Protein AF-A0A660XMC7-F1 (afdb_monomer)

Secondary structure (DSSP, 8-state):
------------------HHHHHHHHHHHS-HHHHHHHHHHHHHH-TTEEE--TT----------------S----TTTTS---TT----------S------PPPPPPHHHHHHHHHTTS---HHHHHHHHHHHHTB-TTSBB-S-HHHHHHHTT--HHHHHHHHHHHTTSSSTTTTBSSHHHHHHHHHHTSSS-HHHHHHHHHHHHHHHTT-HHHHHHHH---HHHHHHHHHHHHTS-S-GGGGT------PPPPSEEEEEETTEEEEEE--TTSPPEEE-HHHHHHTSTT----HHHHHHHHHHHHHHHHHHHHHHHHHHHHHHHHHHHHHH-HHHHTT-TT----B-HHHHHHHHT--HHHHHHHHTT-EEEETTEEEEGGGG-B-EEE-TTS-EEEHHHHHHHHHHHH-

pLDDT: mean 75.39, std 16.99, range [26.8, 91.75]

Mean predicted aligned error: 16.5 Å

Structure (mmCIF, N/CA/C/O backbone):
data_AF-A0A660XMC7-F1
#
_entry.id   AF-A0A660XMC7-F1
#
loop_
_atom_site.group_PDB
_atom_site.id
_atom_site.type_symbol
_atom_site.label_atom_id
_atom_site.label_alt_id
_atom_site.label_comp_id
_atom_site.label_asym_id
_atom_site.label_entity_id
_atom_site.label_seq_id
_atom_site.pdbx_PDB_ins_code
_atom_site.Cartn_x
_atom_site.Cartn_y
_atom_site.Cartn_z
_atom_site.occupancy
_atom_site.B_iso_or_equiv
_atom_site.auth_seq_id
_atom_site.auth_comp_id
_atom_site.auth_asym_id
_atom_site.auth_atom_id
_atom_site.pdbx_PDB_model_num
ATOM 1 N N . MET A 1 1 ? 66.796 -29.464 2.149 1.00 42.22 1 MET A N 1
ATOM 2 C CA . MET A 1 1 ? 65.339 -29.487 1.900 1.00 42.22 1 MET A CA 1
ATOM 3 C C . MET A 1 1 ? 64.987 -28.264 1.067 1.00 42.22 1 MET A C 1
ATOM 5 O O . MET A 1 1 ? 65.011 -27.165 1.599 1.00 42.22 1 MET A O 1
ATOM 9 N N . GLN A 1 2 ? 64.777 -28.433 -0.240 1.00 43.41 2 GLN A N 1
ATOM 10 C CA . GLN A 1 2 ? 64.305 -27.361 -1.124 1.00 43.41 2 GLN A CA 1
ATOM 11 C C . GLN A 1 2 ? 62.780 -27.258 -1.000 1.00 43.41 2 GLN A C 1
ATOM 13 O O . GLN A 1 2 ? 62.080 -28.246 -1.213 1.00 43.41 2 GLN A O 1
ATOM 18 N N . LEU A 1 3 ? 62.278 -26.081 -0.618 1.00 45.38 3 LEU A N 1
ATOM 19 C CA . LEU A 1 3 ? 60.852 -25.764 -0.664 1.00 45.38 3 LEU A CA 1
ATOM 20 C C . LEU A 1 3 ? 60.445 -25.566 -2.129 1.00 45.38 3 LEU A C 1
ATOM 22 O O . LEU A 1 3 ? 60.815 -24.569 -2.744 1.00 45.38 3 LEU A O 1
ATOM 26 N N . ASN A 1 4 ? 59.667 -26.499 -2.673 1.00 49.72 4 ASN A N 1
ATOM 27 C CA . ASN A 1 4 ? 58.949 -26.291 -3.926 1.00 49.72 4 ASN A CA 1
ATOM 28 C C . ASN A 1 4 ? 57.682 -25.481 -3.639 1.00 49.72 4 ASN A C 1
ATOM 30 O O . ASN A 1 4 ? 56.714 -26.000 -3.085 1.00 49.72 4 ASN A O 1
ATOM 34 N N . GLN A 1 5 ? 57.692 -24.205 -4.015 1.00 53.16 5 GLN A N 1
ATOM 35 C CA . GLN A 1 5 ? 56.506 -23.356 -4.027 1.00 53.16 5 GLN A CA 1
ATOM 36 C C . GLN A 1 5 ? 55.864 -23.465 -5.417 1.00 53.16 5 GLN A C 1
ATOM 38 O O . GLN A 1 5 ? 56.321 -22.845 -6.373 1.00 53.16 5 GLN A O 1
ATOM 43 N N . SER A 1 6 ? 54.828 -24.295 -5.561 1.00 56.91 6 SER A N 1
ATOM 44 C CA . SER A 1 6 ? 54.042 -24.349 -6.797 1.00 56.91 6 SER A CA 1
ATOM 45 C C . SER A 1 6 ? 53.011 -23.221 -6.790 1.00 56.91 6 SER A C 1
ATOM 47 O O . SER A 1 6 ? 52.048 -23.252 -6.022 1.00 56.91 6 SER A O 1
ATOM 49 N N . GLN A 1 7 ? 53.213 -22.218 -7.638 1.00 53.94 7 GLN A N 1
ATOM 50 C CA . GLN A 1 7 ? 52.268 -21.124 -7.828 1.00 53.94 7 GLN A CA 1
ATOM 51 C C . GLN A 1 7 ? 51.134 -21.609 -8.746 1.00 53.94 7 GLN A C 1
ATOM 53 O O . GLN A 1 7 ? 51.339 -21.825 -9.937 1.00 53.94 7 GLN A O 1
ATOM 58 N N . VAL A 1 8 ? 49.940 -21.828 -8.193 1.00 59.12 8 VAL A N 1
ATOM 59 C CA . VAL A 1 8 ? 48.749 -22.191 -8.977 1.00 59.12 8 VAL A CA 1
ATOM 60 C C . VAL A 1 8 ? 48.037 -20.905 -9.389 1.00 59.12 8 V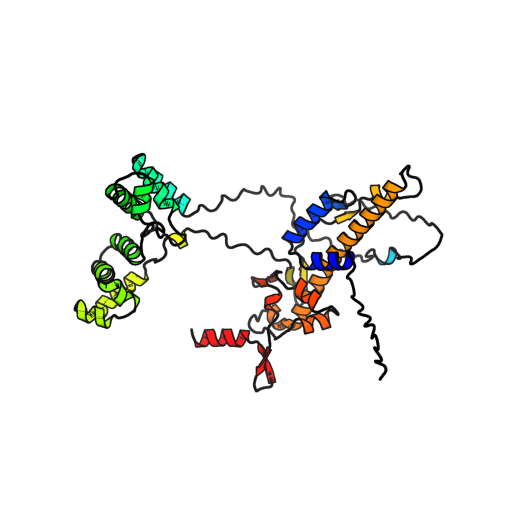AL A C 1
ATOM 62 O O . VAL A 1 8 ? 47.410 -20.246 -8.560 1.00 59.12 8 VAL A O 1
ATOM 65 N N . GLN A 1 9 ? 48.132 -20.534 -10.666 1.00 51.31 9 GLN A N 1
ATOM 66 C CA . GLN A 1 9 ? 47.308 -19.471 -11.241 1.00 51.31 9 GLN A CA 1
ATOM 67 C C . GLN A 1 9 ? 45.879 -19.997 -11.435 1.00 51.31 9 GLN A C 1
ATOM 69 O O . GLN A 1 9 ? 45.629 -20.855 -12.278 1.00 51.31 9 GLN A O 1
ATOM 74 N N . LYS A 1 10 ? 44.929 -19.494 -10.639 1.00 48.66 10 LYS A N 1
ATOM 75 C CA . LYS A 1 10 ? 43.495 -19.683 -10.890 1.00 48.66 10 LYS A CA 1
ATOM 76 C C . LYS A 1 10 ? 43.035 -18.633 -11.899 1.00 48.66 10 LYS A C 1
ATOM 78 O O . LYS A 1 10 ? 42.985 -17.451 -11.575 1.00 48.66 10 LYS A O 1
ATOM 83 N N . LEU A 1 11 ? 42.691 -19.076 -13.104 1.00 42.06 11 LEU A N 1
ATOM 84 C CA . LEU A 1 11 ? 42.009 -18.258 -14.101 1.00 42.06 11 LEU A CA 1
ATOM 85 C C . LEU A 1 11 ? 40.517 -18.199 -13.734 1.00 42.06 11 LEU A C 1
ATOM 87 O O . LEU A 1 11 ? 39.771 -19.137 -13.997 1.00 42.06 11 LEU A O 1
ATOM 91 N N . THR A 1 12 ? 40.078 -17.130 -13.076 1.00 48.53 12 THR A N 1
ATOM 92 C CA . THR A 1 12 ? 38.650 -16.843 -12.882 1.00 48.53 12 THR A CA 1
ATOM 93 C C . THR A 1 12 ? 38.165 -15.964 -14.030 1.00 48.53 12 THR A C 1
ATOM 95 O O . THR A 1 12 ? 38.493 -14.781 -14.085 1.00 48.53 12 THR A O 1
ATOM 98 N N . GLN A 1 13 ? 37.403 -16.540 -14.963 1.00 45.56 13 GLN A N 1
ATOM 99 C CA . GLN A 1 13 ? 36.627 -15.771 -15.939 1.00 45.56 13 GLN A CA 1
ATOM 100 C C . GLN A 1 13 ? 35.440 -15.126 -15.214 1.00 45.56 13 GLN A C 1
ATOM 102 O O . GLN A 1 13 ? 34.439 -15.782 -14.937 1.00 45.56 13 GLN A O 1
ATOM 107 N N . GLU A 1 14 ? 35.550 -13.843 -14.884 1.00 48.00 14 GLU A N 1
ATOM 108 C CA . GLU A 1 14 ? 34.385 -13.042 -14.512 1.00 48.00 14 GLU A CA 1
ATOM 109 C C . GLU A 1 14 ? 33.693 -12.575 -15.797 1.00 48.00 14 GLU A C 1
ATOM 111 O O . GLU A 1 14 ? 34.217 -11.731 -16.526 1.00 48.00 14 GLU A O 1
ATOM 116 N N . LEU A 1 15 ? 32.513 -13.127 -16.087 1.00 53.62 15 LEU A N 1
ATOM 117 C CA . LEU A 1 15 ? 31.631 -12.620 -17.137 1.00 53.62 15 LEU A CA 1
ATOM 118 C C . LEU A 1 15 ? 31.116 -11.240 -16.708 1.00 53.62 15 LEU A C 1
ATOM 120 O O . LEU A 1 15 ? 30.115 -11.120 -16.003 1.00 53.62 15 LEU A O 1
ATOM 124 N N . ARG A 1 16 ? 31.826 -10.177 -17.093 1.00 59.00 16 ARG A N 1
ATOM 125 C CA . ARG A 1 16 ? 31.319 -8.812 -16.939 1.00 59.00 16 ARG A CA 1
ATOM 126 C C . ARG A 1 16 ? 30.213 -8.597 -17.967 1.00 59.00 16 ARG A C 1
ATOM 128 O O . ARG A 1 16 ? 30.476 -8.637 -19.165 1.00 59.00 16 ARG A O 1
ATOM 135 N N . LEU A 1 17 ? 28.989 -8.384 -17.484 1.00 65.56 17 LEU A N 1
ATOM 136 C CA . LEU A 1 17 ? 27.844 -8.035 -18.325 1.00 65.56 17 LEU A CA 1
ATOM 137 C C . LEU A 1 17 ? 28.169 -6.788 -19.151 1.00 65.56 17 LEU A C 1
ATOM 139 O O . LEU A 1 17 ? 28.741 -5.823 -18.632 1.00 65.56 17 LEU A O 1
ATOM 143 N N . THR A 1 18 ? 27.791 -6.796 -20.428 1.00 79.94 18 THR A N 1
ATOM 144 C CA . THR A 1 18 ? 27.959 -5.607 -21.266 1.00 79.94 18 THR A CA 1
ATOM 145 C C . THR A 1 18 ? 27.012 -4.498 -20.789 1.00 79.94 18 THR A C 1
ATOM 147 O O . THR A 1 18 ? 25.939 -4.785 -20.247 1.00 79.94 18 THR A O 1
ATOM 150 N N . PRO A 1 19 ? 27.347 -3.212 -21.002 1.00 74.56 19 PRO A N 1
ATOM 151 C CA . PRO A 1 19 ? 26.449 -2.104 -20.669 1.00 74.56 19 PRO A CA 1
ATOM 152 C C . PRO A 1 19 ? 25.040 -2.253 -21.273 1.00 74.56 19 PRO A C 1
ATOM 154 O O . PRO A 1 19 ? 24.059 -1.869 -20.644 1.00 74.56 19 PRO A O 1
ATOM 157 N N . GLN A 1 20 ? 24.935 -2.874 -22.453 1.00 75.56 20 GLN A N 1
ATOM 158 C CA . GLN A 1 20 ? 23.667 -3.188 -23.121 1.00 75.56 20 GLN A CA 1
ATOM 159 C C . GLN A 1 20 ? 22.848 -4.239 -22.359 1.00 75.56 20 GLN A C 1
ATOM 161 O O . GLN A 1 20 ? 21.656 -4.048 -22.143 1.00 75.56 20 GLN A O 1
ATOM 166 N N . GLN A 1 21 ? 23.482 -5.315 -21.884 1.00 77.88 21 GLN A N 1
ATOM 167 C CA . GLN A 1 21 ? 22.807 -6.332 -21.068 1.00 77.88 21 GLN A CA 1
ATOM 168 C C . GLN A 1 21 ? 22.322 -5.757 -19.735 1.00 77.88 21 GLN A C 1
ATOM 170 O O . GLN A 1 21 ? 21.242 -6.107 -19.258 1.00 77.88 21 GLN A O 1
ATOM 175 N N . ILE A 1 22 ? 23.093 -4.841 -19.142 1.00 79.06 22 ILE A N 1
ATOM 176 C CA . ILE A 1 22 ? 22.681 -4.121 -17.932 1.00 79.06 22 ILE A CA 1
ATOM 177 C C . ILE A 1 22 ? 21.453 -3.259 -18.232 1.00 79.06 22 ILE A C 1
ATOM 179 O O . ILE A 1 22 ? 20.483 -3.339 -17.484 1.00 79.06 22 ILE A O 1
ATOM 183 N N . LEU A 1 23 ? 21.464 -2.494 -19.329 1.00 80.44 23 LEU A N 1
ATOM 184 C CA . LEU A 1 23 ? 20.340 -1.652 -19.749 1.00 80.44 23 LEU A CA 1
ATOM 185 C C . LEU A 1 23 ? 19.061 -2.470 -19.979 1.00 80.44 23 LEU A C 1
ATOM 187 O O . LEU A 1 23 ? 17.999 -2.115 -19.476 1.00 80.44 23 LEU A O 1
ATOM 191 N N . GLN A 1 24 ? 19.156 -3.594 -20.685 1.00 82.38 24 GLN A N 1
ATOM 192 C CA . GLN A 1 24 ? 18.010 -4.474 -20.905 1.00 82.38 24 GLN A CA 1
ATOM 193 C C . GLN A 1 24 ? 17.471 -5.024 -19.578 1.00 82.38 24 GLN A C 1
ATOM 195 O O . GLN A 1 24 ? 16.266 -5.029 -19.325 1.00 82.38 24 GLN A O 1
ATOM 200 N N . SER A 1 25 ? 18.373 -5.461 -18.698 1.00 82.38 25 SER A N 1
ATOM 201 C CA . SER A 1 25 ? 18.016 -6.026 -17.401 1.00 82.38 25 SER A CA 1
ATOM 202 C C . SER A 1 25 ? 17.383 -5.003 -16.454 1.00 82.38 25 SER A C 1
ATOM 204 O O . SER A 1 25 ? 16.469 -5.354 -15.704 1.00 82.38 25 SER A O 1
ATOM 206 N N . THR A 1 26 ? 17.841 -3.747 -16.480 1.00 84.56 26 THR A N 1
ATOM 207 C CA . THR A 1 26 ? 17.237 -2.661 -15.700 1.00 84.56 26 THR A CA 1
ATOM 208 C C . THR A 1 26 ? 15.878 -2.287 -16.266 1.00 84.56 26 THR A C 1
ATOM 210 O O . THR A 1 26 ? 14.917 -2.238 -15.502 1.00 84.56 26 THR A O 1
ATOM 213 N N . ILE A 1 27 ? 15.757 -2.128 -17.590 1.00 87.00 27 ILE A N 1
ATOM 214 C CA . ILE A 1 27 ? 14.485 -1.815 -18.251 1.00 87.00 27 ILE A CA 1
ATOM 215 C C . ILE A 1 27 ? 13.439 -2.881 -17.946 1.00 87.00 27 ILE A C 1
ATOM 217 O O . ILE A 1 27 ? 12.318 -2.511 -17.633 1.00 87.00 27 ILE A O 1
ATOM 221 N N . LEU A 1 28 ? 13.771 -4.177 -17.942 1.00 86.44 28 LEU A N 1
ATOM 222 C CA . LEU A 1 28 ? 12.834 -5.259 -17.586 1.00 86.44 28 LEU A CA 1
ATOM 223 C C . LEU A 1 28 ? 12.283 -5.155 -16.150 1.00 86.44 28 LEU A C 1
ATOM 225 O O . LEU A 1 28 ? 11.135 -5.528 -15.893 1.00 86.44 28 LEU A O 1
ATOM 229 N N . GLN A 1 29 ? 13.069 -4.635 -15.207 1.00 86.00 29 GLN A N 1
ATOM 230 C CA . GLN A 1 29 ? 12.666 -4.535 -13.800 1.00 86.00 29 GLN A CA 1
ATOM 231 C C . GLN A 1 29 ? 11.695 -3.387 -13.518 1.00 86.00 29 GLN A C 1
ATOM 233 O O . GLN A 1 29 ? 10.871 -3.520 -12.619 1.00 86.00 29 GLN A O 1
ATOM 238 N N . LEU A 1 30 ? 11.753 -2.289 -14.279 1.00 85.50 30 LEU A N 1
ATOM 239 C CA . LEU A 1 30 ? 10.965 -1.077 -14.003 1.00 85.50 30 LEU A CA 1
ATOM 240 C C . LEU A 1 30 ? 9.450 -1.357 -13.975 1.00 85.50 30 LEU A C 1
ATOM 242 O O . LEU A 1 30 ? 8.970 -2.241 -14.680 1.00 85.50 30 LEU A O 1
ATOM 246 N N . THR A 1 31 ? 8.668 -0.634 -13.183 1.00 85.31 31 THR A N 1
ATOM 247 C CA . THR A 1 31 ? 7.197 -0.605 -13.335 1.00 85.31 31 THR A CA 1
ATOM 248 C C . THR A 1 31 ? 6.817 0.289 -14.517 1.00 85.31 31 THR A C 1
ATOM 250 O O . THR A 1 31 ? 7.671 1.022 -15.012 1.00 85.31 31 THR A O 1
ATOM 253 N N . THR A 1 32 ? 5.570 0.251 -14.988 1.00 82.75 32 THR A N 1
ATOM 254 C CA . THR A 1 32 ? 5.078 1.164 -16.047 1.00 82.75 32 THR A CA 1
ATOM 255 C C . THR A 1 32 ? 5.388 2.637 -15.760 1.00 82.75 32 THR A C 1
ATOM 257 O O . THR A 1 32 ? 5.989 3.305 -16.594 1.00 82.75 32 THR A O 1
ATOM 260 N N . LEU A 1 33 ? 5.095 3.123 -14.549 1.00 83.62 33 LEU A N 1
ATOM 261 C CA . LEU A 1 33 ? 5.385 4.508 -14.145 1.00 83.62 33 LEU A CA 1
ATOM 262 C C . LEU A 1 33 ? 6.892 4.823 -14.135 1.00 83.62 33 LEU A C 1
ATOM 264 O O . LEU A 1 33 ? 7.322 5.906 -14.524 1.00 83.62 33 LEU A O 1
ATOM 268 N N . ALA A 1 34 ? 7.716 3.874 -13.684 1.00 85.88 34 ALA A N 1
ATOM 269 C CA . ALA A 1 34 ? 9.164 4.055 -13.677 1.00 85.88 34 ALA A CA 1
ATOM 270 C C . ALA A 1 34 ? 9.758 3.987 -15.095 1.00 85.88 34 ALA A C 1
ATOM 272 O O . ALA A 1 34 ? 10.772 4.628 -15.364 1.00 85.88 34 ALA A O 1
ATOM 273 N N . LEU A 1 35 ? 9.134 3.221 -15.996 1.00 87.88 35 LEU A N 1
ATOM 274 C CA . LEU A 1 35 ? 9.489 3.167 -17.409 1.00 87.88 35 LEU A CA 1
ATOM 275 C C . LEU A 1 35 ? 9.156 4.490 -18.103 1.00 87.88 35 LEU A C 1
ATOM 277 O O . LEU A 1 35 ? 10.029 5.020 -18.774 1.00 87.88 35 LEU A O 1
ATOM 281 N N . GLU A 1 36 ? 7.967 5.052 -17.876 1.00 86.81 36 GLU A N 1
ATOM 282 C CA . GLU A 1 36 ? 7.563 6.381 -18.368 1.00 86.81 36 GLU A CA 1
ATOM 283 C C . GLU A 1 36 ? 8.579 7.455 -17.952 1.00 86.81 36 GLU A C 1
ATOM 285 O O . GLU A 1 36 ? 9.159 8.132 -18.797 1.00 86.81 36 GLU A O 1
ATOM 290 N N . ALA A 1 37 ? 8.902 7.536 -16.656 1.00 87.38 37 ALA A N 1
ATOM 291 C CA . ALA A 1 37 ? 9.902 8.482 -16.162 1.00 87.38 37 ALA A CA 1
ATOM 292 C C . ALA A 1 37 ? 11.282 8.280 -16.814 1.00 87.38 37 ALA A C 1
ATOM 294 O O . ALA A 1 37 ? 11.996 9.245 -17.093 1.00 87.38 37 ALA A O 1
ATOM 295 N N . ARG A 1 38 ? 11.668 7.023 -17.069 1.00 87.94 38 ARG A N 1
ATOM 296 C CA . ARG A 1 38 ? 12.943 6.697 -17.714 1.00 87.94 38 ARG A CA 1
ATOM 297 C C . ARG A 1 38 ? 12.952 7.053 -19.199 1.00 87.94 38 ARG A C 1
ATOM 299 O O . ARG A 1 38 ? 13.983 7.508 -19.682 1.00 87.94 38 ARG A O 1
ATOM 306 N N . VAL A 1 39 ? 11.842 6.843 -19.900 1.00 87.81 39 VAL A N 1
ATOM 307 C CA . VAL A 1 39 ? 11.666 7.202 -21.313 1.00 87.81 39 VAL A CA 1
ATOM 308 C C . VAL A 1 39 ? 11.736 8.716 -21.480 1.00 87.81 39 VAL A C 1
ATOM 310 O O . VAL A 1 39 ? 12.546 9.185 -22.272 1.00 87.81 39 VAL A O 1
ATOM 313 N N . ASN A 1 40 ? 11.019 9.475 -20.647 1.00 87.12 40 ASN A N 1
ATOM 314 C CA . ASN A 1 40 ? 11.066 10.940 -20.660 1.00 87.12 40 ASN A CA 1
ATOM 315 C C . ASN A 1 40 ? 12.487 11.465 -20.406 1.00 87.12 40 ASN A C 1
ATOM 317 O O . ASN A 1 40 ? 12.966 12.354 -21.101 1.00 87.12 40 ASN A O 1
ATOM 321 N N . GLN A 1 41 ? 13.212 10.859 -19.461 1.00 88.25 41 GLN A N 1
ATOM 322 C CA . GLN A 1 41 ? 14.608 11.214 -19.213 1.00 88.25 41 GLN A CA 1
ATOM 323 C C . GLN A 1 41 ? 15.520 10.932 -20.422 1.00 88.25 41 GLN A C 1
ATOM 325 O O . GLN A 1 41 ? 16.457 11.688 -20.675 1.00 88.25 41 GLN A O 1
ATOM 330 N N . GLU A 1 42 ? 15.303 9.832 -21.148 1.00 86.38 42 GLU A N 1
ATOM 331 C CA . GLU A 1 42 ? 16.084 9.520 -22.352 1.00 86.38 42 GLU A CA 1
ATOM 332 C C . GLU A 1 42 ? 15.739 10.450 -23.520 1.00 86.38 42 GLU A C 1
ATOM 334 O O . GLU A 1 42 ? 16.655 10.867 -24.228 1.00 86.38 42 GLU A O 1
ATOM 339 N N . LEU A 1 43 ? 14.471 10.842 -23.671 1.00 86.12 43 LEU A N 1
ATOM 340 C CA . LEU A 1 43 ? 14.037 11.858 -24.635 1.00 86.12 43 LEU A CA 1
ATOM 341 C C . LEU A 1 43 ? 14.709 13.215 -24.366 1.00 86.12 43 LEU A C 1
ATOM 343 O O . LEU A 1 43 ? 15.225 13.842 -25.286 1.00 86.12 43 LEU A O 1
ATOM 347 N N . GLU A 1 44 ? 14.824 13.633 -23.102 1.00 85.81 44 GLU A N 1
ATOM 348 C CA . GLU A 1 44 ? 15.533 14.871 -22.736 1.00 85.81 44 GLU A CA 1
ATOM 349 C C . GLU A 1 44 ? 17.052 14.812 -23.008 1.00 85.81 44 GLU A C 1
ATOM 351 O O . GLU A 1 44 ? 17.687 15.826 -23.305 1.00 85.81 44 GLU A O 1
ATOM 356 N N . GLN A 1 45 ? 17.672 13.635 -22.876 1.00 84.75 45 GLN A N 1
ATOM 357 C CA . GLN A 1 45 ? 19.130 13.465 -22.979 1.00 84.75 45 GLN A CA 1
ATOM 358 C C . GLN A 1 45 ? 19.623 13.091 -24.381 1.00 84.75 45 GLN A C 1
ATOM 360 O O . GLN A 1 45 ? 20.829 13.212 -24.673 1.00 84.75 45 GLN A O 1
ATOM 365 N N . ASN A 1 46 ? 18.745 12.560 -25.229 1.00 84.38 46 ASN A N 1
ATOM 366 C CA . ASN A 1 46 ? 19.091 12.084 -26.554 1.00 84.38 46 ASN A CA 1
ATOM 367 C C . ASN A 1 46 ? 18.356 12.887 -27.635 1.00 84.38 46 ASN A C 1
ATOM 369 O O . ASN A 1 46 ? 17.216 12.569 -27.944 1.00 84.38 46 ASN A O 1
ATOM 373 N N . PRO A 1 47 ? 19.027 13.853 -28.290 1.00 79.19 47 PRO A N 1
ATOM 374 C CA . PRO A 1 47 ? 18.391 14.702 -29.301 1.00 79.19 47 PRO A CA 1
ATOM 375 C C . PRO A 1 47 ? 17.964 13.939 -30.565 1.00 79.19 47 PRO A C 1
ATOM 377 O O . PRO A 1 47 ? 17.313 14.504 -31.429 1.00 79.19 47 PRO A O 1
ATOM 380 N N . VAL A 1 48 ? 18.383 12.678 -30.706 1.00 83.94 48 VAL A N 1
ATOM 381 C CA . VAL A 1 48 ? 18.064 11.807 -31.844 1.00 83.94 48 VAL A CA 1
ATOM 382 C C . VAL A 1 48 ? 16.740 11.057 -31.640 1.00 83.94 48 VAL A C 1
ATOM 384 O O . VAL A 1 48 ? 16.180 10.533 -32.603 1.00 83.94 48 VAL A O 1
ATOM 387 N N . LEU A 1 49 ? 16.272 10.953 -30.395 1.00 83.62 49 LEU A N 1
ATOM 388 C CA . LEU A 1 49 ? 15.055 10.234 -30.041 1.00 83.62 49 LEU A CA 1
ATOM 389 C C . LEU A 1 49 ? 13.869 11.197 -30.098 1.00 83.62 49 LEU A C 1
ATOM 391 O O . LEU A 1 49 ? 13.927 12.272 -29.509 1.00 83.62 49 LEU A O 1
ATOM 395 N N . GLU A 1 50 ? 12.806 10.795 -30.782 1.00 82.44 50 GLU A N 1
ATOM 396 C CA . GLU A 1 50 ? 11.562 11.555 -30.887 1.00 82.44 50 GLU A CA 1
ATOM 397 C C . GLU A 1 50 ? 10.368 10.691 -30.489 1.00 82.44 50 GLU A C 1
ATOM 399 O O . GLU A 1 50 ? 10.388 9.463 -30.640 1.00 82.44 50 GLU A O 1
ATOM 404 N N . GLU A 1 51 ? 9.337 11.353 -29.967 1.00 81.44 51 GLU A N 1
ATOM 405 C CA . GLU A 1 51 ? 8.017 10.761 -29.777 1.00 81.44 51 GLU A CA 1
ATOM 406 C C . GLU A 1 51 ? 7.321 10.679 -31.138 1.00 81.44 51 GLU A C 1
ATOM 408 O O . GLU A 1 51 ? 7.365 11.617 -31.937 1.00 81.44 51 GLU A O 1
ATOM 413 N N . GLU A 1 52 ? 6.717 9.534 -31.434 1.00 72.44 52 GLU A N 1
ATOM 414 C CA . GLU A 1 52 ? 5.892 9.385 -32.623 1.00 72.44 52 GLU A CA 1
ATOM 415 C C . GLU A 1 52 ? 4.514 10.005 -32.362 1.00 72.44 52 GLU A C 1
ATOM 417 O O . GLU A 1 52 ? 3.679 9.432 -31.660 1.00 72.44 52 GLU A O 1
ATOM 422 N N . ASP A 1 53 ? 4.275 11.190 -32.931 1.00 55.56 53 ASP A N 1
ATOM 423 C CA . ASP A 1 53 ? 2.938 11.775 -32.985 1.00 55.56 53 ASP A CA 1
ATOM 424 C C . ASP A 1 53 ? 2.058 10.896 -33.887 1.00 55.56 53 ASP A C 1
ATOM 426 O O . ASP A 1 53 ? 2.223 10.846 -35.111 1.00 55.56 53 ASP A O 1
ATOM 430 N N . THR A 1 54 ? 1.092 10.212 -33.273 1.00 48.25 54 THR A N 1
ATOM 431 C CA . THR A 1 54 ? 0.126 9.320 -33.945 1.00 48.25 54 THR A CA 1
ATOM 432 C C . THR A 1 54 ? -0.787 10.036 -34.956 1.00 48.25 54 THR A C 1
ATOM 434 O O . THR A 1 54 ? -1.533 9.379 -35.677 1.00 48.25 54 THR A O 1
ATOM 437 N N . ASP A 1 55 ? -0.667 11.361 -35.091 1.00 37.19 55 ASP A N 1
ATOM 438 C CA . ASP A 1 55 ? -1.419 12.189 -36.039 1.00 37.19 55 ASP A CA 1
ATOM 439 C C . ASP A 1 55 ? -0.854 12.197 -37.474 1.00 37.19 55 ASP A C 1
ATOM 441 O O . ASP A 1 55 ? -1.497 12.726 -38.383 1.00 37.19 55 ASP A O 1
ATOM 445 N N . THR A 1 56 ? 0.316 11.600 -37.733 1.00 33.47 56 THR A N 1
ATOM 446 C CA . THR A 1 56 ? 0.887 11.542 -39.094 1.00 33.47 56 THR A CA 1
ATOM 447 C C . THR A 1 56 ? 0.755 10.158 -39.726 1.00 33.47 56 THR A C 1
ATOM 449 O O . THR A 1 56 ? 1.700 9.379 -39.800 1.00 33.47 56 THR A O 1
ATOM 452 N N . GLN A 1 57 ? -0.434 9.865 -40.264 1.00 34.66 57 GLN A N 1
ATOM 453 C CA . GLN A 1 57 ? -0.560 8.911 -41.371 1.00 34.66 57 GLN A CA 1
ATOM 454 C C . GLN A 1 57 ? 0.063 9.527 -42.630 1.00 34.66 57 GLN A C 1
ATOM 456 O O . GLN A 1 57 ? -0.655 10.036 -43.485 1.00 34.66 57 GLN A O 1
ATOM 461 N N . ASP A 1 58 ? 1.388 9.478 -42.752 1.00 29.53 58 ASP A N 1
ATOM 462 C CA . ASP A 1 58 ? 2.044 9.668 -44.044 1.00 29.53 58 ASP A CA 1
ATOM 463 C C . ASP A 1 58 ? 2.706 8.364 -44.484 1.00 29.53 58 ASP A C 1
ATOM 465 O O . ASP A 1 58 ? 3.718 7.901 -43.959 1.00 29.53 58 ASP A O 1
ATOM 469 N N . ASN A 1 59 ? 2.057 7.772 -45.478 1.00 39.62 59 ASN A N 1
ATOM 470 C CA . ASN A 1 59 ? 2.508 6.663 -46.293 1.00 39.62 59 ASN A CA 1
ATOM 471 C C . ASN A 1 59 ? 3.803 7.094 -47.010 1.00 39.62 59 ASN A C 1
ATOM 473 O O . ASN A 1 59 ? 3.737 7.848 -47.980 1.00 39.62 59 ASN A O 1
ATOM 477 N N . GLN A 1 60 ? 4.976 6.677 -46.528 1.00 28.67 60 GLN A N 1
ATOM 478 C CA . GLN A 1 60 ? 6.244 6.954 -47.209 1.00 28.67 60 GLN A CA 1
ATOM 479 C C . GLN A 1 60 ? 6.822 5.681 -47.827 1.00 28.67 60 GLN A C 1
ATOM 481 O O . GLN A 1 60 ? 7.219 4.746 -47.135 1.00 28.67 60 GLN A O 1
ATOM 486 N N . GLU A 1 61 ? 6.837 5.688 -49.162 1.00 27.31 61 GLU A N 1
ATOM 487 C CA . GLU A 1 61 ? 7.541 4.751 -50.033 1.00 27.31 61 GLU A CA 1
ATOM 488 C C . GLU A 1 61 ? 9.017 4.631 -49.624 1.00 27.31 61 GLU A C 1
ATOM 490 O O . GLU A 1 61 ? 9.718 5.624 -49.416 1.00 27.31 61 GLU A O 1
ATOM 495 N N . ILE A 1 62 ? 9.485 3.389 -49.527 1.00 27.50 62 ILE A N 1
ATOM 496 C CA . ILE A 1 62 ? 10.874 3.043 -49.243 1.00 27.50 62 ILE A CA 1
ATOM 497 C C . ILE A 1 62 ? 11.689 3.340 -50.508 1.00 27.50 62 ILE A C 1
ATOM 499 O O . ILE A 1 62 ? 11.475 2.729 -51.552 1.00 27.50 62 ILE A O 1
ATOM 503 N N . VAL A 1 63 ? 12.615 4.296 -50.424 1.00 27.08 63 VAL A N 1
ATOM 504 C CA . VAL A 1 63 ? 13.574 4.594 -51.495 1.00 27.08 63 VAL A CA 1
ATOM 505 C C . VAL A 1 63 ? 14.706 3.567 -51.433 1.00 27.08 63 VAL A C 1
ATOM 507 O O . VAL A 1 63 ? 15.540 3.606 -50.528 1.00 27.08 63 VAL A O 1
ATOM 510 N N . GLU A 1 64 ? 14.741 2.653 -52.403 1.00 27.25 64 GLU A N 1
ATOM 511 C CA . GLU A 1 64 ? 15.875 1.761 -52.660 1.00 27.25 64 GLU A CA 1
ATOM 512 C C . GLU A 1 64 ? 17.133 2.588 -52.958 1.00 27.25 64 GLU A C 1
ATOM 514 O O . GLU A 1 64 ? 17.163 3.390 -53.893 1.00 27.25 64 GLU A O 1
ATOM 519 N N . THR A 1 65 ? 18.197 2.394 -52.178 1.00 26.80 65 THR A N 1
ATOM 520 C CA . THR A 1 65 ? 19.535 2.856 -52.565 1.00 26.80 65 THR A CA 1
ATOM 521 C C . THR A 1 65 ? 20.509 1.693 -52.433 1.00 26.80 65 THR A C 1
ATOM 523 O O . THR A 1 65 ? 20.927 1.341 -51.332 1.00 26.80 65 THR A O 1
ATOM 526 N N . GLU A 1 66 ? 20.862 1.089 -53.568 1.00 32.44 66 GLU A N 1
ATOM 527 C CA . GLU A 1 66 ? 21.979 0.153 -53.679 1.00 32.44 66 GLU A CA 1
ATOM 528 C C . GLU A 1 66 ? 23.296 0.883 -53.365 1.00 32.44 66 GLU A C 1
ATOM 530 O O . GLU A 1 66 ? 23.615 1.913 -53.968 1.00 32.44 66 GLU A O 1
ATOM 535 N N . SER A 1 67 ? 24.106 0.342 -52.452 1.00 26.89 67 SER A N 1
ATOM 536 C CA . SER A 1 67 ? 25.528 0.681 -52.398 1.00 26.89 67 SER A CA 1
ATOM 537 C C . SER A 1 67 ? 26.369 -0.510 -51.947 1.00 26.89 67 SER A C 1
ATOM 539 O O . SER A 1 67 ? 26.273 -0.943 -50.800 1.00 26.89 67 SER A O 1
ATOM 541 N N . ASP A 1 68 ? 27.214 -0.975 -52.865 1.00 28.16 68 ASP A N 1
ATOM 542 C CA . ASP A 1 68 ? 28.232 -2.009 -52.693 1.00 28.16 68 ASP A CA 1
ATOM 543 C C . ASP A 1 68 ? 29.323 -1.663 -51.653 1.00 28.16 68 ASP A C 1
ATOM 545 O O . ASP A 1 68 ? 29.761 -0.511 -51.539 1.00 28.16 68 ASP A O 1
ATOM 549 N N . ALA A 1 69 ? 29.847 -2.744 -51.050 1.00 28.59 69 ALA A N 1
ATOM 550 C CA . ALA A 1 69 ? 31.176 -2.969 -50.446 1.00 28.59 69 ALA A CA 1
ATOM 551 C C . ALA A 1 69 ? 31.311 -3.031 -48.899 1.00 28.59 69 ALA A C 1
ATOM 553 O O . ALA A 1 69 ? 31.578 -2.030 -48.234 1.00 28.59 69 ALA A O 1
ATOM 554 N N . ASP A 1 70 ? 31.215 -4.274 -48.396 1.00 29.92 70 ASP A N 1
ATOM 555 C CA . ASP A 1 70 ? 32.241 -5.074 -47.675 1.00 29.92 70 ASP A CA 1
ATOM 556 C C . ASP A 1 70 ? 32.863 -4.528 -46.365 1.00 29.92 70 ASP A C 1
ATOM 558 O O . ASP A 1 70 ? 33.792 -3.721 -46.387 1.00 29.92 70 ASP A O 1
ATOM 562 N N . ASP A 1 71 ? 32.354 -4.996 -45.212 1.00 32.75 71 ASP A N 1
ATOM 563 C CA . ASP A 1 71 ? 33.034 -5.945 -44.291 1.00 32.75 71 ASP A CA 1
ATOM 564 C C . ASP A 1 71 ? 32.250 -6.055 -42.950 1.00 32.75 71 ASP A C 1
ATOM 566 O O . ASP A 1 71 ? 32.025 -5.059 -42.256 1.00 32.75 71 ASP A O 1
ATOM 570 N N . GLY A 1 72 ? 31.860 -7.280 -42.566 1.00 35.44 72 GLY A N 1
ATOM 571 C CA . GLY A 1 72 ? 31.468 -7.654 -41.194 1.00 35.44 72 GLY A CA 1
ATOM 572 C C . GLY A 1 72 ? 29.983 -7.568 -40.790 1.00 35.44 72 GLY A C 1
ATOM 573 O O . GLY A 1 72 ? 29.593 -6.651 -40.073 1.00 35.44 72 GLY A O 1
ATOM 574 N N . GLN A 1 73 ? 29.214 -8.620 -41.116 1.00 39.22 73 GLN A N 1
ATOM 575 C CA . GLN A 1 73 ? 27.822 -8.905 -40.699 1.00 39.22 73 GLN A CA 1
ATOM 576 C C . GLN A 1 73 ? 26.777 -7.873 -41.153 1.00 39.22 73 GLN A C 1
ATOM 578 O O . GLN A 1 73 ? 26.306 -7.035 -40.384 1.00 39.22 73 GLN A O 1
ATOM 583 N N . GLU A 1 74 ? 26.370 -8.016 -42.416 1.00 34.34 74 GLU A N 1
ATOM 584 C CA . GLU A 1 74 ? 25.123 -7.472 -42.952 1.00 34.34 74 GLU A CA 1
ATOM 585 C C . GLU A 1 74 ? 23.943 -7.974 -42.115 1.00 34.34 74 GLU A C 1
ATOM 587 O O . GLU A 1 74 ? 23.655 -9.169 -42.036 1.00 34.34 74 GLU A O 1
ATOM 592 N N . ILE A 1 75 ? 23.290 -7.038 -41.438 1.00 39.00 75 ILE A N 1
ATOM 593 C CA . ILE A 1 75 ? 21.973 -7.244 -40.861 1.00 39.00 75 ILE A CA 1
ATOM 594 C C . ILE A 1 75 ? 21.001 -6.861 -41.971 1.00 39.00 75 ILE A C 1
ATOM 596 O O . ILE A 1 75 ? 20.907 -5.684 -42.318 1.00 39.00 75 ILE A O 1
ATOM 600 N N . ASP A 1 76 ? 20.346 -7.866 -42.540 1.00 35.38 76 ASP A N 1
ATOM 601 C CA . ASP A 1 76 ? 19.292 -7.697 -43.529 1.00 35.38 76 ASP A CA 1
ATOM 602 C C . ASP A 1 76 ? 18.096 -6.987 -42.874 1.00 35.38 76 ASP A C 1
ATOM 604 O O . ASP A 1 76 ? 17.459 -7.503 -41.951 1.00 35.38 76 ASP A O 1
ATOM 608 N N . TRP A 1 77 ? 17.849 -5.744 -43.288 1.00 43.59 77 TRP A N 1
ATOM 609 C CA . TRP A 1 77 ? 16.777 -4.903 -42.752 1.00 43.59 77 TRP A CA 1
ATOM 610 C C . TRP A 1 77 ? 15.399 -5.295 -43.295 1.00 43.59 77 TRP A C 1
ATOM 612 O O . TRP A 1 77 ? 14.389 -4.825 -42.767 1.00 43.59 77 TRP A O 1
ATOM 622 N N . GLU A 1 78 ? 15.350 -6.181 -44.291 1.00 41.34 78 GLU A N 1
ATOM 623 C CA . GLU A 1 78 ? 14.119 -6.714 -44.872 1.00 41.34 78 GLU A CA 1
ATOM 624 C C . GLU A 1 78 ? 13.467 -7.773 -43.956 1.00 41.34 78 GLU A C 1
ATOM 626 O O . GLU A 1 78 ? 12.245 -7.907 -43.941 1.00 41.34 78 GLU A O 1
ATOM 631 N N . ASP A 1 79 ? 14.256 -8.417 -43.083 1.00 39.47 79 ASP A N 1
ATOM 632 C CA . ASP A 1 79 ? 13.813 -9.436 -42.110 1.00 39.47 79 ASP A CA 1
ATOM 633 C C . ASP A 1 79 ? 13.401 -8.841 -40.734 1.00 39.47 79 ASP A C 1
ATOM 635 O O . ASP A 1 79 ? 12.916 -9.544 -39.842 1.00 39.47 79 ASP A O 1
ATOM 639 N N . ILE A 1 80 ? 13.615 -7.531 -40.525 1.00 47.28 80 ILE A N 1
ATOM 640 C CA . ILE A 1 80 ? 13.432 -6.832 -39.230 1.00 47.28 80 ILE A CA 1
ATOM 641 C C . ILE A 1 80 ? 12.186 -5.937 -39.213 1.00 47.28 80 ILE A C 1
ATOM 643 O O . ILE A 1 80 ? 11.639 -5.655 -38.141 1.00 47.28 80 ILE A O 1
ATOM 647 N N . LEU A 1 81 ? 11.704 -5.515 -40.381 1.00 41.09 81 LEU A N 1
ATOM 648 C CA . LEU A 1 81 ? 10.414 -4.847 -40.515 1.00 41.09 81 LEU A CA 1
ATOM 649 C C . LEU A 1 81 ? 9.318 -5.918 -40.634 1.00 41.09 81 LEU A C 1
ATOM 651 O O . LEU A 1 81 ? 9.429 -6.806 -41.476 1.00 41.09 81 LEU A O 1
ATOM 655 N N . PRO A 1 82 ? 8.255 -5.886 -39.812 1.00 38.59 82 PRO A N 1
ATOM 656 C CA . PRO A 1 82 ? 7.173 -6.850 -39.936 1.00 38.59 82 PRO A CA 1
ATOM 657 C C . PRO A 1 82 ? 6.418 -6.616 -41.254 1.00 38.59 82 PRO A C 1
ATOM 659 O O . PRO A 1 82 ? 5.498 -5.808 -41.305 1.00 38.59 82 PRO A O 1
ATOM 662 N N . GLN A 1 83 ? 6.758 -7.368 -42.306 1.00 39.91 83 GLN A N 1
ATOM 663 C CA . GLN A 1 83 ? 5.912 -7.551 -43.494 1.00 39.91 83 GLN A CA 1
ATOM 664 C C . GLN A 1 83 ? 4.723 -8.482 -43.195 1.00 39.91 83 GLN A C 1
ATOM 666 O O . GLN A 1 83 ? 4.467 -9.444 -43.912 1.00 39.91 83 GLN A O 1
ATOM 671 N N . ASN A 1 84 ? 3.996 -8.229 -42.109 1.00 33.94 84 ASN A N 1
ATOM 672 C CA . ASN A 1 84 ? 2.723 -8.891 -41.868 1.00 33.94 84 ASN A CA 1
ATOM 673 C C . ASN A 1 84 ? 1.632 -7.830 -41.767 1.00 33.94 84 ASN A C 1
ATOM 675 O O . ASN A 1 84 ? 1.598 -7.052 -40.814 1.00 33.94 84 ASN A O 1
ATOM 679 N N . ASP A 1 85 ? 0.698 -7.908 -42.714 1.00 40.25 85 ASP A N 1
ATOM 680 C CA . ASP A 1 85 ? -0.633 -7.280 -42.787 1.00 40.25 85 ASP A CA 1
ATOM 681 C C . ASP A 1 85 ? -1.533 -7.504 -41.538 1.00 40.25 85 ASP A C 1
ATOM 683 O O . ASP A 1 85 ? -2.730 -7.225 -41.557 1.00 40.25 85 ASP A O 1
ATOM 687 N N . ASP A 1 86 ? -0.983 -7.993 -40.423 1.00 36.94 86 ASP A N 1
ATOM 688 C CA . ASP A 1 86 ? -1.692 -8.291 -39.175 1.00 36.94 86 ASP A CA 1
ATOM 689 C C . ASP A 1 86 ? -1.533 -7.193 -38.104 1.00 36.94 86 ASP A C 1
ATOM 691 O O . ASP A 1 86 ? -1.944 -7.383 -36.953 1.00 36.94 86 ASP A O 1
ATOM 695 N N . TYR A 1 87 ? -0.988 -6.018 -38.449 1.00 44.47 87 TYR A N 1
ATOM 696 C CA . TYR A 1 87 ? -1.121 -4.837 -37.592 1.00 44.47 87 TYR A CA 1
ATOM 697 C C . TYR A 1 87 ? -2.565 -4.337 -37.658 1.00 44.47 87 TYR A C 1
ATOM 699 O O . TYR A 1 87 ? -2.920 -3.450 -38.432 1.00 44.47 87 TYR A O 1
ATOM 707 N N . LYS A 1 88 ? -3.437 -4.924 -36.835 1.00 42.62 88 LYS A N 1
ATOM 708 C CA . LYS A 1 88 ? -4.723 -4.294 -36.550 1.00 42.62 88 LYS A CA 1
ATOM 709 C C . LYS A 1 88 ? -4.417 -3.023 -35.761 1.00 42.62 88 LYS A C 1
ATOM 711 O O . LYS A 1 88 ? -3.845 -3.150 -34.674 1.00 42.62 88 LYS A O 1
ATOM 716 N N . PRO A 1 89 ? -4.769 -1.828 -36.271 1.00 39.91 89 PRO A N 1
ATOM 717 C CA . PRO A 1 89 ? -4.651 -0.615 -35.481 1.00 39.91 89 PRO A CA 1
ATOM 718 C C . PRO A 1 89 ? -5.358 -0.866 -34.153 1.00 39.91 89 PRO A C 1
ATOM 720 O O . PRO A 1 89 ? -6.448 -1.456 -34.132 1.00 39.91 89 PRO A O 1
ATOM 723 N N . LYS A 1 90 ? -4.705 -0.488 -33.046 1.00 42.59 90 LYS A N 1
ATOM 724 C CA . LYS A 1 90 ? -5.358 -0.433 -31.736 1.00 42.59 90 LYS A CA 1
ATOM 725 C C . LYS A 1 90 ? -6.719 0.207 -31.964 1.00 42.59 90 LYS A C 1
ATOM 727 O O . LYS A 1 90 ? -6.794 1.262 -32.587 1.00 42.59 90 LYS A O 1
ATOM 732 N N . GLN A 1 91 ? -7.785 -0.463 -31.536 1.00 37.19 91 GLN A N 1
ATOM 733 C CA . GLN A 1 91 ? -9.100 0.153 -31.558 1.00 37.19 91 GLN A CA 1
ATOM 734 C C . GLN A 1 91 ? -8.999 1.359 -30.632 1.00 37.19 91 GLN A C 1
ATOM 736 O O . GLN A 1 91 ? -8.950 1.217 -29.411 1.00 37.19 91 GLN A O 1
ATOM 741 N N . GLU A 1 92 ? -8.851 2.531 -31.237 1.00 40.16 92 GLU A N 1
ATOM 742 C CA . GLU A 1 92 ? -8.843 3.794 -30.538 1.00 40.16 92 GLU A CA 1
ATOM 743 C C . GLU A 1 92 ? -10.166 3.877 -29.788 1.00 40.16 92 GLU A C 1
ATOM 745 O O . GLU A 1 92 ? -11.250 3.962 -30.371 1.00 40.16 92 GLU A O 1
ATOM 750 N N . PHE A 1 93 ? -10.085 3.826 -28.461 1.00 38.25 93 PHE A N 1
ATOM 751 C CA . PHE A 1 93 ? -11.080 4.535 -27.688 1.00 38.25 93 PHE A CA 1
ATOM 752 C C . PHE A 1 93 ? -10.987 5.986 -28.150 1.00 38.25 93 PHE A C 1
ATOM 754 O O . PHE A 1 93 ? -9.938 6.604 -28.044 1.00 38.25 93 PHE A O 1
ATOM 761 N N . ASP A 1 94 ? -12.066 6.475 -28.745 1.00 37.62 94 ASP A N 1
ATOM 762 C CA . ASP A 1 94 ? -12.201 7.822 -29.284 1.00 37.62 94 ASP A CA 1
ATOM 763 C C . ASP A 1 94 ? -11.814 8.881 -28.226 1.00 37.62 94 ASP A C 1
ATOM 765 O O . ASP A 1 94 ? -12.612 9.249 -27.358 1.00 37.62 94 ASP A O 1
ATOM 769 N N . TYR A 1 95 ? -10.558 9.341 -28.265 1.00 47.56 95 TYR A N 1
ATOM 770 C CA . TYR A 1 95 ? -10.010 10.377 -27.381 1.00 47.56 95 TYR A CA 1
ATOM 771 C C . TYR A 1 95 ? -10.289 11.796 -27.917 1.00 47.56 95 TYR A C 1
ATOM 773 O O . TYR A 1 95 ? -9.842 12.773 -27.318 1.00 47.56 95 TYR A O 1
ATOM 781 N N . SER A 1 96 ? -11.080 11.948 -28.993 1.00 44.75 96 SER A N 1
ATOM 782 C CA . SER A 1 96 ? -11.415 13.254 -29.595 1.00 44.75 96 SER A CA 1
ATOM 783 C C . SER A 1 96 ? -12.330 14.134 -28.734 1.00 44.75 96 SER A C 1
ATOM 785 O O . SER A 1 96 ? -12.555 15.309 -29.035 1.00 44.75 96 SER A O 1
ATOM 787 N N . LYS A 1 97 ? -12.831 13.626 -27.605 1.00 46.91 97 LYS A N 1
ATOM 788 C CA . LYS A 1 97 ? -13.325 14.508 -26.550 1.00 46.91 97 LYS A CA 1
ATOM 789 C C . LYS A 1 97 ? -12.125 14.968 -25.751 1.00 46.91 97 LYS A C 1
ATOM 791 O O . LYS A 1 97 ? -11.628 14.196 -24.931 1.00 46.91 97 LYS A O 1
ATOM 796 N N . GLU A 1 98 ? -11.743 16.236 -25.933 1.00 48.59 98 GLU A N 1
ATOM 797 C CA . GLU A 1 98 ? -11.071 17.040 -24.910 1.00 48.59 98 GLU A CA 1
ATOM 798 C C . GLU A 1 98 ? -11.746 16.732 -23.578 1.00 48.59 98 GLU A C 1
ATOM 800 O O . GLU A 1 98 ? -12.797 17.269 -23.210 1.00 48.59 98 GLU A O 1
ATOM 805 N N . THR A 1 99 ? -11.189 15.754 -22.878 1.00 49.81 99 THR A N 1
ATOM 806 C CA . THR A 1 99 ? -11.729 15.305 -21.620 1.00 49.81 99 THR A CA 1
ATOM 807 C C . THR A 1 99 ? -11.215 16.371 -20.698 1.00 49.81 99 THR A C 1
ATOM 809 O O . THR A 1 99 ? -10.088 16.271 -20.220 1.00 49.81 99 THR A O 1
ATOM 812 N N . ILE A 1 100 ? -11.993 17.451 -20.554 1.00 57.50 100 ILE A N 1
ATOM 813 C CA . ILE A 1 100 ? -11.785 18.480 -19.545 1.00 57.50 100 ILE A CA 1
ATOM 814 C C . ILE A 1 100 ? -11.495 17.676 -18.290 1.00 57.50 100 ILE A C 1
ATOM 816 O O . ILE A 1 100 ? -12.405 17.035 -17.753 1.00 57.50 100 ILE A O 1
ATOM 820 N N . LYS A 1 101 ? -10.217 17.610 -17.895 1.00 50.72 101 LYS A N 1
ATOM 821 C CA . LYS A 1 101 ? -9.795 16.949 -16.669 1.00 50.72 101 LYS A CA 1
ATOM 822 C C . LYS A 1 101 ? -10.443 17.791 -15.593 1.00 50.72 101 LYS A C 1
ATOM 824 O O . LYS A 1 101 ? -9.887 18.796 -15.163 1.00 50.72 101 LYS A O 1
ATOM 829 N N . ARG A 1 102 ? -11.685 17.452 -15.244 1.00 58.31 102 ARG A N 1
ATOM 830 C CA . ARG A 1 102 ? -12.379 18.038 -14.113 1.00 58.31 102 ARG A CA 1
ATOM 831 C C . ARG A 1 102 ? -11.450 17.736 -12.963 1.00 58.31 102 ARG A C 1
ATOM 833 O O . ARG A 1 102 ? -11.265 16.567 -12.632 1.00 58.31 102 ARG A O 1
ATOM 840 N N . VAL A 1 103 ? -10.789 18.773 -12.457 1.00 57.97 103 VAL A N 1
ATOM 841 C CA . VAL A 1 103 ? -9.961 18.662 -11.266 1.00 57.97 103 VAL A CA 1
ATOM 842 C C . VAL A 1 103 ? -10.892 18.084 -10.220 1.00 57.97 103 VAL A C 1
ATOM 844 O O . VAL A 1 103 ? -11.861 18.733 -9.819 1.00 57.97 103 VAL A O 1
ATOM 847 N N . GLN A 1 104 ? -10.687 16.810 -9.894 1.00 57.28 104 GLN A N 1
ATOM 848 C CA . GLN A 1 104 ? -11.475 16.181 -8.858 1.00 57.28 104 GLN A CA 1
ATOM 849 C C . GLN A 1 104 ? -11.153 16.953 -7.579 1.00 57.28 104 GLN A C 1
ATOM 851 O O . GLN A 1 104 ? -9.969 17.137 -7.278 1.00 57.28 104 GLN A O 1
ATOM 856 N N . PRO A 1 105 ? -12.157 17.494 -6.872 1.00 57.16 105 PRO A N 1
ATOM 857 C CA . PRO A 1 105 ? -11.896 18.134 -5.599 1.00 57.16 105 PRO A CA 1
ATOM 858 C C . PRO A 1 105 ? -11.222 17.102 -4.697 1.00 57.16 105 PRO A C 1
ATOM 860 O O . PRO A 1 105 ? -11.704 15.973 -4.594 1.00 57.16 105 PRO A O 1
ATOM 863 N N . SER A 1 106 ? -10.099 17.487 -4.085 1.00 59.88 106 SER A N 1
ATOM 864 C CA . SER A 1 106 ? -9.418 16.637 -3.109 1.00 59.88 106 SER A CA 1
ATOM 865 C C . SER A 1 106 ? -10.450 16.164 -2.085 1.00 59.88 106 SER A C 1
ATOM 867 O O . SER A 1 106 ? -11.226 17.004 -1.602 1.00 59.88 106 SER A O 1
ATOM 869 N N . PRO A 1 107 ? -10.510 14.861 -1.759 1.00 59.84 107 PRO A N 1
ATOM 870 C CA . PRO A 1 107 ? -11.370 14.403 -0.684 1.00 59.84 107 PRO A CA 1
ATOM 871 C C . PRO A 1 107 ? -11.017 15.207 0.571 1.00 59.84 107 PRO A C 1
ATOM 873 O O . PRO A 1 107 ? -9.850 15.304 0.949 1.00 59.84 107 PRO A O 1
ATOM 876 N N . ARG A 1 108 ? -12.019 15.860 1.167 1.00 64.69 108 ARG A N 1
ATOM 877 C CA . ARG A 1 108 ? -11.823 16.646 2.390 1.00 64.69 108 ARG A CA 1
ATOM 878 C C . ARG A 1 108 ? -11.386 15.703 3.506 1.00 64.69 108 ARG A C 1
ATOM 880 O O . ARG A 1 108 ? -12.017 14.663 3.695 1.00 64.69 108 ARG A O 1
ATOM 887 N N . GLY A 1 109 ? -10.324 16.063 4.220 1.00 75.19 109 GLY A N 1
ATOM 888 C CA . GLY A 1 109 ? -9.823 15.257 5.329 1.00 75.19 109 GLY A CA 1
ATOM 889 C C . GLY A 1 109 ? -10.685 15.388 6.587 1.00 75.19 109 GLY A C 1
ATOM 890 O O . GLY A 1 109 ? -11.514 16.293 6.709 1.00 75.19 109 GLY A O 1
ATOM 891 N N . LEU A 1 110 ? -10.433 14.514 7.568 1.00 81.38 110 LEU A N 1
ATOM 892 C CA . LEU A 1 110 ? -11.022 14.595 8.911 1.00 81.38 110 LEU A CA 1
ATOM 893 C C . LEU A 1 110 ? -10.833 15.993 9.524 1.00 81.38 110 LEU A C 1
ATOM 895 O O . LEU A 1 110 ? -11.772 16.576 10.061 1.00 81.38 110 LEU A O 1
ATOM 899 N N . VAL A 1 111 ? -9.619 16.532 9.404 1.00 85.19 111 VAL A N 1
ATOM 900 C CA . VAL A 1 111 ? -9.241 17.852 9.921 1.00 85.19 111 VAL A CA 1
ATOM 901 C C . VAL A 1 111 ? -10.088 18.955 9.286 1.00 85.19 111 VAL A C 1
ATOM 903 O O . VAL A 1 111 ? -10.675 19.752 10.012 1.00 85.19 111 VAL A O 1
ATOM 906 N N . ASP A 1 112 ? -10.238 18.962 7.958 1.00 85.06 112 ASP A N 1
ATOM 907 C CA . ASP A 1 112 ? -11.043 19.970 7.251 1.00 85.06 112 ASP A CA 1
ATOM 908 C C . ASP A 1 112 ? -12.509 19.943 7.697 1.00 85.06 112 ASP A C 1
ATOM 910 O O . ASP A 1 112 ? -13.126 20.988 7.908 1.00 85.06 112 ASP A O 1
ATOM 914 N N . TYR A 1 113 ? -13.063 18.742 7.891 1.00 86.12 113 TYR A N 1
ATOM 915 C CA . TYR A 1 113 ? -14.435 18.566 8.361 1.00 86.12 113 TYR A CA 1
ATOM 916 C C . TYR A 1 113 ? -14.650 19.121 9.779 1.00 86.12 113 TYR A C 1
ATOM 918 O O . TYR A 1 113 ? -15.696 19.706 10.068 1.00 86.12 113 TYR A O 1
ATOM 926 N N . LEU A 1 114 ? -13.661 18.971 10.663 1.00 86.88 114 LEU A N 1
ATOM 927 C CA . LEU A 1 114 ? -13.712 19.519 12.021 1.00 86.88 114 LEU A CA 1
ATOM 928 C C . LEU A 1 114 ? -13.475 21.030 12.045 1.00 86.88 114 LEU A C 1
ATOM 930 O O . LEU A 1 114 ? -14.119 21.732 12.823 1.00 86.88 114 LEU A O 1
ATOM 934 N N . LEU A 1 115 ? -12.606 21.547 11.174 1.00 88.31 115 LEU A N 1
ATOM 935 C CA . LEU A 1 115 ? -12.390 22.987 11.024 1.00 88.31 115 LEU A CA 1
ATOM 936 C C . LEU A 1 115 ? -13.659 23.697 10.538 1.00 88.31 115 LEU A C 1
ATOM 938 O O . LEU A 1 115 ? -13.972 24.784 11.019 1.00 88.31 115 LEU A O 1
ATOM 942 N N . ASP A 1 116 ? -14.422 23.089 9.630 1.00 87.12 116 ASP A N 1
ATOM 943 C CA . ASP A 1 116 ? -15.706 23.646 9.195 1.00 87.12 116 ASP A CA 1
ATOM 944 C C . ASP A 1 116 ? -16.742 23.675 10.332 1.00 87.12 116 ASP A C 1
ATOM 946 O O . ASP A 1 116 ? -17.488 24.646 10.450 1.00 87.12 116 ASP A O 1
ATOM 950 N N . GLN A 1 117 ? -16.750 22.675 11.220 1.00 86.62 117 GLN A N 1
ATOM 951 C CA . GLN A 1 117 ? -17.600 22.686 12.419 1.00 86.62 117 GLN A CA 1
ATOM 952 C C . GLN A 1 117 ? -17.153 23.721 13.450 1.00 86.62 117 GLN A C 1
ATOM 954 O O . GLN A 1 117 ? -17.993 24.386 14.054 1.00 86.62 117 GLN A O 1
ATOM 959 N N . MET A 1 118 ? -15.844 23.910 13.613 1.00 87.31 118 MET A N 1
ATOM 960 C CA . MET A 1 118 ? -15.290 24.940 14.488 1.00 87.31 118 MET A CA 1
ATOM 961 C C . MET A 1 118 ? -15.760 26.338 14.081 1.00 87.31 118 MET A C 1
ATOM 963 O O . MET A 1 118 ? -16.135 27.118 14.949 1.00 87.31 118 MET A O 1
ATOM 967 N N . LYS A 1 119 ? -15.829 26.635 12.776 1.00 86.19 119 LYS A N 1
ATOM 968 C CA . LYS A 1 119 ? -16.322 27.929 12.265 1.00 86.19 119 LYS A CA 1
ATOM 969 C C . LYS A 1 119 ? -17.790 28.208 12.606 1.00 86.19 119 LYS A C 1
ATOM 971 O O . LYS A 1 119 ? -18.212 29.358 12.549 1.00 86.19 119 LYS A O 1
ATOM 976 N N . LEU A 1 120 ? -18.580 27.177 12.919 1.00 83.44 120 LEU A N 1
ATOM 977 C CA . LEU A 1 120 ? -19.975 27.329 13.346 1.00 83.44 120 LEU A CA 1
ATOM 978 C C . LEU A 1 120 ? -20.094 27.677 14.838 1.00 83.44 120 LEU A C 1
ATOM 980 O O . LEU A 1 120 ? -21.174 28.067 15.286 1.00 83.44 120 LEU A O 1
ATOM 984 N N . LEU A 1 121 ? -19.012 27.540 15.611 1.00 82.00 121 LEU A N 1
ATOM 985 C CA . LEU A 1 121 ? -18.953 27.984 16.998 1.00 82.00 121 LEU A CA 1
ATOM 986 C C . LEU A 1 121 ? -18.474 29.439 17.079 1.00 82.00 121 LEU A C 1
ATOM 988 O O . LEU A 1 121 ? -17.479 29.822 16.472 1.00 82.00 121 LEU A O 1
ATOM 992 N N . ASN A 1 122 ? -19.136 30.239 17.917 1.00 79.69 122 ASN A N 1
ATOM 993 C CA . ASN A 1 122 ? -18.679 31.587 18.268 1.00 79.69 122 ASN A CA 1
ATOM 994 C C . ASN A 1 122 ? -17.594 31.509 19.358 1.00 79.69 122 ASN A C 1
ATOM 996 O O . ASN A 1 122 ? -17.874 31.771 20.529 1.00 79.69 122 ASN A O 1
ATOM 1000 N N . LEU A 1 123 ? -16.385 31.086 18.982 1.00 82.12 123 LEU A N 1
ATOM 1001 C CA . LEU A 1 123 ? -15.220 31.014 19.871 1.00 82.12 123 LEU A CA 1
ATOM 1002 C C . LEU A 1 123 ? -14.487 32.360 19.940 1.00 82.12 123 LEU A C 1
ATOM 1004 O O . LEU A 1 123 ? -14.467 33.123 18.977 1.00 82.12 123 LEU A O 1
ATOM 1008 N N . ASN A 1 124 ? -13.851 32.641 21.076 1.00 86.69 124 ASN A N 1
ATOM 1009 C CA . ASN A 1 124 ? -12.923 33.769 21.204 1.00 86.69 124 ASN A CA 1
ATOM 1010 C C . ASN A 1 124 ? -11.590 33.477 20.481 1.00 86.69 124 ASN A C 1
ATOM 1012 O O . ASN A 1 124 ? -11.188 32.319 20.409 1.00 86.69 124 ASN A O 1
ATOM 1016 N N . ASP A 1 125 ? -10.813 34.499 20.094 1.00 84.81 125 ASP A N 1
ATOM 1017 C CA . ASP A 1 125 ? -9.513 34.336 19.397 1.00 84.81 125 ASP A CA 1
ATOM 1018 C C . ASP A 1 125 ? -8.531 33.368 20.096 1.00 84.81 125 ASP A C 1
ATOM 1020 O O . ASP A 1 125 ? -7.717 32.694 19.465 1.00 84.81 125 ASP A O 1
ATOM 1024 N N . ILE A 1 126 ? -8.569 33.313 21.432 1.00 85.06 126 ILE A N 1
ATOM 1025 C CA . ILE A 1 126 ? -7.735 32.401 22.231 1.00 85.06 126 ILE A CA 1
ATOM 1026 C C . ILE A 1 126 ? -8.307 30.977 22.211 1.00 85.06 126 ILE A C 1
ATOM 1028 O O . ILE A 1 126 ? -7.549 30.012 22.171 1.00 85.06 126 ILE A O 1
ATOM 1032 N N . GLU A 1 127 ? -9.631 30.836 22.246 1.00 87.00 127 GLU A N 1
ATOM 1033 C CA . GLU A 1 127 ? -10.316 29.540 22.207 1.00 87.00 127 GLU A CA 1
ATOM 1034 C C . GLU A 1 127 ? -10.203 28.898 20.826 1.00 87.00 127 GLU A C 1
ATOM 1036 O O . GLU A 1 127 ? -9.984 27.694 20.743 1.00 87.00 127 GLU A O 1
ATOM 1041 N N . GLU A 1 128 ? -10.250 29.698 19.761 1.00 88.19 128 GLU A N 1
ATOM 1042 C CA . GLU A 1 128 ? -10.026 29.247 18.389 1.00 88.19 128 GLU A CA 1
ATOM 1043 C C . GLU A 1 128 ? -8.613 28.677 18.215 1.00 88.19 128 GLU A C 1
ATOM 1045 O O . GLU A 1 128 ? -8.449 27.582 17.684 1.00 88.19 128 GLU A O 1
ATOM 1050 N N . LYS A 1 129 ? -7.583 29.352 18.746 1.00 88.06 129 LYS A N 1
ATOM 1051 C CA . LYS A 1 129 ? -6.202 28.835 18.723 1.00 88.06 129 LYS A CA 1
ATOM 1052 C C . LYS A 1 129 ? -6.060 27.511 19.467 1.00 88.06 129 LYS A C 1
ATOM 1054 O O . LYS A 1 129 ? -5.382 26.609 18.985 1.00 88.06 129 LYS A O 1
ATOM 1059 N N . ILE A 1 130 ? -6.709 27.382 20.626 1.00 88.31 130 ILE A N 1
ATOM 1060 C CA . ILE A 1 130 ? -6.732 26.121 21.381 1.00 88.31 130 ILE A CA 1
ATOM 1061 C C . ILE A 1 130 ? -7.444 25.035 20.571 1.00 88.31 130 ILE A C 1
ATOM 1063 O O . ILE A 1 130 ? -6.964 23.905 20.514 1.00 88.31 130 ILE A O 1
ATOM 1067 N N . ALA A 1 131 ? -8.575 25.362 19.948 1.00 88.62 131 ALA A N 1
ATOM 1068 C CA . ALA A 1 131 ? -9.348 24.408 19.172 1.00 88.62 131 ALA A CA 1
ATOM 1069 C C . ALA A 1 131 ? -8.592 23.917 17.939 1.00 88.62 131 ALA A C 1
ATOM 1071 O O . ALA A 1 131 ? -8.583 22.718 17.669 1.00 88.62 131 ALA A O 1
ATOM 1072 N N . LEU A 1 132 ? -7.895 24.822 17.256 1.00 89.94 132 LEU A N 1
ATOM 1073 C CA . LEU A 1 132 ? -7.045 24.503 16.121 1.00 89.94 132 LEU A CA 1
ATOM 1074 C C . LEU A 1 132 ? -5.943 23.510 16.520 1.00 89.94 132 LEU A C 1
ATOM 1076 O O . LEU A 1 132 ? -5.806 22.467 15.886 1.00 89.94 132 LEU A O 1
ATOM 1080 N N . GLU A 1 133 ? -5.216 23.786 17.607 1.00 89.06 133 GLU A N 1
ATOM 1081 C CA . GLU A 1 133 ? -4.188 22.875 18.131 1.00 89.06 133 GLU A CA 1
ATOM 1082 C C . GLU A 1 133 ? -4.765 21.507 18.508 1.00 89.06 133 GLU A C 1
ATOM 1084 O O . GLU A 1 133 ? -4.164 20.475 18.215 1.00 89.06 133 GLU A O 1
ATOM 1089 N N . ILE A 1 134 ? -5.953 21.466 19.117 1.00 89.38 134 ILE A N 1
ATOM 1090 C CA . ILE A 1 134 ? -6.618 20.199 19.437 1.00 89.38 134 ILE A CA 1
ATOM 1091 C C . ILE A 1 134 ? -6.938 19.426 18.155 1.00 89.38 134 ILE A C 1
ATOM 1093 O O . ILE A 1 134 ? -6.602 18.249 18.083 1.00 89.38 134 ILE A O 1
ATOM 1097 N N . ILE A 1 135 ? -7.547 20.067 17.151 1.00 89.12 135 ILE A N 1
ATOM 1098 C CA . ILE A 1 135 ? -7.965 19.420 15.897 1.00 89.12 135 ILE A CA 1
ATOM 1099 C C . ILE A 1 135 ? -6.761 18.849 15.135 1.00 89.12 135 ILE A C 1
ATOM 1101 O O . ILE A 1 135 ? -6.832 17.719 14.654 1.00 89.12 135 ILE A O 1
ATOM 1105 N N . TRP A 1 136 ? -5.645 19.580 15.071 1.00 89.00 136 TRP A N 1
ATOM 1106 C CA . TRP A 1 136 ? -4.424 19.110 14.404 1.00 89.00 136 TRP A CA 1
ATOM 1107 C C . TRP A 1 136 ? -3.719 17.957 15.130 1.00 89.00 136 TRP A C 1
ATOM 1109 O O . TRP A 1 136 ? -2.951 17.230 14.508 1.00 89.00 136 TRP A O 1
ATOM 1119 N N . ASN A 1 137 ? -3.985 17.758 16.424 1.00 90.12 137 ASN A N 1
ATOM 1120 C CA . ASN A 1 137 ? -3.402 16.673 17.223 1.00 90.12 137 ASN A CA 1
ATOM 1121 C C . ASN A 1 137 ? -4.299 15.417 17.313 1.00 90.12 137 ASN A C 1
ATOM 1123 O O . ASN A 1 137 ? -4.027 14.516 18.121 1.00 90.12 137 ASN A O 1
ATOM 1127 N N . ILE A 1 138 ? -5.364 15.343 16.509 1.00 87.88 138 ILE A N 1
ATOM 1128 C CA . ILE A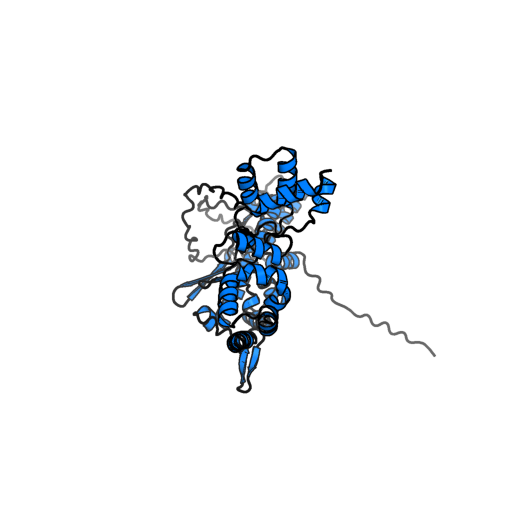 1 138 ? -6.243 14.171 16.413 1.00 87.88 138 ILE A CA 1
ATOM 1129 C C . ILE A 1 138 ? -5.649 13.144 15.434 1.00 87.88 138 ILE A C 1
ATOM 1131 O O . ILE A 1 138 ? -5.330 13.475 14.298 1.00 87.88 138 ILE A O 1
ATOM 1135 N N . ASP A 1 139 ? -5.518 11.890 15.878 1.00 85.38 139 ASP A N 1
ATOM 1136 C CA . ASP A 1 139 ? -5.110 10.740 15.050 1.00 85.38 139 ASP A CA 1
ATOM 1137 C C . ASP A 1 139 ? -6.224 10.339 14.061 1.00 85.38 139 ASP A C 1
ATOM 1139 O O . ASP A 1 139 ? -7.401 10.622 14.292 1.00 85.38 139 ASP A O 1
ATOM 1143 N N . ASP A 1 140 ? -5.899 9.556 13.031 1.00 81.88 140 ASP A N 1
ATOM 1144 C CA . ASP A 1 140 ? -6.841 9.040 12.019 1.00 81.88 140 ASP A CA 1
ATOM 1145 C C . ASP A 1 140 ? -8.026 8.271 12.637 1.00 81.88 140 ASP A C 1
ATOM 1147 O O . ASP A 1 140 ? -9.117 8.159 12.077 1.00 81.88 140 ASP A O 1
ATOM 1151 N N . LYS A 1 141 ? -7.830 7.727 13.843 1.00 81.31 141 LYS A N 1
ATOM 1152 C CA . LYS A 1 141 ? -8.865 7.025 14.618 1.00 81.31 141 LYS A CA 1
ATOM 1153 C C . LYS A 1 141 ? -9.860 7.970 15.303 1.00 81.31 141 LYS A C 1
ATOM 1155 O O . LYS A 1 141 ? -10.922 7.507 15.723 1.00 81.31 141 LYS A O 1
ATOM 1160 N N . GLY A 1 142 ? -9.541 9.257 15.420 1.00 84.12 142 GLY A N 1
ATOM 1161 C CA . GLY A 1 142 ? -10.331 10.273 16.119 1.00 84.12 142 GLY A CA 1
ATOM 1162 C C . GLY A 1 142 ? -9.918 10.527 17.576 1.00 84.12 142 GLY A C 1
ATOM 1163 O O . GLY A 1 142 ? -10.685 11.153 18.306 1.00 84.12 142 GLY A O 1
ATOM 1164 N N . TYR A 1 143 ? -8.747 10.047 18.013 1.00 88.19 143 TYR A N 1
ATOM 1165 C CA . TYR A 1 143 ? -8.240 10.226 19.383 1.00 88.19 143 TYR A CA 1
ATOM 1166 C C . TYR A 1 143 ? -7.252 11.385 19.481 1.00 88.19 143 TYR A C 1
ATOM 1168 O O . TYR A 1 143 ? -6.463 11.601 18.567 1.00 88.19 143 TYR A O 1
ATOM 1176 N N . LEU A 1 144 ? -7.257 12.088 20.613 1.00 88.94 144 LEU A N 1
ATOM 1177 C CA . LEU A 1 144 ? -6.282 13.137 20.894 1.00 88.94 144 LEU A CA 1
ATOM 1178 C C . LEU A 1 144 ? -4.945 12.512 21.314 1.00 88.94 144 LEU A C 1
ATOM 1180 O O . LEU A 1 144 ? -4.855 11.872 22.363 1.00 88.94 144 LEU A O 1
ATOM 1184 N N . THR A 1 145 ? -3.902 12.721 20.511 1.00 87.38 145 THR A N 1
ATOM 1185 C CA . THR A 1 145 ? -2.572 12.138 20.759 1.00 87.38 145 THR A CA 1
ATOM 1186 C C . THR A 1 145 ? -1.806 12.899 21.841 1.00 87.38 145 THR A C 1
ATOM 1188 O O . THR A 1 145 ? -1.052 12.312 22.619 1.00 87.38 145 THR A O 1
ATOM 1191 N N . LEU A 1 146 ? -2.004 14.218 21.905 1.00 87.62 146 LEU A N 1
ATOM 1192 C CA . LEU A 1 146 ? -1.265 15.105 22.794 1.00 87.62 146 LEU A CA 1
ATOM 1193 C C . LEU A 1 146 ? -2.053 15.387 24.089 1.00 87.62 146 LEU A C 1
ATOM 1195 O O . LEU A 1 146 ? -3.208 15.810 24.022 1.00 87.62 146 LEU A O 1
ATOM 1199 N N . PRO A 1 147 ? -1.454 15.226 25.286 1.00 87.81 147 PRO A N 1
ATOM 1200 C CA . PRO A 1 147 ? -2.100 15.608 26.535 1.00 87.81 147 PRO A CA 1
ATOM 1201 C C . PRO A 1 147 ? -2.469 17.092 26.554 1.00 87.81 147 PRO A C 1
ATOM 1203 O O . PRO A 1 147 ? -1.690 17.951 26.141 1.00 87.81 147 PRO A O 1
ATOM 1206 N N . ILE A 1 148 ? -3.636 17.407 27.118 1.00 87.00 148 ILE A N 1
ATOM 1207 C CA . ILE A 1 148 ? -4.161 18.779 27.136 1.00 87.00 148 ILE A CA 1
ATOM 1208 C C . ILE A 1 148 ? -3.274 19.766 27.911 1.00 87.00 148 ILE A C 1
ATOM 1210 O O . ILE A 1 148 ? -3.294 20.966 27.654 1.00 87.00 148 ILE A O 1
ATOM 1214 N N . GLU A 1 149 ? -2.486 19.249 28.853 1.00 87.56 149 GLU A N 1
ATOM 1215 C CA . GLU A 1 149 ? -1.512 19.998 29.651 1.00 87.56 149 GLU A CA 1
ATOM 1216 C C . GLU A 1 149 ? -0.414 20.594 28.760 1.00 87.56 149 GLU A C 1
ATOM 1218 O O . GLU A 1 149 ? -0.046 21.757 28.918 1.00 87.56 149 GLU A O 1
ATOM 1223 N N . ASN A 1 150 ? 0.031 19.840 27.751 1.00 87.62 150 ASN A N 1
ATOM 1224 C CA . ASN A 1 150 ? 1.046 20.295 26.805 1.00 87.62 150 ASN A CA 1
ATOM 1225 C C . ASN A 1 150 ? 0.490 21.379 25.872 1.00 87.62 150 ASN A C 1
ATOM 1227 O O . ASN A 1 150 ? 1.188 22.347 25.580 1.00 87.62 150 ASN A O 1
ATOM 1231 N N . ILE A 1 151 ? -0.777 21.253 25.458 1.00 86.06 151 ILE A N 1
ATOM 1232 C CA . ILE A 1 151 ? -1.468 22.266 24.641 1.00 86.06 151 ILE A CA 1
ATOM 1233 C C . ILE A 1 151 ? -1.627 23.569 25.439 1.00 86.06 151 ILE A C 1
ATOM 1235 O O . ILE A 1 151 ? -1.349 24.656 24.934 1.00 86.06 151 ILE A O 1
ATOM 1239 N N . ALA A 1 152 ? -2.021 23.467 26.714 1.00 88.12 152 ALA A N 1
ATOM 1240 C CA . ALA A 1 152 ? -2.154 24.617 27.606 1.00 88.12 152 ALA A CA 1
ATOM 1241 C C . ALA A 1 152 ? -0.810 25.332 27.834 1.00 88.12 152 ALA A C 1
ATOM 1243 O O . ALA A 1 152 ? -0.757 26.563 27.791 1.00 88.12 152 ALA A O 1
ATOM 1244 N N . TYR A 1 153 ? 0.274 24.567 28.018 1.00 88.19 153 TYR A N 1
ATOM 1245 C CA . TYR A 1 153 ? 1.628 25.102 28.161 1.00 88.19 153 TYR A CA 1
ATOM 1246 C C . TYR A 1 153 ? 2.111 25.803 26.884 1.00 88.19 153 TYR A C 1
ATOM 1248 O O . TYR A 1 153 ? 2.591 26.932 26.955 1.00 88.19 153 TYR A O 1
ATOM 1256 N N . ALA A 1 154 ? 1.928 25.184 25.713 1.00 86.12 154 ALA A N 1
ATOM 1257 C CA . ALA A 1 154 ? 2.351 25.745 24.428 1.00 86.12 154 ALA A CA 1
ATOM 1258 C C . ALA A 1 154 ? 1.692 27.103 24.123 1.00 86.12 154 ALA A C 1
ATOM 1260 O O . ALA A 1 154 ? 2.334 28.003 23.585 1.00 86.12 154 ALA A O 1
ATOM 1261 N N . LEU A 1 155 ? 0.425 27.270 24.512 1.00 85.12 155 LEU A N 1
ATOM 1262 C CA . LEU A 1 155 ? -0.347 28.489 24.265 1.00 85.12 155 LEU A CA 1
ATOM 1263 C C . LEU A 1 155 ? -0.306 29.500 25.429 1.00 85.12 155 LEU A C 1
ATOM 1265 O O . LEU A 1 155 ? -0.920 30.561 25.322 1.00 85.12 155 LEU A O 1
ATOM 1269 N N . ASN A 1 156 ? 0.409 29.209 26.525 1.00 86.44 156 ASN A N 1
ATOM 1270 C CA . ASN A 1 156 ? 0.421 30.009 27.761 1.00 86.44 156 ASN A CA 1
ATOM 1271 C C . ASN A 1 156 ? -0.990 30.292 28.325 1.00 86.44 156 ASN A C 1
ATOM 1273 O O . ASN A 1 156 ? -1.289 31.400 28.778 1.00 86.44 156 ASN A O 1
ATOM 1277 N N . VAL A 1 157 ? -1.876 29.291 28.302 1.00 86.75 157 VAL A N 1
ATOM 1278 C CA . VAL A 1 157 ? -3.259 29.404 28.796 1.00 86.75 157 VAL A CA 1
ATOM 1279 C C . VAL A 1 157 ? -3.468 28.520 30.027 1.00 86.75 157 VAL A C 1
ATOM 1281 O O . VAL A 1 157 ? -2.782 27.525 30.236 1.00 86.75 157 VAL A O 1
ATOM 1284 N N . THR A 1 158 ? -4.442 28.867 30.869 1.00 89.06 158 THR A N 1
ATOM 1285 C CA . THR A 1 158 ? -4.845 28.018 31.992 1.00 89.06 158 THR A CA 1
ATOM 1286 C C . THR A 1 158 ? -5.449 26.696 31.510 1.00 89.06 158 THR A C 1
ATOM 1288 O O . THR A 1 158 ? -6.302 26.668 30.620 1.00 89.06 158 THR A O 1
ATOM 1291 N N . GLU A 1 159 ? -5.089 25.590 32.169 1.00 87.12 159 GLU A N 1
ATOM 1292 C CA . GLU A 1 159 ? -5.630 24.259 31.851 1.00 87.12 159 GLU A CA 1
ATOM 1293 C C . GLU A 1 159 ? -7.162 24.203 31.877 1.00 87.12 159 GLU A C 1
ATOM 1295 O O . GLU A 1 159 ? -7.779 23.460 31.117 1.00 87.12 159 GLU A O 1
ATOM 1300 N N . ALA A 1 160 ? -7.793 24.983 32.761 1.00 88.12 160 ALA A N 1
ATOM 1301 C CA . ALA A 1 160 ? -9.245 25.037 32.880 1.00 88.12 160 ALA A CA 1
ATOM 1302 C C . ALA A 1 160 ? -9.911 25.523 31.582 1.00 88.12 160 ALA A C 1
ATOM 1304 O O . ALA A 1 160 ? -10.932 24.969 31.174 1.00 88.12 160 ALA A O 1
ATOM 1305 N N . LYS A 1 161 ? -9.311 26.511 30.903 1.00 85.44 161 LYS A N 1
ATOM 1306 C CA . LYS A 1 161 ? -9.804 27.002 29.610 1.00 85.44 161 LYS A CA 1
ATOM 1307 C C . LYS A 1 161 ? -9.599 25.959 28.516 1.00 85.44 161 LYS A C 1
ATOM 1309 O O . LYS A 1 161 ? -10.542 25.675 27.786 1.00 85.44 161 LYS A O 1
ATOM 1314 N N . ALA A 1 162 ? -8.427 25.322 28.467 1.00 86.00 162 ALA A N 1
ATOM 1315 C CA . ALA A 1 162 ? -8.160 24.257 27.500 1.00 86.00 162 ALA A CA 1
ATOM 1316 C C . ALA A 1 162 ? -9.157 23.090 27.638 1.00 86.00 162 ALA A C 1
ATOM 131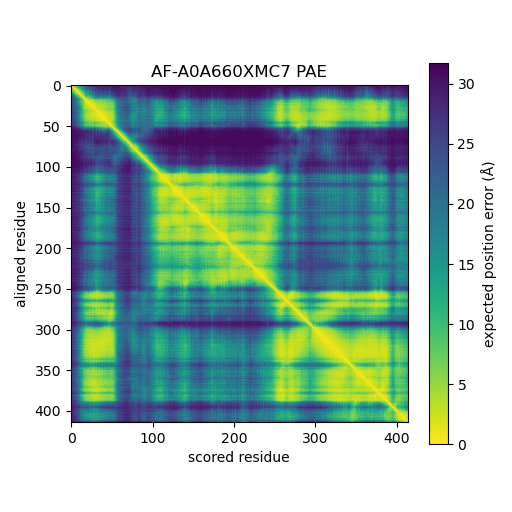8 O O . ALA A 1 162 ? -9.735 22.643 26.650 1.00 86.00 162 ALA A O 1
ATOM 1319 N N . LYS A 1 163 ? -9.450 22.659 28.875 1.00 88.69 163 LYS A N 1
ATOM 1320 C CA . LYS A 1 163 ? -10.453 21.617 29.171 1.00 88.69 163 LYS A CA 1
ATOM 1321 C C . LYS A 1 163 ? -11.873 22.030 28.764 1.00 88.69 163 LYS A C 1
ATOM 1323 O O . LYS A 1 163 ? -12.653 21.171 28.366 1.00 88.69 163 LYS A O 1
ATOM 1328 N N . SER A 1 164 ? -12.213 23.317 28.856 1.00 88.00 164 SER A N 1
ATOM 1329 C CA . SER A 1 164 ? -13.512 23.837 28.407 1.00 88.00 164 SER A CA 1
ATOM 1330 C C . SER A 1 164 ? -13.662 23.752 26.887 1.00 88.00 164 SER A C 1
ATOM 1332 O O . SER A 1 164 ? -14.677 23.255 26.406 1.00 88.00 164 SER A O 1
ATOM 1334 N N . VAL A 1 165 ? -12.637 24.176 26.142 1.00 87.06 165 VAL A N 1
ATOM 1335 C CA . VAL A 1 165 ? -12.626 24.113 24.670 1.00 87.06 165 VAL A CA 1
ATOM 1336 C C . VAL A 1 165 ? -12.643 22.662 24.188 1.00 87.06 165 VAL A C 1
ATOM 1338 O O . VAL A 1 165 ? -13.413 22.320 23.295 1.00 87.06 165 VAL A O 1
ATOM 1341 N N . LEU A 1 166 ? -11.885 21.768 24.835 1.00 87.94 166 LEU A N 1
ATOM 1342 C CA . LEU A 1 166 ? -11.920 20.340 24.509 1.00 87.94 166 LEU A CA 1
ATOM 1343 C C . LEU A 1 166 ? -13.334 19.757 24.632 1.00 87.94 166 LEU A C 1
ATOM 1345 O O . LEU A 1 166 ? -13.761 19.031 23.743 1.00 87.94 166 LEU A O 1
ATOM 1349 N N . LYS A 1 167 ? -14.082 20.099 25.689 1.00 87.75 167 LYS A N 1
ATOM 1350 C CA . LYS A 1 167 ? -15.470 19.637 25.849 1.00 87.75 167 LYS A CA 1
ATOM 1351 C C . LYS A 1 167 ? -16.391 20.119 24.730 1.00 87.75 167 LYS A C 1
ATOM 1353 O O . LYS A 1 167 ? -17.303 19.391 24.363 1.00 87.75 167 LYS A O 1
ATOM 1358 N N . GLN A 1 168 ? -16.169 21.322 24.201 1.00 87.25 168 GLN A N 1
ATOM 1359 C CA . GLN A 1 168 ? -16.932 21.828 23.057 1.00 87.25 168 GLN A CA 1
ATOM 1360 C C . GLN A 1 168 ? -16.594 21.045 21.782 1.00 87.25 168 GLN A C 1
ATOM 1362 O O . GLN A 1 168 ? -17.497 20.638 21.062 1.00 87.25 168 GLN A O 1
ATOM 1367 N N . ILE A 1 169 ? -15.313 20.752 21.542 1.00 86.25 169 ILE A N 1
ATOM 1368 C CA . ILE A 1 169 ? -14.874 19.956 20.381 1.00 86.25 169 ILE A CA 1
ATOM 1369 C C . ILE A 1 169 ? -15.357 18.506 20.479 1.00 86.25 169 ILE A C 1
ATOM 1371 O O . ILE A 1 169 ? -15.722 17.909 19.475 1.00 86.25 169 ILE A O 1
ATOM 1375 N N . GLN A 1 170 ? -15.428 17.936 21.683 1.00 87.00 170 GLN A N 1
ATOM 1376 C CA . GLN A 1 170 ? -15.966 16.589 21.913 1.00 87.00 170 GLN A CA 1
ATOM 1377 C C . GLN A 1 170 ? -17.461 16.458 21.563 1.00 87.00 170 GLN A C 1
ATOM 1379 O O . GLN A 1 170 ? -17.953 15.341 21.410 1.00 87.00 170 GLN A O 1
ATOM 1384 N N . GLN A 1 171 ? -18.183 17.575 21.412 1.00 85.19 171 GLN A N 1
ATOM 1385 C CA . GLN A 1 171 ? -19.571 17.598 20.933 1.00 85.19 171 GLN A CA 1
ATOM 1386 C C . GLN A 1 171 ? -19.682 17.623 19.402 1.00 85.19 171 GLN A C 1
ATOM 1388 O O . GLN A 1 171 ? -20.796 17.580 18.880 1.00 85.19 171 GLN A O 1
ATOM 1393 N N . PHE A 1 172 ? -18.562 17.692 18.677 1.00 87.38 172 PHE A N 1
ATOM 1394 C CA . PHE A 1 172 ? -18.566 17.649 17.218 1.00 87.38 172 PHE A CA 1
ATOM 1395 C C . PHE A 1 172 ? -19.060 16.301 16.697 1.00 87.38 172 PHE A C 1
ATOM 1397 O O . PHE A 1 172 ? -18.998 15.268 17.366 1.00 87.38 172 PHE A O 1
ATOM 1404 N N . ASN A 1 173 ? -19.562 16.324 15.467 1.00 81.94 173 ASN A N 1
ATOM 1405 C CA . ASN A 1 173 ? -19.874 15.123 14.713 1.00 81.94 173 ASN A CA 1
ATOM 1406 C C . ASN A 1 173 ? -18.584 14.671 14.016 1.00 81.94 173 ASN A C 1
ATOM 1408 O O . ASN A 1 173 ? -17.951 15.500 13.360 1.00 81.94 173 ASN A O 1
ATOM 1412 N N . PRO A 1 174 ? -18.150 13.406 14.104 1.00 83.88 174 PRO A N 1
ATOM 1413 C CA . PRO A 1 174 ? -18.768 12.247 14.745 1.00 83.88 174 PRO A CA 1
ATOM 1414 C C . PRO A 1 174 ? -18.588 12.226 16.271 1.00 83.88 174 PRO A C 1
ATOM 1416 O O . PRO A 1 174 ? -17.531 12.619 16.770 1.00 83.88 174 PRO A O 1
ATOM 1419 N N . PRO A 1 175 ? -19.576 11.709 17.025 1.00 83.00 175 PRO A N 1
ATOM 1420 C CA . PRO A 1 175 ? -19.527 11.715 18.479 1.00 83.00 175 PRO A CA 1
ATOM 1421 C C . PRO A 1 175 ? -18.379 10.864 19.025 1.00 83.00 175 PRO A C 1
ATOM 1423 O O . PRO A 1 175 ? -18.077 9.775 18.527 1.00 83.00 175 PRO A O 1
ATOM 1426 N N . GLY A 1 176 ? -17.742 11.361 20.084 1.00 81.19 176 GLY A N 1
ATOM 1427 C CA . GLY A 1 176 ? -16.570 10.727 20.692 1.00 81.19 176 GLY A CA 1
ATOM 1428 C C . GLY A 1 176 ? -15.244 11.061 20.005 1.00 81.19 176 GLY A C 1
ATOM 1429 O O . GLY A 1 176 ? -14.235 10.429 20.325 1.00 81.19 176 GLY A O 1
ATOM 1430 N N . ILE A 1 177 ? -15.224 12.029 19.081 1.00 84.56 177 ILE A N 1
ATOM 1431 C CA . ILE A 1 177 ? -13.987 12.581 18.526 1.00 84.56 177 ILE A CA 1
ATOM 1432 C C . ILE A 1 177 ? -13.247 13.439 19.561 1.00 84.56 177 ILE A C 1
ATOM 1434 O O . ILE A 1 177 ? -13.858 14.034 20.446 1.00 84.56 177 ILE A O 1
ATOM 1438 N N . SER A 1 178 ? -11.915 13.492 19.475 1.00 86.19 178 SER A N 1
ATOM 1439 C CA . SER A 1 178 ? -11.056 14.169 20.461 1.00 86.19 178 SER A CA 1
ATOM 1440 C C . SER A 1 178 ? -11.151 13.575 21.881 1.00 86.19 178 SER A C 1
ATOM 1442 O O . SER A 1 178 ? -10.912 14.233 22.899 1.00 86.19 178 SER A O 1
ATOM 1444 N N . ALA A 1 179 ? -11.505 12.292 21.979 1.00 87.44 179 ALA A N 1
ATOM 1445 C CA . ALA A 1 179 ? -11.373 11.537 23.219 1.00 87.44 179 ALA A CA 1
ATOM 1446 C C . ALA A 1 179 ? -9.895 11.217 23.498 1.00 87.44 179 ALA A C 1
ATOM 1448 O O . ALA A 1 179 ? -9.121 10.979 22.570 1.00 87.44 179 ALA A O 1
ATOM 1449 N N . ARG A 1 180 ? -9.499 11.163 24.773 1.00 86.62 180 ARG A N 1
ATOM 1450 C CA . ARG A 1 180 ? -8.132 10.778 25.177 1.00 86.62 180 ARG A CA 1
ATOM 1451 C C . ARG A 1 180 ? -7.953 9.266 25.271 1.00 86.62 180 ARG A C 1
ATOM 1453 O O . ARG A 1 180 ? -6.840 8.768 25.175 1.00 86.62 180 ARG A O 1
ATOM 1460 N N . ASP A 1 181 ? -9.046 8.543 25.496 1.00 85.62 181 ASP A N 1
ATOM 1461 C CA . ASP A 1 181 ? -9.056 7.087 25.624 1.00 85.62 181 ASP A CA 1
ATOM 1462 C C . ASP A 1 181 ? -10.382 6.516 25.101 1.00 85.62 181 ASP A C 1
ATOM 1464 O O . ASP A 1 181 ? -11.399 7.214 25.041 1.00 85.62 181 ASP A O 1
ATOM 1468 N N . LEU A 1 182 ? -10.399 5.223 24.776 1.00 85.12 182 LEU A N 1
ATOM 1469 C CA . LEU A 1 182 ? -11.586 4.499 24.317 1.00 85.12 182 LEU A CA 1
ATOM 1470 C C . LEU A 1 182 ? -12.736 4.611 25.325 1.00 85.12 182 LEU A C 1
ATOM 1472 O O . LEU A 1 182 ? -13.893 4.746 24.937 1.00 85.12 182 LEU A O 1
ATOM 1476 N N . ARG A 1 183 ? -12.429 4.604 26.629 1.00 86.75 183 ARG A N 1
ATOM 1477 C CA . ARG A 1 183 ? -13.441 4.791 27.677 1.00 86.75 183 ARG A CA 1
ATOM 1478 C C . ARG A 1 183 ? -14.138 6.144 27.553 1.00 86.75 183 ARG A C 1
ATOM 1480 O O . ARG A 1 183 ? -15.356 6.204 27.651 1.00 86.75 183 ARG A O 1
ATOM 1487 N N . GLU A 1 184 ? -13.371 7.213 27.356 1.00 86.31 184 GLU A N 1
ATOM 1488 C CA . GLU A 1 184 ? -13.908 8.568 27.206 1.00 86.31 184 GLU A CA 1
ATOM 1489 C C . GLU A 1 184 ? -14.699 8.695 25.900 1.00 86.31 184 GLU A C 1
ATOM 1491 O O . GLU A 1 184 ? -15.797 9.237 25.914 1.00 86.31 184 GLU A O 1
ATOM 1496 N N . CYS A 1 185 ? -14.209 8.096 24.811 1.00 88.88 185 CYS A N 1
ATOM 1497 C CA . CYS A 1 185 ? -14.905 8.049 23.524 1.00 88.88 185 CYS A CA 1
ATOM 1498 C C . CYS A 1 185 ? -16.306 7.433 23.654 1.00 88.88 185 CYS A C 1
ATOM 1500 O O . CYS A 1 185 ? -17.296 8.039 23.247 1.00 88.88 185 CYS A O 1
ATOM 1502 N N . LEU A 1 186 ? -16.401 6.259 24.287 1.00 85.81 186 LEU A N 1
ATOM 1503 C CA . LEU A 1 186 ? -17.678 5.573 24.480 1.00 85.81 186 LEU A CA 1
ATOM 1504 C C . LEU A 1 186 ? -18.601 6.330 25.440 1.00 85.81 186 LEU A C 1
ATOM 1506 O O . LEU A 1 186 ? -19.805 6.358 25.212 1.00 85.81 186 LEU A O 1
ATOM 1510 N N . LEU A 1 187 ? -18.063 6.964 26.488 1.00 87.31 187 LEU A N 1
ATOM 1511 C CA .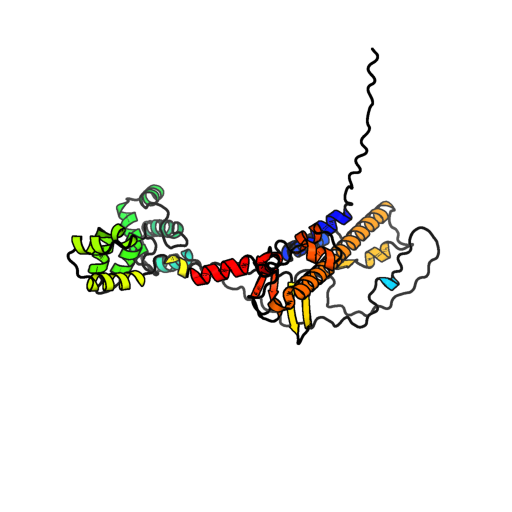 LEU A 1 187 ? -18.865 7.794 27.393 1.00 87.31 187 LEU A CA 1
ATOM 1512 C C . LEU A 1 187 ? -19.479 8.990 26.662 1.00 87.31 187 LEU A C 1
ATOM 1514 O O . LEU A 1 187 ? -20.676 9.209 26.796 1.00 87.31 187 LEU A O 1
ATOM 1518 N N . ILE A 1 188 ? -18.701 9.701 25.842 1.00 86.25 188 ILE A N 1
ATOM 1519 C CA . ILE A 1 188 ? -19.199 10.835 25.048 1.00 86.25 188 ILE A CA 1
ATOM 1520 C C . ILE A 1 188 ? -20.309 10.378 24.090 1.00 86.25 188 ILE A C 1
ATOM 1522 O O . ILE A 1 188 ? -21.321 11.059 23.946 1.00 86.25 188 ILE A O 1
ATOM 1526 N N . GLN A 1 189 ? -20.155 9.212 23.455 1.00 87.06 189 GLN A N 1
ATOM 1527 C CA . GLN A 1 189 ? -21.193 8.665 22.576 1.00 87.06 189 GLN A CA 1
ATOM 1528 C C . GLN A 1 189 ? -22.459 8.262 23.341 1.00 87.06 189 GLN A C 1
ATOM 1530 O O . GLN A 1 189 ? -23.564 8.485 22.851 1.00 87.06 189 GLN A O 1
ATOM 1535 N N . LEU A 1 190 ? -22.314 7.695 24.541 1.00 85.69 190 LEU A N 1
ATOM 1536 C CA . LEU A 1 190 ? -23.445 7.331 25.393 1.00 85.69 190 LEU A CA 1
ATOM 1537 C C . LEU A 1 190 ? -24.171 8.558 25.955 1.00 85.69 190 LEU A C 1
ATOM 1539 O O . LEU A 1 190 ? -25.392 8.547 26.017 1.00 85.69 190 LEU A O 1
ATOM 1543 N N . GLU A 1 191 ? -23.468 9.634 26.311 1.00 83.69 191 GLU A N 1
ATOM 1544 C CA . GLU A 1 191 ? -24.092 10.868 26.819 1.00 83.69 191 GLU A CA 1
ATOM 1545 C C . GLU A 1 191 ? -25.055 11.518 25.809 1.00 83.69 191 GLU A C 1
ATOM 1547 O O . GLU A 1 191 ? -25.959 12.253 26.202 1.00 83.69 191 GLU A O 1
ATOM 1552 N N . GLN A 1 192 ? -24.904 11.222 24.516 1.00 78.94 192 GLN A N 1
ATOM 1553 C CA . GLN A 1 192 ? -25.810 11.683 23.462 1.00 78.94 192 GLN A CA 1
ATOM 1554 C C . GLN A 1 192 ? -27.011 10.746 23.225 1.00 78.94 192 GLN A C 1
ATOM 1556 O O . GLN A 1 192 ? -27.916 11.091 22.465 1.00 78.94 192 GLN A O 1
ATOM 1561 N N . MET A 1 193 ? -27.042 9.568 23.857 1.00 80.06 193 MET A N 1
ATOM 1562 C CA . MET A 1 193 ? -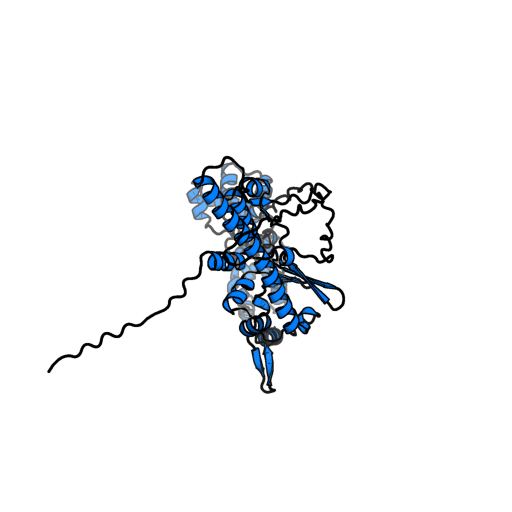28.117 8.580 23.729 1.00 80.06 1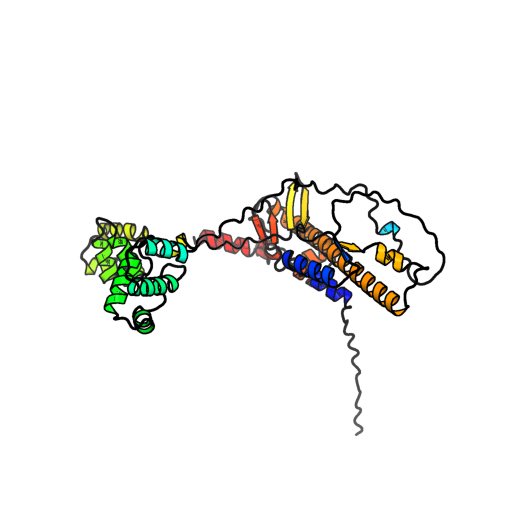93 MET A CA 1
ATOM 1563 C C . MET A 1 193 ? -29.097 8.636 24.909 1.00 80.06 193 MET A C 1
ATOM 1565 O O . MET A 1 193 ? -28.760 9.017 26.025 1.00 80.06 193 MET A O 1
ATOM 1569 N N . SER A 1 194 ? -30.343 8.223 24.670 1.00 74.62 194 SER A N 1
ATOM 1570 C CA . SER A 1 194 ? -31.385 8.112 25.703 1.00 74.62 194 SER A CA 1
ATOM 1571 C C . SER A 1 194 ? -31.390 6.710 26.333 1.00 74.62 194 SER A C 1
ATOM 1573 O O . SER A 1 194 ? -31.171 5.730 25.625 1.00 74.62 194 SER A O 1
ATOM 1575 N N . ASN A 1 195 ? -31.720 6.590 27.627 1.00 72.12 195 ASN A N 1
ATOM 1576 C CA . ASN A 1 195 ? -31.861 5.316 28.366 1.00 72.12 195 ASN A CA 1
ATOM 1577 C C . ASN A 1 195 ? -30.585 4.453 28.449 1.00 72.12 195 ASN A C 1
ATOM 1579 O O . ASN A 1 195 ? -30.640 3.233 28.286 1.00 72.12 195 ASN A O 1
ATOM 1583 N N . VAL A 1 196 ? -29.433 5.069 28.718 1.00 79.06 196 VAL A N 1
ATOM 1584 C CA . VAL A 1 196 ? -28.134 4.372 28.761 1.00 79.06 196 VAL A CA 1
ATOM 1585 C C . VAL A 1 196 ? -27.396 4.492 30.098 1.00 79.06 196 VAL A C 1
ATOM 1587 O O . VAL A 1 196 ? -26.200 4.211 30.162 1.00 79.06 196 VAL A O 1
ATOM 1590 N N . ASP A 1 197 ? -28.095 4.844 31.178 1.00 79.94 197 ASP A N 1
ATOM 1591 C CA . ASP A 1 197 ? -27.504 5.004 32.518 1.00 79.94 197 ASP A CA 1
ATOM 1592 C C . ASP A 1 197 ? -26.729 3.752 32.963 1.00 79.94 197 ASP A C 1
ATOM 1594 O O . ASP A 1 197 ? -25.607 3.843 33.466 1.00 79.94 197 ASP A O 1
ATOM 1598 N N . ASP A 1 198 ? -27.270 2.570 32.657 1.00 81.38 198 ASP A N 1
ATOM 1599 C CA . ASP A 1 198 ? -26.639 1.284 32.959 1.00 81.38 198 ASP A CA 1
ATOM 1600 C C . ASP A 1 198 ? -25.337 1.058 32.171 1.00 81.38 198 ASP A C 1
ATOM 1602 O O . ASP A 1 198 ? -24.363 0.491 32.678 1.00 81.38 198 ASP A O 1
ATOM 1606 N N . ALA A 1 199 ? -25.302 1.513 30.915 1.00 81.62 199 ALA A N 1
ATOM 1607 C CA . ALA A 1 199 ? -24.118 1.440 30.066 1.00 81.62 199 ALA A CA 1
ATOM 1608 C C . ALA A 1 199 ? -23.042 2.425 30.535 1.00 81.62 199 ALA A C 1
ATOM 1610 O O . ALA A 1 199 ? -21.865 2.062 30.610 1.00 81.62 199 ALA A O 1
ATOM 1611 N N . ILE A 1 200 ? -23.448 3.636 30.923 1.00 84.88 200 ILE A N 1
ATOM 1612 C CA . ILE A 1 200 ? -22.561 4.651 31.495 1.00 84.88 200 ILE A CA 1
ATOM 1613 C C . ILE A 1 200 ? -21.935 4.126 32.791 1.00 84.88 200 ILE A C 1
ATOM 1615 O O . ILE A 1 200 ? -20.720 4.239 32.970 1.00 84.88 200 ILE A O 1
ATOM 1619 N N . GLU A 1 201 ? -22.715 3.499 33.676 1.00 84.56 201 GLU A N 1
ATOM 1620 C CA . GLU A 1 201 ? -22.208 2.945 34.935 1.00 84.56 201 GLU A CA 1
ATOM 1621 C C . GLU A 1 201 ? -21.174 1.829 34.704 1.00 84.56 201 GLU A C 1
ATOM 1623 O O . GLU A 1 201 ? -20.095 1.841 35.315 1.00 84.56 201 GLU A O 1
ATOM 1628 N N . ILE A 1 202 ? -21.442 0.909 33.768 1.00 83.88 202 ILE A N 1
ATOM 1629 C CA . ILE A 1 202 ? -20.500 -0.160 33.406 1.00 83.88 202 ILE A CA 1
ATOM 1630 C C . ILE A 1 202 ? -19.206 0.411 32.818 1.00 83.88 202 ILE A C 1
ATOM 1632 O O . ILE A 1 202 ? -18.119 0.001 33.233 1.00 83.88 202 ILE A O 1
ATOM 1636 N N . ILE A 1 203 ? -19.281 1.364 31.886 1.00 84.75 203 ILE A N 1
ATOM 1637 C CA . ILE A 1 203 ? -18.084 1.939 31.256 1.00 84.75 203 ILE A CA 1
ATOM 1638 C C . ILE A 1 203 ? -17.297 2.813 32.242 1.00 84.75 203 ILE A C 1
ATOM 1640 O O . ILE A 1 203 ? -16.066 2.803 32.229 1.00 84.75 203 ILE A O 1
ATOM 1644 N N . LYS A 1 204 ? -17.961 3.526 33.153 1.00 85.62 204 LYS A N 1
ATOM 1645 C CA . LYS A 1 204 ? -17.290 4.393 34.130 1.00 85.62 204 LYS A CA 1
ATOM 1646 C C . LYS A 1 204 ? -16.556 3.594 35.210 1.00 85.62 204 LYS A C 1
ATOM 1648 O O . LYS A 1 204 ? -15.380 3.861 35.468 1.00 85.62 204 LYS A O 1
ATOM 1653 N N . ASN A 1 205 ? -17.218 2.591 35.795 1.00 85.19 205 ASN A N 1
ATOM 1654 C CA . ASN A 1 205 ? -16.730 1.885 36.987 1.00 85.19 205 ASN A CA 1
ATOM 1655 C C . ASN A 1 205 ? -16.142 0.491 36.693 1.00 85.19 205 ASN A C 1
ATOM 1657 O O . ASN A 1 205 ? -15.303 -0.004 37.451 1.00 85.19 205 ASN A O 1
ATOM 1661 N N . HIS A 1 206 ? -16.550 -0.158 35.597 1.00 83.31 206 HIS A N 1
ATOM 1662 C CA . HIS A 1 206 ? -16.237 -1.564 35.302 1.00 83.31 206 HIS A CA 1
ATOM 1663 C C . HIS A 1 206 ? -15.702 -1.819 33.881 1.00 83.31 206 HIS A C 1
ATOM 1665 O O . HIS A 1 206 ? -15.734 -2.957 33.410 1.00 83.31 206 HIS A O 1
ATOM 1671 N N . PHE A 1 207 ? -15.110 -0.811 33.230 1.00 81.69 207 PHE A N 1
ATOM 1672 C CA . PHE A 1 207 ? -14.571 -0.918 31.865 1.00 81.69 207 PHE A CA 1
ATOM 1673 C C . PHE A 1 207 ? -13.640 -2.119 31.647 1.00 81.69 207 PHE A C 1
ATOM 1675 O O . PHE A 1 207 ? -13.832 -2.896 30.718 1.00 81.69 207 PHE A O 1
ATOM 1682 N N . ASN A 1 208 ? -12.649 -2.313 32.524 1.00 83.31 208 ASN A N 1
ATOM 1683 C CA . ASN A 1 208 ? -11.666 -3.393 32.374 1.00 83.31 208 ASN A CA 1
ATOM 1684 C C . ASN A 1 208 ? -12.300 -4.783 32.515 1.00 83.31 208 ASN A C 1
ATOM 1686 O O . ASN A 1 208 ? -11.871 -5.736 31.862 1.00 83.31 208 ASN A O 1
ATOM 1690 N N . ASP A 1 209 ? -13.303 -4.917 33.385 1.00 83.19 209 ASP A N 1
ATOM 1691 C CA . ASP A 1 209 ? -14.033 -6.172 33.553 1.00 83.19 209 ASP A CA 1
ATOM 1692 C C . ASP A 1 209 ? -14.929 -6.432 32.323 1.00 83.19 209 ASP A C 1
ATOM 1694 O O . ASP A 1 209 ? -15.017 -7.576 31.871 1.00 83.19 209 ASP A O 1
ATOM 1698 N N . PHE A 1 210 ? -15.512 -5.381 31.731 1.00 82.00 210 PHE A N 1
ATOM 1699 C CA . PHE A 1 210 ? -16.330 -5.459 30.516 1.00 82.00 210 PHE A CA 1
ATOM 1700 C C . PHE A 1 210 ? -15.497 -5.808 29.273 1.00 82.00 210 PHE A C 1
ATOM 1702 O O . PHE A 1 210 ? -15.811 -6.771 28.576 1.00 82.00 210 PHE A O 1
ATOM 1709 N N . ALA A 1 211 ? -14.378 -5.111 29.050 1.00 81.56 211 ALA A N 1
ATOM 1710 C CA . ALA A 1 211 ? -13.472 -5.347 27.924 1.00 81.56 211 ALA A CA 1
ATOM 1711 C C . ALA A 1 211 ? -12.930 -6.789 27.894 1.00 81.56 211 ALA A C 1
ATOM 1713 O O . ALA A 1 211 ? -12.791 -7.390 26.832 1.00 81.56 211 ALA A O 1
ATOM 1714 N N . ASN A 1 212 ? -12.691 -7.382 29.069 1.00 84.19 212 ASN A N 1
ATOM 1715 C CA . ASN A 1 212 ? -12.231 -8.767 29.209 1.00 84.19 212 ASN A CA 1
ATOM 1716 C C . ASN A 1 212 ? -13.370 -9.807 29.249 1.00 84.19 212 ASN A C 1
ATOM 1718 O O . ASN A 1 212 ? -13.122 -10.958 29.612 1.00 84.19 212 ASN A O 1
ATOM 1722 N N . ARG A 1 213 ? -14.619 -9.423 28.939 1.00 81.75 213 ARG A N 1
ATOM 1723 C CA . ARG A 1 213 ? -15.815 -10.291 28.976 1.00 81.75 213 ARG A CA 1
ATOM 1724 C C . ARG A 1 213 ? -16.052 -10.979 30.330 1.00 81.75 213 ARG A C 1
ATOM 1726 O O . ARG A 1 213 ? -16.620 -12.068 30.407 1.00 81.75 213 ARG A O 1
ATOM 1733 N N . ARG A 1 214 ? -15.645 -10.354 31.441 1.00 84.06 214 ARG A N 1
ATOM 1734 C CA . ARG A 1 214 ? -15.788 -10.900 32.806 1.00 84.06 214 ARG A CA 1
ATOM 1735 C C . ARG A 1 214 ? -17.152 -10.559 33.413 1.00 84.06 214 ARG A C 1
ATOM 1737 O O . ARG A 1 214 ? -17.232 -10.079 34.545 1.00 84.06 214 ARG A O 1
ATOM 1744 N N . PHE A 1 215 ? -18.234 -10.856 32.692 1.00 81.19 215 PHE A N 1
ATOM 1745 C CA . PHE A 1 215 ? -19.606 -10.484 33.073 1.00 81.19 215 PHE A CA 1
ATOM 1746 C C . PHE A 1 215 ? -20.021 -11.012 34.453 1.00 81.19 215 PHE A C 1
ATOM 1748 O O . PHE A 1 215 ? -20.690 -10.311 35.201 1.00 81.19 215 PHE A O 1
ATOM 1755 N N . GLN A 1 216 ? -19.535 -12.189 34.861 1.00 80.38 216 GLN A N 1
ATOM 1756 C CA . GLN A 1 216 ? -19.812 -12.750 36.191 1.00 80.38 216 GLN A CA 1
ATOM 1757 C C . GLN A 1 216 ? -19.308 -11.866 37.346 1.00 80.38 216 GLN A C 1
ATOM 1759 O O . GLN A 1 216 ? -19.929 -11.824 38.406 1.00 80.38 216 GLN A O 1
ATOM 1764 N N . LYS A 1 217 ? -18.183 -11.157 37.168 1.00 81.56 217 LYS A N 1
ATOM 1765 C CA . LYS A 1 217 ? -17.669 -10.228 38.190 1.00 81.56 217 LYS A CA 1
ATOM 1766 C C . LYS A 1 217 ? -18.515 -8.962 38.260 1.00 81.56 217 LYS A C 1
ATOM 1768 O O . LYS A 1 217 ? -18.733 -8.449 39.351 1.00 81.56 217 LYS A O 1
ATOM 1773 N N . ILE A 1 218 ? -19.005 -8.502 37.112 1.00 80.75 218 ILE A N 1
ATOM 1774 C CA . ILE A 1 218 ? -19.880 -7.334 36.995 1.00 80.75 218 ILE A CA 1
ATOM 1775 C C . ILE A 1 218 ? -21.234 -7.633 37.655 1.00 80.75 218 ILE A C 1
ATOM 1777 O O . ILE A 1 218 ? -21.660 -6.872 38.516 1.00 80.75 218 ILE A O 1
ATOM 1781 N N . MET A 1 219 ? -21.829 -8.800 37.370 1.00 82.00 219 MET A N 1
ATOM 1782 C CA . MET A 1 219 ? -23.057 -9.285 38.022 1.00 82.00 219 MET A CA 1
ATOM 1783 C C . MET A 1 219 ? -22.939 -9.291 39.546 1.00 82.00 219 MET A C 1
ATOM 1785 O O . MET A 1 219 ? -23.820 -8.797 40.237 1.00 82.00 219 MET A O 1
ATOM 1789 N N . LYS A 1 220 ? -21.831 -9.820 40.083 1.00 83.56 220 LYS A N 1
ATOM 1790 C CA . LYS A 1 220 ? -21.614 -9.884 41.536 1.00 83.56 220 LYS A CA 1
ATOM 1791 C C . LYS A 1 220 ? -21.424 -8.512 42.183 1.00 83.56 220 LYS A C 1
ATOM 1793 O O . LYS A 1 220 ? -21.790 -8.356 43.340 1.00 83.56 220 LYS A O 1
ATOM 1798 N N . LYS A 1 221 ? -20.821 -7.550 41.476 1.00 83.25 221 LYS A N 1
ATOM 1799 C CA . LYS A 1 221 ? -20.564 -6.201 42.006 1.00 83.25 221 LYS A CA 1
ATOM 1800 C C . LYS A 1 221 ? -21.798 -5.299 41.941 1.00 83.25 221 LYS A C 1
ATOM 1802 O O . LYS A 1 221 ? -22.043 -4.577 42.896 1.00 83.25 221 LYS A O 1
ATOM 1807 N N . LEU A 1 222 ? -22.548 -5.348 40.840 1.00 81.56 222 LEU A N 1
ATOM 1808 C CA . LEU A 1 222 ? -23.715 -4.488 40.603 1.00 81.56 222 LEU A CA 1
ATOM 1809 C C . LEU A 1 222 ? -25.041 -5.128 41.044 1.00 81.56 222 LEU A C 1
ATOM 1811 O O . LEU A 1 222 ? -26.047 -4.437 41.165 1.00 81.56 222 LEU A O 1
ATOM 1815 N N . GLY A 1 223 ? -25.071 -6.445 41.266 1.00 81.19 223 GLY A N 1
ATOM 1816 C CA . GLY A 1 223 ? -26.296 -7.173 41.610 1.00 81.19 223 GLY A CA 1
ATOM 1817 C C . GLY A 1 223 ? -27.302 -7.268 40.458 1.00 81.19 223 GLY A C 1
ATOM 1818 O O . GLY A 1 223 ? -28.483 -7.488 40.700 1.00 81.19 223 GLY A O 1
ATOM 1819 N N . TRP A 1 224 ? -26.863 -7.070 39.213 1.00 86.31 224 TRP A N 1
ATOM 1820 C CA . TRP A 1 224 ? -27.740 -7.077 38.041 1.00 86.31 224 TRP A CA 1
ATOM 1821 C C . TRP A 1 224 ? -27.954 -8.477 37.477 1.00 86.31 224 TRP A C 1
ATOM 1823 O O . TRP A 1 224 ? -27.054 -9.324 37.472 1.00 86.31 224 TRP A O 1
ATOM 1833 N N . GLU A 1 225 ? -29.150 -8.688 36.932 1.00 85.00 225 GLU A N 1
ATOM 1834 C CA . GLU A 1 225 ? -29.490 -9.902 36.203 1.00 85.00 225 GLU A CA 1
ATOM 1835 C C . GLU A 1 225 ? -28.774 -9.978 34.850 1.00 85.00 225 GLU A C 1
ATOM 1837 O O . GLU A 1 225 ? -28.360 -8.975 34.258 1.00 85.00 225 GLU A O 1
ATOM 1842 N N . LYS A 1 226 ? -28.640 -11.206 34.340 1.00 83.44 226 LYS A N 1
ATOM 1843 C CA . LYS A 1 226 ? -27.931 -11.488 33.087 1.00 83.44 226 LYS A CA 1
ATOM 1844 C C . LYS A 1 226 ? -28.569 -10.780 31.888 1.00 83.44 226 LYS A C 1
ATOM 1846 O O . LYS A 1 226 ? -27.844 -10.307 31.020 1.00 83.44 226 LYS A O 1
ATOM 1851 N N . GLU A 1 227 ? -29.896 -10.689 31.858 1.00 83.38 227 GLU A N 1
ATOM 1852 C CA . GLU A 1 227 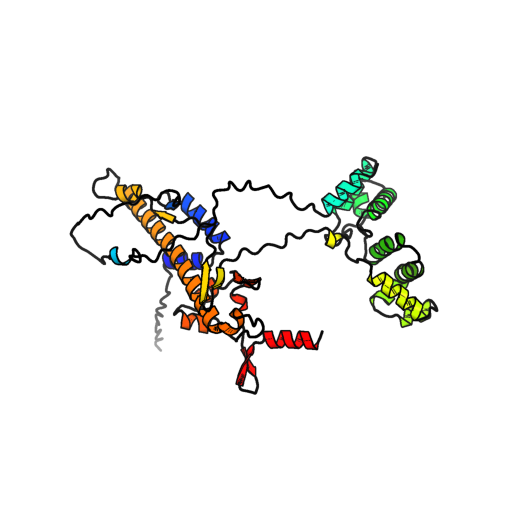? -30.657 -10.051 30.775 1.00 83.38 227 GLU A CA 1
ATOM 1853 C C . GLU A 1 227 ? -30.351 -8.554 30.672 1.00 83.38 227 GLU A C 1
ATOM 1855 O O . GLU A 1 227 ? -30.102 -8.047 29.580 1.00 83.38 227 GLU A O 1
ATOM 1860 N N . ARG A 1 228 ? -30.248 -7.864 31.815 1.00 83.19 228 ARG A N 1
ATOM 1861 C CA . ARG A 1 228 ? -29.894 -6.439 31.876 1.00 83.19 228 ARG A CA 1
ATOM 1862 C C . ARG A 1 228 ? -28.479 -6.180 31.359 1.00 83.19 228 ARG A C 1
ATOM 1864 O O . ARG A 1 228 ? -28.265 -5.267 30.569 1.00 83.19 228 ARG A O 1
ATOM 1871 N N . ILE A 1 229 ? -27.511 -7.015 31.744 1.00 82.69 229 ILE A N 1
ATOM 1872 C CA . ILE A 1 229 ? -26.127 -6.895 31.250 1.00 82.69 229 ILE A CA 1
ATOM 1873 C C . ILE A 1 229 ? -26.041 -7.206 29.755 1.00 82.69 229 ILE A C 1
ATOM 1875 O O . ILE A 1 229 ? -25.273 -6.556 29.048 1.00 82.69 229 ILE A O 1
ATOM 1879 N N . GLN A 1 230 ? -26.824 -8.170 29.266 1.00 83.44 230 GLN A N 1
ATOM 1880 C CA . GLN A 1 230 ? -26.888 -8.473 27.838 1.00 83.44 230 GLN A CA 1
ATOM 1881 C C . GLN A 1 230 ? -27.456 -7.288 27.045 1.00 83.44 230 GLN A C 1
ATOM 1883 O O . GLN A 1 230 ? -26.859 -6.895 26.048 1.00 83.44 230 GLN A O 1
ATOM 1888 N N . ALA A 1 231 ? -28.533 -6.661 27.529 1.00 84.19 231 ALA A N 1
ATOM 1889 C CA . ALA A 1 231 ? -29.095 -5.464 26.907 1.00 84.19 231 ALA A CA 1
ATOM 1890 C C . ALA A 1 231 ? -28.064 -4.323 26.828 1.00 84.19 231 ALA A C 1
ATOM 1892 O O . ALA A 1 231 ? -27.902 -3.703 25.778 1.00 84.19 231 ALA A O 1
ATOM 1893 N N . VAL A 1 232 ? -27.301 -4.092 27.903 1.00 83.81 232 VAL A N 1
ATOM 1894 C CA . VAL A 1 232 ? -26.214 -3.099 27.908 1.00 83.81 232 VAL A CA 1
ATOM 1895 C C . VAL A 1 232 ? -25.094 -3.473 26.936 1.00 83.81 232 VAL A C 1
ATOM 1897 O O . VAL A 1 232 ? -24.583 -2.618 26.216 1.00 83.81 232 VAL A O 1
ATOM 1900 N N . HIS A 1 233 ? -24.710 -4.747 26.886 1.00 84.00 233 HIS A N 1
ATOM 1901 C CA . HIS A 1 233 ? -23.688 -5.230 25.963 1.00 84.00 233 HIS A CA 1
ATOM 1902 C C . HIS A 1 233 ? -24.083 -4.994 24.499 1.00 84.00 233 HIS A C 1
ATOM 1904 O O . HIS A 1 233 ? -23.261 -4.523 23.713 1.00 84.00 233 HIS A O 1
ATOM 1910 N N . ASP A 1 234 ? -25.341 -5.254 24.147 1.00 84.75 234 ASP A N 1
ATOM 1911 C CA . ASP A 1 234 ? -25.855 -5.053 22.791 1.00 84.75 234 ASP A CA 1
ATOM 1912 C C . ASP A 1 234 ? -25.931 -3.564 22.412 1.00 84.75 234 ASP A C 1
ATOM 1914 O O . ASP A 1 234 ? -25.761 -3.218 21.242 1.00 84.75 234 ASP A O 1
ATOM 1918 N N . VAL A 1 235 ? -26.135 -2.668 23.386 1.00 86.25 235 VAL A N 1
ATOM 1919 C CA . VAL A 1 235 ? -26.026 -1.212 23.182 1.00 86.25 235 VAL A CA 1
ATOM 1920 C C . VAL A 1 235 ? -24.574 -0.809 22.931 1.00 86.25 235 VAL A C 1
ATOM 1922 O O . VAL A 1 235 ? -24.296 -0.127 21.948 1.00 86.25 235 VAL A O 1
ATOM 1925 N N . ILE A 1 236 ? -23.634 -1.266 23.765 1.00 84.50 236 ILE A N 1
ATOM 1926 C CA . ILE A 1 236 ? -22.214 -0.903 23.638 1.00 84.50 236 ILE A CA 1
ATOM 1927 C C . ILE A 1 236 ? -21.618 -1.423 22.322 1.00 84.50 236 ILE A C 1
ATOM 1929 O O . ILE A 1 236 ? -20.797 -0.743 21.715 1.00 84.50 236 ILE A O 1
ATOM 1933 N N . LEU A 1 237 ? -22.054 -2.588 21.831 1.00 84.19 237 LEU A N 1
ATOM 1934 C CA . LEU A 1 237 ? -21.619 -3.122 20.535 1.00 84.19 237 LEU A CA 1
ATOM 1935 C C . LEU A 1 237 ? -22.043 -2.274 19.329 1.00 84.19 237 LEU A C 1
ATOM 1937 O O . LEU A 1 237 ? -21.404 -2.363 18.284 1.00 84.19 237 LEU A O 1
ATOM 1941 N N . LYS A 1 238 ? -23.109 -1.474 19.448 1.00 85.62 238 LYS A N 1
ATOM 1942 C CA . LYS A 1 238 ? -23.559 -0.573 18.374 1.00 85.62 238 LYS A CA 1
ATOM 1943 C C . LYS A 1 238 ? -22.740 0.718 18.299 1.00 85.62 238 LYS A C 1
ATOM 1945 O O . LYS A 1 238 ? -22.860 1.444 17.316 1.00 85.62 238 LYS A O 1
ATOM 1950 N N . LEU A 1 239 ? -21.943 1.017 19.325 1.00 84.81 239 LEU A N 1
ATOM 1951 C CA . LEU A 1 239 ? -21.101 2.210 19.379 1.00 84.81 239 LEU A CA 1
ATOM 1952 C C . LEU A 1 239 ? -19.900 2.080 18.441 1.00 84.81 239 LEU A C 1
ATOM 1954 O O . LEU A 1 239 ? -19.408 0.979 18.185 1.00 84.81 239 LEU A O 1
ATOM 1958 N N . ASN A 1 240 ? -19.398 3.216 17.953 1.00 83.25 240 ASN A N 1
ATOM 1959 C CA . ASN A 1 240 ? -18.243 3.234 17.063 1.00 83.25 240 ASN A CA 1
ATOM 1960 C C . ASN A 1 240 ? -16.959 3.537 17.856 1.00 83.25 240 ASN A C 1
ATOM 1962 O O . ASN A 1 240 ? -16.731 4.688 18.225 1.00 83.25 240 ASN A O 1
ATOM 1966 N N . PRO A 1 241 ? -16.059 2.561 18.068 1.00 82.12 241 PRO A N 1
ATOM 1967 C CA . PRO A 1 241 ? -14.824 2.780 18.818 1.00 82.12 241 PRO A CA 1
ATOM 1968 C C . PRO A 1 241 ? -13.765 3.595 18.052 1.00 82.12 241 PRO A C 1
ATOM 1970 O O . PRO A 1 241 ? -12.699 3.863 18.602 1.00 82.12 241 PRO A O 1
ATOM 1973 N N . LYS A 1 242 ? -13.978 3.930 16.773 1.00 83.31 242 LYS A N 1
ATOM 1974 C CA . LYS A 1 242 ? -13.042 4.710 15.944 1.00 83.31 242 LYS A CA 1
ATOM 1975 C C . LYS A 1 242 ? -13.817 5.707 15.077 1.00 83.31 242 LYS A C 1
ATOM 1977 O O . LYS A 1 242 ? -13.981 5.478 13.876 1.00 83.31 242 LYS A O 1
ATOM 1982 N N . PRO A 1 243 ? -14.315 6.803 15.668 1.00 79.62 243 PRO A N 1
ATOM 1983 C CA . PRO A 1 243 ? -15.161 7.756 14.958 1.00 79.62 243 PRO A CA 1
ATOM 1984 C C . PRO A 1 243 ? -14.439 8.416 13.767 1.00 79.62 243 PRO A C 1
ATOM 1986 O O . PRO A 1 243 ? -15.057 8.612 12.719 1.00 79.62 243 PRO A O 1
ATOM 1989 N N . GLY A 1 244 ? -13.122 8.653 13.867 1.00 76.12 244 GLY A N 1
ATOM 1990 C CA . GLY A 1 244 ? -12.323 9.271 12.797 1.00 76.12 244 GLY A CA 1
ATOM 1991 C C . GLY A 1 244 ? -12.189 8.418 11.530 1.00 76.12 244 GLY A C 1
ATOM 1992 O O . GLY A 1 244 ? -12.167 8.957 10.427 1.00 76.12 244 GLY A O 1
ATOM 1993 N N . ALA A 1 245 ? -12.232 7.087 11.653 1.00 74.06 245 ALA A N 1
ATOM 1994 C CA . ALA A 1 245 ? -12.011 6.174 10.527 1.00 74.06 245 ALA A CA 1
ATOM 1995 C C . ALA A 1 245 ? -13.084 6.268 9.427 1.00 74.06 245 ALA A C 1
ATOM 1997 O O . ALA A 1 245 ? -12.837 5.867 8.297 1.00 74.06 245 ALA A O 1
ATOM 1998 N N . SER A 1 246 ? -14.274 6.785 9.750 1.00 68.38 246 SER A N 1
ATOM 1999 C CA . SER A 1 246 ? -15.361 6.981 8.778 1.00 68.38 246 SER A CA 1
ATOM 2000 C C . SER A 1 246 ? -15.172 8.201 7.869 1.00 68.38 246 SER A C 1
ATOM 2002 O O . SER A 1 246 ? -15.817 8.293 6.829 1.00 68.38 246 SER A O 1
ATOM 2004 N N . LEU A 1 247 ? -14.299 9.130 8.264 1.00 67.12 247 LEU A N 1
ATOM 2005 C CA . LEU A 1 247 ? -14.055 10.409 7.588 1.00 67.12 247 LEU A CA 1
ATOM 2006 C C . LEU A 1 247 ? -12.658 10.497 6.977 1.00 67.12 247 LEU A C 1
ATOM 2008 O O . LEU A 1 247 ? -12.395 11.376 6.160 1.00 67.12 247 LEU A O 1
ATOM 2012 N N . VAL A 1 248 ? -11.762 9.585 7.354 1.00 63.97 248 VAL A N 1
ATOM 2013 C CA . VAL A 1 248 ? -10.499 9.394 6.650 1.00 63.97 248 VAL A CA 1
ATOM 2014 C C . VAL A 1 248 ? -10.815 8.669 5.347 1.00 63.97 248 VAL A C 1
ATOM 2016 O O . VAL A 1 248 ? -10.873 7.441 5.295 1.00 63.97 248 VAL A O 1
ATOM 2019 N N . ASN A 1 249 ? -11.011 9.440 4.277 1.00 60.53 249 ASN A N 1
ATOM 2020 C CA . ASN A 1 249 ? -10.843 8.917 2.930 1.00 60.53 249 ASN A CA 1
ATOM 2021 C C . ASN A 1 249 ? -9.367 8.562 2.788 1.00 60.53 249 ASN A C 1
ATOM 2023 O O . ASN A 1 249 ? -8.532 9.398 2.455 1.00 60.53 249 ASN A O 1
ATOM 2027 N N . THR A 1 250 ? -9.029 7.317 3.115 1.00 55.72 250 THR A N 1
ATOM 2028 C CA . THR A 1 250 ? -7.783 6.756 2.621 1.00 55.72 250 THR A CA 1
ATOM 2029 C C . THR A 1 250 ? -7.993 6.691 1.122 1.00 55.72 250 THR A C 1
ATOM 2031 O O . THR A 1 250 ? -8.850 5.929 0.675 1.00 55.72 250 THR A O 1
ATOM 2034 N N . ASP A 1 251 ? -7.280 7.515 0.355 1.00 55.06 251 ASP A N 1
ATOM 2035 C CA . ASP A 1 251 ? -7.095 7.238 -1.061 1.00 55.06 251 ASP A CA 1
ATOM 2036 C C . ASP A 1 251 ? -6.571 5.805 -1.113 1.00 55.06 251 ASP A C 1
ATOM 2038 O O . ASP A 1 251 ? -5.419 5.527 -0.772 1.00 55.06 251 ASP A O 1
ATOM 2042 N N . SER A 1 252 ? -7.465 4.856 -1.393 1.00 57.53 252 SER A N 1
ATOM 2043 C CA . SER A 1 252 ? -7.099 3.467 -1.571 1.00 57.53 252 SER A CA 1
ATOM 2044 C C . SER A 1 252 ? -6.152 3.495 -2.751 1.00 57.53 252 SER A C 1
ATOM 2046 O O . SER A 1 252 ? -6.608 3.728 -3.871 1.00 57.53 252 SER A O 1
ATOM 2048 N N . GLY A 1 253 ? -4.847 3.398 -2.477 1.00 59.62 253 GLY A N 1
ATOM 2049 C CA . GLY A 1 253 ? -3.809 3.584 -3.479 1.00 59.62 253 GLY A CA 1
ATOM 2050 C C . GLY A 1 253 ? -4.152 2.733 -4.688 1.00 59.62 253 GLY A C 1
ATOM 2051 O O . GLY A 1 253 ? -4.145 1.504 -4.601 1.00 59.62 253 GLY A O 1
ATOM 2052 N N . TYR A 1 254 ? -4.555 3.382 -5.778 1.00 68.38 254 TYR A N 1
ATOM 2053 C CA . TYR A 1 254 ? -4.994 2.659 -6.956 1.00 68.38 254 TYR A CA 1
ATOM 2054 C C . TYR A 1 254 ? -3.751 2.047 -7.588 1.00 68.38 254 TYR A C 1
ATOM 2056 O O . TYR A 1 254 ? -2.818 2.757 -7.970 1.00 68.38 254 TYR A O 1
ATOM 2064 N N . VAL A 1 255 ? -3.712 0.721 -7.656 1.00 77.94 255 VAL A N 1
ATOM 2065 C CA . VAL A 1 255 ? -2.616 0.017 -8.314 1.00 77.94 255 VAL A CA 1
ATOM 2066 C C . VAL A 1 255 ? -2.853 0.107 -9.814 1.00 77.94 255 VAL A C 1
ATOM 2068 O O . VAL A 1 255 ? -3.847 -0.409 -10.318 1.00 77.94 255 VAL A O 1
ATOM 2071 N N . VAL A 1 256 ? -1.948 0.771 -10.532 1.00 82.38 256 VAL A N 1
ATOM 2072 C CA . VAL A 1 256 ? -1.953 0.761 -11.999 1.00 82.38 256 VAL A CA 1
ATOM 2073 C C . VAL A 1 256 ? -1.361 -0.576 -12.457 1.00 82.38 256 VAL A C 1
ATOM 2075 O O . VAL A 1 256 ? -0.196 -0.837 -12.154 1.00 82.38 256 VAL A O 1
ATOM 2078 N N . PRO A 1 257 ? -2.126 -1.437 -13.149 1.00 88.38 257 PRO A N 1
ATOM 2079 C CA . PRO A 1 257 ? -1.621 -2.719 -13.627 1.00 88.38 257 PRO A CA 1
ATOM 2080 C C . PRO A 1 257 ? -0.630 -2.524 -14.781 1.00 88.38 257 PRO A C 1
ATOM 2082 O O . PRO A 1 257 ? -0.802 -1.622 -15.600 1.00 88.38 257 PRO A O 1
ATOM 2085 N N . ASP A 1 258 ? 0.385 -3.386 -14.865 1.00 89.06 258 ASP A N 1
ATOM 2086 C CA . ASP A 1 258 ? 1.348 -3.435 -15.973 1.00 89.06 258 ASP A CA 1
ATOM 2087 C C . ASP A 1 258 ? 0.830 -4.286 -17.147 1.00 89.06 258 ASP A C 1
ATOM 2089 O O . ASP A 1 258 ? 1.199 -4.056 -18.296 1.00 89.06 258 ASP A O 1
ATOM 2093 N N . LEU A 1 259 ? -0.015 -5.280 -16.864 1.00 89.88 259 LEU A N 1
ATOM 2094 C CA . LEU A 1 259 ? -0.609 -6.188 -17.847 1.00 89.88 259 LEU A CA 1
ATOM 2095 C C . LEU A 1 259 ? -2.129 -6.195 -17.709 1.00 89.88 259 LEU A C 1
ATOM 2097 O O . LEU A 1 259 ? -2.657 -6.156 -16.599 1.00 89.88 259 LEU A O 1
ATOM 2101 N N . ILE A 1 260 ? -2.827 -6.315 -18.827 1.00 90.75 260 ILE A N 1
ATOM 2102 C CA . ILE A 1 260 ? -4.276 -6.485 -18.888 1.00 90.75 260 ILE A CA 1
ATOM 2103 C C . ILE A 1 260 ? -4.537 -7.791 -19.630 1.00 90.75 260 ILE A C 1
ATOM 2105 O O . ILE A 1 260 ? -3.972 -8.029 -20.699 1.00 90.75 260 ILE A O 1
ATOM 2109 N N . VAL A 1 261 ? -5.343 -8.670 -19.038 1.00 89.69 261 VAL A N 1
ATOM 2110 C CA . VAL A 1 261 ? -5.723 -9.937 -19.662 1.00 89.69 261 VAL A CA 1
ATOM 2111 C C . VAL A 1 261 ? -7.231 -10.040 -19.739 1.00 89.69 261 VAL A C 1
ATOM 2113 O O . VAL A 1 261 ? -7.920 -10.075 -18.719 1.00 89.69 261 VAL A O 1
ATOM 2116 N N . GLU A 1 262 ? -7.720 -10.162 -20.966 1.00 86.56 262 GLU A N 1
ATOM 2117 C CA . GLU A 1 262 ? -9.134 -10.320 -21.267 1.00 86.56 262 GLU A CA 1
ATOM 2118 C C . GLU A 1 262 ? -9.393 -11.680 -21.910 1.00 86.56 262 GLU A C 1
ATOM 2120 O O . GLU A 1 262 ? -8.645 -12.153 -22.770 1.00 86.56 262 GLU A O 1
ATOM 2125 N N . LYS A 1 263 ? -10.476 -12.329 -21.484 1.00 83.50 263 LYS A N 1
ATOM 2126 C CA . LYS A 1 263 ? -10.934 -13.584 -22.078 1.00 83.50 263 LYS A CA 1
ATOM 2127 C C . LYS A 1 263 ? -11.936 -13.276 -23.188 1.00 83.50 263 LYS A C 1
ATOM 2129 O O . LYS A 1 263 ? -13.030 -12.789 -22.910 1.00 83.50 263 LYS A O 1
ATOM 2134 N N . VAL A 1 264 ? -11.578 -13.601 -24.428 1.00 84.12 264 VAL A N 1
ATOM 2135 C CA . VAL A 1 264 ? -12.444 -13.467 -25.606 1.00 84.12 264 VAL A CA 1
ATOM 2136 C C . VAL A 1 264 ? -12.708 -14.861 -26.171 1.00 84.12 264 VAL A C 1
ATOM 2138 O O . VAL A 1 264 ? -11.865 -15.461 -26.840 1.00 84.12 264 VAL A O 1
ATOM 2141 N N . GLY A 1 265 ? -13.890 -15.402 -25.862 1.00 79.94 265 GLY A N 1
ATOM 2142 C CA . GLY A 1 265 ? -14.228 -16.798 -26.153 1.00 79.94 265 GLY A CA 1
ATOM 2143 C C . GLY A 1 265 ? -13.356 -17.761 -25.342 1.00 79.94 265 GLY A C 1
ATOM 2144 O O . GLY A 1 265 ? -13.301 -17.659 -24.116 1.00 79.94 265 GLY A O 1
ATOM 2145 N N . ASP A 1 266 ? -12.654 -18.661 -26.032 1.00 76.94 266 ASP A N 1
ATOM 2146 C CA . ASP A 1 266 ? -11.718 -19.623 -25.425 1.00 76.94 266 ASP A CA 1
ATOM 2147 C C . ASP A 1 266 ? -10.261 -19.124 -25.394 1.00 76.94 266 ASP A C 1
ATOM 2149 O O . ASP A 1 266 ? -9.377 -19.809 -24.880 1.00 76.94 266 ASP A O 1
ATOM 2153 N N . ASN A 1 267 ? -9.994 -17.929 -25.931 1.00 81.38 267 ASN A N 1
ATOM 2154 C CA . ASN A 1 267 ? -8.651 -17.361 -26.004 1.00 81.38 267 ASN A CA 1
ATOM 2155 C C . ASN A 1 267 ? -8.466 -16.222 -24.998 1.00 81.38 267 ASN A C 1
ATOM 2157 O O . ASN A 1 267 ? -9.381 -15.443 -24.728 1.00 81.38 267 ASN A O 1
ATOM 2161 N N . PHE A 1 268 ? -7.244 -16.100 -24.483 1.00 83.69 268 PHE A N 1
ATOM 2162 C CA . PHE A 1 268 ? -6.828 -14.988 -23.633 1.00 83.69 268 PHE A CA 1
ATOM 2163 C C . PHE A 1 268 ? -6.022 -13.990 -24.460 1.00 83.69 268 PHE A C 1
ATOM 2165 O O . PHE A 1 268 ? -4.980 -14.342 -25.021 1.00 83.69 268 PHE A O 1
ATOM 2172 N N . ILE A 1 269 ? -6.507 -12.755 -24.531 1.00 86.81 269 ILE A N 1
ATOM 2173 C CA . ILE A 1 269 ? -5.794 -11.624 -25.117 1.00 86.81 269 ILE A CA 1
ATOM 2174 C C . ILE A 1 269 ? -4.989 -10.976 -23.993 1.00 86.81 269 ILE A C 1
ATOM 2176 O O . ILE A 1 269 ? -5.532 -10.669 -22.934 1.00 86.81 269 ILE A O 1
ATOM 2180 N N . ILE A 1 270 ? -3.682 -10.832 -24.206 1.00 88.62 270 ILE A N 1
ATOM 2181 C CA . ILE A 1 270 ? -2.747 -10.253 -23.239 1.00 88.62 270 ILE A CA 1
ATOM 2182 C C . ILE A 1 270 ? -2.237 -8.948 -23.831 1.00 88.62 270 ILE A C 1
ATOM 2184 O O . ILE A 1 270 ? -1.571 -8.965 -24.867 1.00 88.62 270 ILE A O 1
ATOM 2188 N N . GLU A 1 271 ? -2.499 -7.844 -23.148 1.00 87.25 271 GLU A N 1
ATOM 2189 C CA . GLU A 1 271 ? -2.001 -6.525 -23.509 1.00 87.25 271 GLU A CA 1
ATOM 2190 C C . GLU A 1 271 ? -1.094 -5.980 -22.401 1.00 87.25 271 GLU A C 1
ATOM 2192 O O . GLU A 1 271 ? -1.327 -6.192 -21.210 1.00 87.25 271 GLU A O 1
ATOM 2197 N N . VAL A 1 272 ? -0.021 -5.292 -22.791 1.00 87.12 272 VAL A N 1
ATOM 2198 C CA . VAL A 1 272 ? 0.822 -4.543 -21.854 1.00 87.12 272 VAL A CA 1
ATOM 2199 C C . VAL A 1 272 ? 0.254 -3.137 -21.739 1.00 87.12 272 VAL A C 1
ATOM 2201 O O . VAL A 1 272 ? 0.063 -2.467 -22.753 1.00 87.12 272 VAL A O 1
ATOM 2204 N N . ASN A 1 273 ? 0.019 -2.676 -20.512 1.00 84.44 273 ASN A N 1
ATOM 2205 C CA . ASN A 1 273 ? -0.498 -1.339 -20.242 1.00 84.44 273 ASN A CA 1
ATOM 2206 C C . ASN A 1 273 ? 0.607 -0.280 -20.387 1.00 84.44 273 ASN A C 1
ATOM 2208 O O . ASN A 1 273 ? 1.063 0.317 -19.413 1.00 84.44 273 ASN A O 1
ATOM 2212 N N . ASP A 1 274 ? 1.024 -0.048 -21.625 1.00 75.12 274 ASP A N 1
ATOM 2213 C CA . ASP A 1 274 ? 2.004 0.973 -21.992 1.00 75.12 274 ASP A CA 1
ATOM 2214 C C . ASP A 1 274 ? 1.326 2.288 -22.422 1.00 75.12 274 ASP A C 1
ATOM 2216 O O . ASP A 1 274 ? 1.951 3.112 -23.068 1.00 75.12 274 ASP A O 1
ATOM 2220 N N . THR A 1 275 ? 0.058 2.531 -22.059 1.00 71.44 275 THR A N 1
ATOM 2221 C CA . THR A 1 275 ? -0.722 3.719 -22.487 1.00 71.44 275 THR A CA 1
ATOM 2222 C C . THR A 1 275 ? -0.036 5.060 -22.183 1.00 71.44 275 THR A C 1
ATOM 2224 O O . THR A 1 275 ? -0.345 6.076 -22.792 1.00 71.44 275 THR A O 1
ATOM 2227 N N . ARG A 1 276 ? 0.871 5.079 -21.202 1.00 71.50 276 ARG A N 1
ATOM 2228 C CA . ARG A 1 276 ? 1.619 6.269 -20.770 1.00 71.50 276 ARG A CA 1
ATOM 2229 C C . ARG A 1 276 ? 3.016 6.375 -21.376 1.00 71.50 276 ARG A C 1
ATOM 2231 O O . ARG A 1 276 ? 3.681 7.380 -21.172 1.00 71.50 276 ARG A O 1
ATOM 2238 N N . VAL A 1 277 ? 3.486 5.326 -22.044 1.00 78.75 277 VAL A N 1
ATOM 2239 C CA . VAL A 1 277 ? 4.797 5.311 -22.685 1.00 78.75 277 VAL A CA 1
ATOM 2240 C C . VAL A 1 277 ? 4.577 5.674 -24.152 1.00 78.75 277 VAL A C 1
ATOM 2242 O O . VAL A 1 277 ? 3.880 4.919 -24.832 1.00 78.75 277 VAL A O 1
ATOM 2245 N N . PRO A 1 278 ? 5.118 6.804 -24.640 1.00 77.62 278 PRO A N 1
ATOM 2246 C CA . PRO A 1 278 ? 4.993 7.164 -26.046 1.00 77.62 278 PRO A CA 1
ATOM 2247 C C . PRO A 1 278 ? 5.714 6.135 -26.921 1.00 77.62 278 PRO A C 1
ATOM 2249 O O . PRO A 1 278 ? 6.696 5.513 -26.494 1.00 77.62 278 PRO A O 1
ATOM 2252 N N . ASP A 1 279 ? 5.235 5.964 -28.150 1.00 80.25 279 ASP A N 1
ATOM 2253 C CA . ASP A 1 279 ? 5.972 5.202 -29.148 1.00 80.25 279 ASP A CA 1
ATOM 2254 C C . ASP A 1 279 ? 7.217 6.008 -29.555 1.00 80.25 279 ASP A C 1
ATOM 2256 O O . ASP A 1 279 ? 7.179 7.227 -29.733 1.00 80.25 279 ASP A O 1
ATOM 2260 N N . LEU A 1 280 ? 8.363 5.328 -29.592 1.00 83.19 280 LEU A N 1
ATOM 2261 C CA . LEU A 1 280 ? 9.675 5.958 -29.729 1.00 83.19 280 LEU A CA 1
ATOM 2262 C C . LEU A 1 280 ? 10.251 5.697 -31.113 1.00 83.19 280 LEU A C 1
ATOM 2264 O O . LEU A 1 280 ? 10.421 4.538 -31.504 1.00 83.19 280 LEU A O 1
ATOM 2268 N N . ARG A 1 281 ? 10.666 6.764 -31.800 1.00 83.19 281 ARG A N 1
ATOM 2269 C CA . ARG A 1 281 ? 11.317 6.684 -33.109 1.00 83.19 281 ARG A CA 1
ATOM 2270 C C . ARG A 1 281 ? 12.637 7.444 -33.121 1.00 83.19 281 ARG A C 1
ATOM 2272 O O . ARG A 1 281 ? 12.910 8.320 -32.306 1.00 83.19 281 ARG A O 1
ATOM 2279 N N . ILE A 1 282 ? 13.497 7.064 -34.057 1.00 84.44 282 ILE A N 1
ATOM 2280 C CA . ILE A 1 282 ? 14.722 7.800 -34.360 1.00 84.44 282 ILE A CA 1
ATOM 2281 C C . ILE A 1 282 ? 14.377 8.864 -35.394 1.00 84.44 282 ILE A C 1
ATOM 2283 O O . ILE A 1 282 ? 13.826 8.537 -36.445 1.00 84.44 282 ILE A O 1
ATOM 2287 N N . ASN A 1 283 ? 14.735 10.114 -35.119 1.00 82.06 283 ASN A N 1
ATOM 2288 C CA . ASN A 1 283 ? 14.540 11.212 -36.055 1.00 82.06 283 ASN A CA 1
ATOM 2289 C C . ASN A 1 283 ? 15.312 10.951 -37.365 1.00 82.06 283 ASN A C 1
ATOM 2291 O O . ASN A 1 283 ? 16.541 10.794 -37.379 1.00 82.06 283 ASN A O 1
ATOM 2295 N N . SER A 1 284 ? 14.573 10.926 -38.476 1.00 75.12 284 SER A N 1
ATOM 2296 C CA . SER A 1 284 ? 15.079 10.641 -39.822 1.00 75.12 284 SER A CA 1
ATOM 2297 C C . SER A 1 284 ? 16.050 11.708 -40.342 1.00 75.12 284 SER A C 1
ATOM 2299 O O . SER A 1 284 ? 16.996 11.377 -41.056 1.00 75.12 284 SER A O 1
ATOM 2301 N N . GLY A 1 285 ? 15.907 12.964 -39.919 1.00 76.00 285 GLY A N 1
ATOM 2302 C CA . GLY A 1 285 ? 16.823 14.058 -40.237 1.00 76.00 285 GLY A CA 1
ATOM 2303 C C . GLY A 1 285 ? 18.246 13.812 -39.730 1.00 76.00 285 GLY A C 1
ATOM 2304 O O . GLY A 1 285 ? 19.209 14.058 -40.456 1.00 76.00 285 GLY A O 1
ATOM 2305 N N . TYR A 1 286 ? 18.417 13.234 -38.535 1.00 76.50 286 TYR A N 1
ATOM 2306 C CA . TYR A 1 286 ? 19.754 12.869 -38.043 1.00 76.50 286 TYR A CA 1
ATOM 2307 C C . TYR A 1 286 ? 20.349 11.658 -38.774 1.00 76.50 286 TYR A C 1
ATOM 2309 O O . TYR A 1 286 ? 21.574 11.562 -38.888 1.00 76.50 286 TYR A O 1
ATOM 2317 N N . ILE A 1 287 ? 19.510 10.755 -39.294 1.00 73.81 287 ILE A N 1
ATOM 2318 C CA . ILE A 1 287 ? 19.951 9.630 -40.133 1.00 73.81 287 ILE A CA 1
ATOM 2319 C C . ILE A 1 287 ? 20.464 10.159 -41.479 1.00 73.81 287 ILE A C 1
ATOM 2321 O O . ILE A 1 287 ? 21.580 9.828 -41.873 1.00 73.81 287 ILE A O 1
ATOM 2325 N N . GLN A 1 288 ? 19.724 11.064 -42.121 1.00 72.56 288 GLN A N 1
ATOM 2326 C CA . GLN A 1 288 ? 20.128 11.707 -43.379 1.00 72.56 288 GLN A CA 1
ATOM 2327 C C . GLN A 1 288 ? 21.400 12.555 -43.216 1.00 72.56 288 GLN A C 1
ATOM 2329 O O . GLN A 1 288 ? 22.299 12.530 -44.054 1.00 72.56 288 GLN A O 1
ATOM 2334 N N . MET A 1 289 ? 21.560 13.248 -42.082 1.00 69.88 289 MET A N 1
ATOM 2335 C CA . MET A 1 289 ? 22.803 13.964 -41.763 1.00 69.88 289 MET A CA 1
ATOM 2336 C C . MET A 1 289 ? 24.030 13.037 -41.689 1.00 69.88 289 MET A C 1
ATOM 2338 O O . MET A 1 289 ? 25.151 13.486 -41.929 1.00 69.88 289 MET A O 1
ATOM 2342 N N . MET A 1 290 ? 23.841 11.748 -41.391 1.00 65.31 290 MET A N 1
ATOM 2343 C CA . MET A 1 290 ? 24.910 10.748 -41.345 1.00 65.31 290 MET A CA 1
ATOM 2344 C C . MET A 1 290 ? 25.272 10.162 -42.717 1.00 65.31 290 MET A C 1
ATOM 2346 O O . MET A 1 290 ? 26.331 9.528 -42.821 1.00 65.31 290 MET A O 1
ATOM 2350 N N . GLU A 1 291 ? 24.472 10.392 -43.759 1.00 66.94 291 GLU A N 1
ATOM 2351 C CA . GLU A 1 291 ? 24.740 9.916 -45.118 1.00 66.94 291 GLU A CA 1
ATOM 2352 C C . GLU A 1 291 ? 25.947 10.627 -45.761 1.00 66.94 291 GLU A C 1
ATOM 2354 O O . GLU A 1 291 ? 26.437 11.674 -45.316 1.00 66.94 291 GLU A O 1
ATOM 2359 N N . LYS A 1 292 ? 26.544 9.992 -46.776 1.00 55.88 292 LYS A N 1
ATOM 2360 C CA . LYS A 1 292 ? 27.770 10.473 -47.433 1.00 55.88 292 LYS A CA 1
ATOM 2361 C C . LYS A 1 292 ? 27.466 11.744 -48.250 1.00 55.88 292 LYS A C 1
ATOM 2363 O O . LYS A 1 292 ? 27.049 11.650 -49.393 1.00 55.88 292 LYS A O 1
ATOM 2368 N N . GLY A 1 293 ? 27.725 12.926 -47.683 1.00 58.00 293 GLY A N 1
ATOM 2369 C CA . GLY A 1 293 ? 27.590 14.210 -48.396 1.00 58.00 293 GLY A CA 1
ATOM 2370 C C . GLY A 1 293 ? 27.413 15.447 -47.507 1.00 58.00 293 GLY A C 1
ATOM 2371 O O . GLY A 1 293 ? 27.620 16.566 -47.969 1.00 58.00 293 GLY A O 1
ATOM 2372 N N . SER A 1 294 ? 27.086 15.259 -46.226 1.00 59.81 294 SER A N 1
ATOM 2373 C CA . SER A 1 294 ? 26.819 16.354 -45.283 1.00 59.81 294 SER A CA 1
ATOM 2374 C C . SER A 1 294 ? 28.104 17.016 -44.741 1.00 59.81 294 SER A C 1
ATOM 2376 O O . SER A 1 294 ? 29.056 16.306 -44.395 1.00 59.81 294 SER A O 1
ATOM 2378 N N . PRO A 1 295 ? 28.159 18.360 -44.605 1.00 62.19 295 PRO A N 1
ATOM 2379 C CA . PRO A 1 295 ? 29.327 19.090 -44.109 1.00 62.19 295 PRO A CA 1
ATOM 2380 C C . PRO A 1 295 ? 29.420 18.993 -42.578 1.00 62.19 295 PRO A C 1
ATOM 2382 O O . PRO A 1 295 ? 29.122 19.942 -41.856 1.00 62.19 295 PRO A O 1
ATOM 2385 N N . ILE A 1 296 ? 29.801 17.820 -42.067 1.00 67.56 296 ILE A N 1
ATOM 2386 C CA . ILE A 1 296 ? 29.859 17.536 -40.628 1.00 67.56 296 ILE A CA 1
ATOM 2387 C C . ILE A 1 296 ? 31.276 17.124 -40.223 1.00 67.56 296 ILE A C 1
ATOM 2389 O O . ILE A 1 296 ? 31.919 16.302 -40.878 1.00 67.56 296 ILE A O 1
ATOM 2393 N N . THR A 1 297 ? 31.759 17.676 -39.108 1.00 77.12 297 THR A N 1
ATOM 2394 C CA . THR A 1 297 ? 33.048 17.322 -38.502 1.00 77.12 297 THR A CA 1
ATOM 2395 C C . THR A 1 297 ? 33.076 15.842 -38.098 1.00 77.12 297 THR A C 1
ATOM 2397 O O . THR A 1 297 ? 32.089 15.300 -37.597 1.00 77.12 297 THR A O 1
ATOM 2400 N N . ALA A 1 298 ? 34.227 15.178 -38.249 1.00 77.56 298 ALA A N 1
ATOM 2401 C CA . ALA A 1 298 ? 34.398 13.763 -37.890 1.00 77.56 298 ALA A CA 1
ATOM 2402 C C . ALA A 1 298 ? 34.023 13.448 -36.422 1.00 77.56 298 ALA A C 1
ATOM 2404 O O . ALA A 1 298 ? 33.475 12.383 -36.126 1.00 77.56 298 ALA A O 1
ATOM 2405 N N . GLU A 1 299 ? 34.258 14.393 -35.509 1.00 79.44 299 GLU A N 1
ATOM 2406 C CA . GLU A 1 299 ? 33.867 14.296 -34.096 1.00 79.44 299 GLU A CA 1
ATOM 2407 C C . GLU A 1 299 ? 32.342 14.267 -33.919 1.00 79.44 299 GLU A C 1
ATOM 2409 O O . GLU A 1 299 ? 31.809 13.395 -33.231 1.00 79.44 299 GLU A O 1
ATOM 2414 N N . THR A 1 300 ? 31.625 15.161 -34.603 1.00 80.12 300 THR A N 1
ATOM 2415 C CA . THR A 1 300 ? 30.158 15.231 -34.580 1.00 80.12 300 THR A CA 1
ATOM 2416 C C . THR A 1 300 ? 29.532 13.972 -35.179 1.00 80.12 300 THR A C 1
ATOM 2418 O O . THR A 1 300 ? 28.569 13.447 -34.626 1.00 80.12 300 THR A O 1
ATOM 2421 N N . ARG A 1 301 ? 30.118 13.416 -36.249 1.00 79.94 301 ARG A N 1
ATOM 2422 C CA . ARG A 1 301 ? 29.669 12.149 -36.851 1.00 79.94 301 ARG A CA 1
ATOM 2423 C C . ARG A 1 301 ? 29.809 10.969 -35.886 1.00 79.94 301 ARG A C 1
ATOM 2425 O O . ARG A 1 301 ? 28.914 10.135 -35.777 1.00 79.94 301 ARG A O 1
ATOM 2432 N N . THR A 1 302 ? 30.919 10.915 -35.152 1.00 82.56 302 THR A N 1
ATOM 2433 C CA . THR A 1 302 ? 31.171 9.866 -34.151 1.00 82.56 302 THR A CA 1
ATOM 2434 C C . THR A 1 302 ? 30.213 9.990 -32.963 1.00 82.56 302 THR A C 1
ATOM 2436 O O . THR A 1 302 ? 29.689 8.987 -32.476 1.00 82.56 302 THR A O 1
ATOM 2439 N N . TYR A 1 303 ? 29.939 11.221 -32.523 1.00 84.62 303 TYR A N 1
ATOM 2440 C CA . TYR A 1 303 ? 28.960 11.505 -31.477 1.00 84.62 303 TYR A CA 1
ATOM 2441 C C . TYR A 1 303 ? 27.540 11.084 -31.880 1.00 84.62 303 TYR A C 1
ATOM 2443 O O . TYR A 1 303 ? 26.884 10.364 -31.125 1.00 84.62 303 TYR A O 1
ATOM 2451 N N . LEU A 1 304 ? 27.090 11.475 -33.079 1.00 82.50 304 LEU A N 1
ATOM 2452 C CA . LEU A 1 304 ? 25.775 11.108 -33.607 1.00 82.50 304 LEU A CA 1
ATOM 2453 C C . LEU A 1 304 ? 25.635 9.594 -33.755 1.00 82.50 304 LEU A C 1
ATOM 2455 O O . LEU A 1 304 ? 24.647 9.042 -33.284 1.00 82.50 304 LEU A O 1
ATOM 2459 N N . LYS A 1 305 ? 26.651 8.903 -34.294 1.00 82.88 305 LYS A N 1
ATOM 2460 C CA . LYS A 1 305 ? 26.652 7.434 -34.382 1.00 82.88 305 LYS A CA 1
ATOM 2461 C C . LYS A 1 305 ? 26.433 6.787 -33.014 1.00 82.88 305 LYS A C 1
ATOM 2463 O O . LYS A 1 305 ? 25.541 5.963 -32.857 1.00 82.88 305 LYS A O 1
ATOM 2468 N N . LYS A 1 306 ? 27.177 7.230 -31.994 1.00 84.81 306 LYS A N 1
ATOM 2469 C CA . LYS A 1 306 ? 27.031 6.715 -30.626 1.00 84.81 306 LYS A CA 1
ATOM 2470 C C . LYS A 1 306 ? 25.632 6.971 -30.051 1.00 84.81 306 LYS A C 1
ATOM 2472 O O . LYS A 1 306 ? 25.091 6.102 -29.375 1.00 84.81 306 LYS A O 1
ATOM 2477 N N . LYS A 1 307 ? 25.048 8.148 -30.296 1.00 84.69 307 LYS A N 1
ATOM 2478 C CA . LYS A 1 307 ? 23.699 8.506 -29.822 1.00 84.69 307 LYS A CA 1
ATOM 2479 C C . LYS A 1 307 ? 22.592 7.735 -30.545 1.00 84.69 307 LYS A C 1
ATOM 2481 O O . LYS A 1 307 ? 21.651 7.302 -29.882 1.00 84.69 307 LYS A O 1
ATOM 2486 N N . ILE A 1 308 ? 22.745 7.501 -31.849 1.00 85.00 308 ILE A N 1
ATOM 2487 C CA . ILE A 1 308 ? 21.868 6.637 -32.650 1.00 85.00 308 ILE A CA 1
ATOM 2488 C C . ILE A 1 308 ? 21.931 5.203 -32.124 1.00 85.00 308 ILE A C 1
ATOM 2490 O O . ILE A 1 308 ? 20.891 4.611 -31.858 1.00 85.00 308 ILE A O 1
ATOM 2494 N N . ASP A 1 309 ? 23.131 4.657 -31.910 1.00 83.88 309 ASP A N 1
ATOM 2495 C CA . ASP A 1 309 ? 23.286 3.295 -31.396 1.00 83.88 309 ASP A CA 1
ATOM 2496 C C . ASP A 1 309 ? 22.635 3.162 -30.010 1.00 83.88 309 ASP A C 1
ATOM 2498 O O . ASP A 1 309 ? 21.885 2.221 -29.762 1.00 83.88 309 ASP A O 1
ATOM 2502 N N . MET A 1 310 ? 22.845 4.136 -29.117 1.00 83.62 310 MET A N 1
ATOM 2503 C CA . MET A 1 310 ? 22.183 4.166 -27.807 1.00 83.62 310 MET A CA 1
ATOM 2504 C C . MET A 1 310 ? 20.651 4.225 -27.920 1.00 83.62 310 MET A C 1
ATOM 2506 O O . MET A 1 310 ? 19.979 3.479 -27.209 1.00 83.62 310 MET A O 1
ATOM 2510 N N . ALA A 1 311 ? 20.106 5.056 -28.817 1.00 85.44 311 ALA A N 1
ATOM 2511 C CA . ALA A 1 311 ? 18.665 5.139 -29.070 1.00 85.44 311 ALA A CA 1
ATOM 2512 C C . ALA A 1 311 ? 18.104 3.805 -29.582 1.00 85.44 311 ALA A C 1
ATOM 2514 O O . ALA A 1 311 ? 17.132 3.296 -29.028 1.00 85.44 311 ALA A O 1
ATOM 2515 N N . LYS A 1 312 ? 18.760 3.195 -30.581 1.00 84.25 312 LYS A N 1
ATOM 2516 C CA . LYS A 1 312 ? 18.378 1.888 -31.143 1.00 84.25 312 LYS A CA 1
ATOM 2517 C C . LYS A 1 312 ? 18.312 0.819 -30.059 1.00 84.25 312 LYS A C 1
ATOM 2519 O O . LYS A 1 312 ? 17.302 0.132 -29.923 1.00 84.25 312 LYS A O 1
ATOM 2524 N N . TRP A 1 313 ? 19.362 0.719 -29.244 1.00 84.62 313 TRP A N 1
ATOM 2525 C CA . TRP A 1 313 ? 19.417 -0.246 -28.147 1.00 84.62 313 TRP A CA 1
ATOM 2526 C C . TRP A 1 313 ? 18.352 0.008 -27.079 1.00 84.62 313 TRP A C 1
ATOM 2528 O O . TRP A 1 313 ? 17.817 -0.949 -26.512 1.00 84.62 313 TRP A O 1
ATOM 2538 N N . PHE A 1 314 ? 18.028 1.270 -26.800 1.00 86.31 314 PHE A N 1
ATOM 2539 C CA . PHE A 1 314 ? 16.975 1.625 -25.855 1.00 86.31 314 PHE A CA 1
ATOM 2540 C C . PHE A 1 314 ? 15.592 1.202 -26.366 1.00 86.31 314 PHE A C 1
ATOM 2542 O O . PHE A 1 314 ? 14.909 0.445 -25.675 1.00 86.31 314 PHE A O 1
ATOM 2549 N N . ILE A 1 315 ? 15.230 1.586 -27.596 1.00 86.88 315 ILE A N 1
ATOM 2550 C CA . ILE A 1 315 ? 13.966 1.198 -28.250 1.00 86.88 315 ILE A CA 1
ATOM 2551 C C . ILE A 1 315 ? 13.837 -0.329 -28.284 1.00 86.88 315 ILE A C 1
ATOM 2553 O O . ILE A 1 315 ? 12.831 -0.891 -27.847 1.00 86.88 315 ILE A O 1
ATOM 2557 N N . GLN A 1 316 ? 14.899 -1.022 -28.705 1.00 85.19 316 GLN A N 1
ATOM 2558 C CA . GLN A 1 316 ? 14.926 -2.481 -28.729 1.00 85.19 316 GLN A CA 1
ATOM 2559 C C . GLN A 1 316 ? 14.717 -3.078 -27.334 1.00 85.19 316 GLN A C 1
ATOM 2561 O O . GLN A 1 316 ? 13.988 -4.055 -27.186 1.00 85.19 316 GLN A O 1
ATOM 2566 N N . SER A 1 317 ? 15.317 -2.501 -26.293 1.00 86.44 317 SER A N 1
ATOM 2567 C CA . SER A 1 317 ? 15.159 -2.991 -24.920 1.00 86.44 317 SER A CA 1
ATOM 2568 C C . SER A 1 317 ? 13.727 -2.819 -24.401 1.00 86.44 317 SER A C 1
ATOM 2570 O O . SER A 1 317 ? 13.215 -3.717 -23.727 1.00 86.44 317 SER A O 1
ATOM 2572 N N . VAL A 1 318 ? 13.059 -1.710 -24.738 1.00 86.62 318 VAL A N 1
ATOM 2573 C CA . VAL A 1 318 ? 11.641 -1.470 -24.412 1.00 86.62 318 VAL A CA 1
ATOM 2574 C C . VAL A 1 318 ? 10.742 -2.474 -25.142 1.00 86.62 318 VAL A C 1
ATOM 2576 O O . VAL A 1 318 ? 9.892 -3.118 -24.524 1.00 86.62 318 VAL A O 1
ATOM 2579 N N . TYR A 1 319 ? 10.987 -2.702 -26.430 1.00 85.94 319 TYR A N 1
ATOM 2580 C CA . TYR A 1 319 ? 10.234 -3.675 -27.219 1.00 85.94 319 TYR A CA 1
ATOM 2581 C C . TYR A 1 319 ? 10.437 -5.120 -26.727 1.00 85.94 319 TYR A C 1
ATOM 2583 O O . TYR A 1 319 ? 9.480 -5.871 -26.520 1.00 85.94 319 TYR A O 1
ATOM 2591 N N . GLN A 1 320 ? 11.683 -5.508 -26.440 1.00 86.00 320 GLN A N 1
ATOM 2592 C CA . GLN A 1 320 ? 12.006 -6.819 -25.868 1.00 86.00 320 GLN A CA 1
ATOM 2593 C C . GLN A 1 320 ? 11.350 -7.021 -24.502 1.00 86.00 320 GLN A C 1
ATOM 2595 O O . GLN A 1 320 ? 10.885 -8.124 -24.201 1.00 86.00 320 GLN A O 1
ATOM 2600 N N . ARG A 1 321 ? 11.253 -5.967 -23.684 1.00 89.12 321 ARG A N 1
ATOM 2601 C CA . ARG A 1 321 ? 10.496 -6.005 -22.431 1.00 89.12 321 ARG A CA 1
ATOM 2602 C C . ARG A 1 321 ? 9.027 -6.339 -22.689 1.00 89.12 321 ARG A C 1
ATOM 2604 O O . ARG A 1 321 ? 8.518 -7.249 -22.034 1.00 89.12 321 ARG A O 1
ATOM 2611 N N . ARG A 1 322 ? 8.365 -5.669 -23.639 1.00 87.25 322 ARG A N 1
ATOM 2612 C CA . ARG A 1 322 ? 6.961 -5.942 -23.999 1.00 87.25 322 ARG A CA 1
ATOM 2613 C C . ARG A 1 322 ? 6.757 -7.406 -24.391 1.00 87.25 322 ARG A C 1
ATOM 2615 O O . ARG A 1 322 ? 5.932 -8.093 -23.789 1.00 87.25 322 ARG A O 1
ATOM 2622 N N . ILE A 1 323 ? 7.562 -7.911 -25.329 1.00 88.81 323 ILE A N 1
ATOM 2623 C CA . ILE A 1 323 ? 7.492 -9.312 -25.774 1.00 88.81 323 ILE A CA 1
ATOM 2624 C C . ILE A 1 323 ? 7.707 -10.272 -24.605 1.00 88.81 323 ILE A C 1
ATOM 2626 O O . ILE A 1 323 ? 6.971 -11.249 -24.456 1.00 88.81 323 ILE A O 1
ATOM 2630 N N . THR A 1 324 ? 8.710 -10.004 -23.770 1.00 89.00 324 THR A N 1
ATOM 2631 C CA . THR A 1 324 ? 9.042 -10.867 -22.634 1.00 89.00 324 THR A CA 1
ATOM 2632 C C . THR A 1 324 ? 7.882 -10.936 -21.645 1.00 89.00 324 THR A C 1
ATOM 2634 O O . THR A 1 324 ? 7.503 -12.032 -21.240 1.00 89.00 324 THR A O 1
ATOM 2637 N N . MET A 1 325 ? 7.261 -9.803 -21.299 1.00 89.25 325 MET A N 1
ATOM 2638 C CA . MET A 1 325 ? 6.110 -9.779 -20.388 1.00 89.25 325 MET A CA 1
ATOM 2639 C C . MET A 1 325 ? 4.924 -10.575 -20.943 1.00 89.25 325 MET A C 1
ATOM 2641 O O . MET A 1 325 ? 4.345 -11.382 -20.217 1.00 89.25 325 MET A O 1
ATOM 2645 N N . ILE A 1 326 ? 4.619 -10.428 -22.236 1.00 90.44 326 ILE A N 1
ATOM 2646 C CA . ILE A 1 326 ? 3.546 -11.187 -22.896 1.00 90.44 326 ILE A CA 1
ATOM 2647 C C . ILE A 1 326 ? 3.858 -12.689 -22.892 1.00 90.44 326 ILE A C 1
ATOM 2649 O O . ILE A 1 326 ? 2.992 -13.493 -22.550 1.00 90.44 326 ILE A O 1
ATOM 2653 N N . ARG A 1 327 ? 5.091 -13.092 -23.231 1.00 89.88 327 ARG A N 1
ATOM 2654 C CA . ARG A 1 327 ? 5.501 -14.509 -23.234 1.00 89.88 327 ARG A CA 1
ATOM 2655 C C . ARG A 1 327 ? 5.408 -15.133 -21.845 1.00 89.88 327 ARG A C 1
ATOM 2657 O O . ARG A 1 327 ? 4.855 -16.222 -21.709 1.00 89.88 327 ARG A O 1
ATOM 2664 N N . VAL A 1 328 ? 5.905 -14.434 -20.824 1.00 91.12 328 VAL A N 1
ATOM 2665 C CA . VAL A 1 328 ? 5.831 -14.880 -19.426 1.00 91.12 328 VAL A CA 1
ATOM 2666 C C . VAL A 1 328 ? 4.378 -15.001 -18.980 1.00 91.12 328 VAL A C 1
ATOM 2668 O O . VAL A 1 328 ? 4.000 -16.032 -18.429 1.00 91.12 328 VAL A O 1
ATOM 2671 N N . MET A 1 329 ? 3.536 -14.008 -19.278 1.00 91.31 329 MET A N 1
ATOM 2672 C CA . MET A 1 329 ? 2.119 -14.062 -18.923 1.00 91.31 329 MET A CA 1
ATOM 2673 C C . MET A 1 329 ? 1.391 -15.205 -19.641 1.00 91.31 329 MET A C 1
ATOM 2675 O O . MET A 1 329 ? 0.626 -15.937 -19.020 1.00 91.31 329 MET A O 1
ATOM 2679 N N . LYS A 1 330 ? 1.680 -15.432 -20.926 1.00 91.00 330 LYS A N 1
ATOM 2680 C CA . LYS A 1 330 ? 1.113 -16.546 -21.697 1.00 91.00 330 LYS A CA 1
ATOM 2681 C C . LYS A 1 330 ? 1.495 -17.902 -21.102 1.00 91.00 330 LYS A C 1
ATOM 2683 O O . LYS A 1 330 ? 0.645 -18.785 -21.006 1.00 91.00 330 LYS A O 1
ATOM 2688 N N . ALA A 1 331 ? 2.746 -18.066 -20.669 1.00 90.75 331 ALA A N 1
ATOM 2689 C CA . ALA A 1 331 ? 3.199 -19.276 -19.986 1.00 90.75 331 ALA A CA 1
ATOM 2690 C C . ALA A 1 331 ? 2.479 -19.476 -18.636 1.00 90.75 331 ALA A C 1
ATOM 2692 O O . ALA A 1 331 ? 2.017 -20.580 -18.346 1.00 90.75 331 ALA A O 1
ATOM 2693 N N . ILE A 1 332 ? 2.296 -18.403 -17.855 1.00 91.25 332 ILE A N 1
ATOM 2694 C CA . ILE A 1 332 ? 1.540 -18.433 -16.591 1.00 91.25 332 ILE A CA 1
ATOM 2695 C C . ILE A 1 332 ? 0.089 -18.874 -16.836 1.00 91.25 332 ILE A C 1
ATOM 2697 O O . ILE A 1 332 ? -0.382 -19.799 -16.175 1.00 91.25 332 ILE A O 1
ATOM 2701 N N . ILE A 1 333 ? -0.602 -18.275 -17.813 1.00 89.75 333 ILE A N 1
ATOM 2702 C CA . ILE A 1 333 ? -1.988 -18.630 -18.164 1.00 89.75 333 ILE A CA 1
ATOM 2703 C C . ILE A 1 333 ? -2.081 -20.094 -18.599 1.00 89.75 333 ILE A C 1
ATOM 2705 O O . ILE A 1 333 ? -2.965 -20.817 -18.149 1.00 89.75 333 ILE A O 1
ATOM 2709 N N . ASN A 1 334 ? -1.145 -20.564 -19.428 1.00 89.00 334 ASN A N 1
ATOM 2710 C CA . ASN A 1 334 ? -1.142 -21.945 -19.910 1.00 89.00 334 ASN A CA 1
ATOM 2711 C C . ASN A 1 334 ? -1.005 -22.979 -18.787 1.00 89.00 334 ASN A C 1
ATOM 2713 O O . ASN A 1 334 ? -1.614 -24.046 -18.877 1.00 89.00 334 ASN A O 1
ATOM 2717 N N . ARG A 1 335 ? -0.236 -22.672 -17.738 1.00 88.00 335 ARG A N 1
ATOM 2718 C CA . ARG A 1 335 ? -0.103 -23.540 -16.560 1.00 88.00 335 ARG A CA 1
ATOM 2719 C C . ARG A 1 335 ? -1.278 -23.420 -15.592 1.00 88.00 335 ARG A C 1
ATOM 2721 O O . ARG A 1 335 ? -1.651 -24.409 -14.965 1.00 88.00 335 ARG A O 1
ATOM 2728 N N . GLN A 1 336 ? -1.881 -22.239 -15.499 1.00 87.44 336 GLN A N 1
ATOM 2729 C CA . GLN A 1 336 ? -2.940 -21.910 -14.540 1.00 87.44 336 GLN A CA 1
ATOM 2730 C C . GLN A 1 336 ? -4.334 -21.798 -15.180 1.00 87.44 336 GLN A C 1
ATOM 2732 O O . GLN A 1 336 ? -5.175 -21.070 -14.661 1.00 87.44 336 GLN A O 1
ATOM 2737 N N . LYS A 1 337 ? -4.610 -22.507 -16.285 1.00 85.25 337 LYS A N 1
ATOM 2738 C CA . LYS A 1 337 ? -5.882 -22.388 -17.034 1.00 85.25 337 LYS A CA 1
ATOM 2739 C C . LYS A 1 337 ? -7.121 -22.446 -16.138 1.00 85.25 337 LYS A C 1
ATOM 2741 O O . LYS A 1 337 ? -7.963 -21.564 -16.224 1.00 85.25 337 LYS A O 1
ATOM 2746 N N . ASP A 1 338 ? -7.159 -23.396 -15.204 1.00 84.62 338 ASP A N 1
ATOM 2747 C CA . ASP A 1 338 ? -8.283 -23.593 -14.281 1.00 84.62 338 ASP A CA 1
ATOM 2748 C C . ASP A 1 338 ? -8.593 -22.337 -13.437 1.00 84.62 338 ASP A C 1
ATOM 2750 O O . ASP A 1 338 ? -9.758 -22.043 -13.166 1.00 84.62 338 ASP A O 1
ATOM 2754 N N . PHE A 1 339 ? -7.565 -21.567 -13.055 1.00 86.06 339 PHE A N 1
ATOM 2755 C CA . PHE A 1 339 ? -7.728 -20.292 -12.351 1.00 86.06 339 PHE A CA 1
ATOM 2756 C C . PHE A 1 339 ? -8.316 -19.218 -13.277 1.00 86.06 339 PHE A C 1
ATOM 2758 O O . PHE A 1 339 ? -9.291 -18.558 -12.920 1.00 86.06 339 PHE A O 1
ATOM 2765 N N . PHE A 1 340 ? -7.753 -19.067 -14.481 1.00 84.56 340 PHE A N 1
ATOM 2766 C CA . PHE A 1 340 ? -8.190 -18.065 -15.462 1.00 84.56 340 PHE A CA 1
ATOM 2767 C C . PHE A 1 340 ? -9.566 -18.373 -16.080 1.00 84.56 340 PHE A C 1
ATOM 2769 O O . PHE A 1 340 ? -10.240 -17.463 -16.561 1.00 84.56 340 PHE A O 1
ATOM 2776 N N . ASP A 1 341 ? -10.020 -19.626 -16.015 1.00 81.94 341 ASP A N 1
ATOM 2777 C CA . ASP A 1 341 ? -11.367 -20.051 -16.412 1.00 81.94 341 ASP A CA 1
ATOM 2778 C C . ASP A 1 341 ? -12.447 -19.769 -15.353 1.00 81.94 341 ASP A C 1
ATOM 2780 O O . ASP A 1 341 ? -13.626 -20.032 -15.591 1.00 81.94 341 ASP A O 1
ATOM 2784 N N . GLY A 1 342 ? -12.074 -19.179 -14.212 1.00 74.06 342 GLY A N 1
ATOM 2785 C CA . GLY A 1 342 ? -13.005 -18.688 -13.193 1.00 74.06 342 GLY A CA 1
ATOM 2786 C C . GLY A 1 342 ? -13.034 -19.508 -11.904 1.00 74.06 342 GLY A C 1
ATOM 2787 O O . GLY A 1 342 ? -13.815 -19.196 -11.005 1.00 74.06 342 GLY A O 1
ATOM 2788 N N . ASN A 1 343 ? -12.187 -20.533 -11.764 1.00 76.25 343 ASN A N 1
ATOM 2789 C CA . ASN A 1 343 ? -12.037 -21.250 -10.501 1.00 76.25 343 ASN A CA 1
ATOM 2790 C C . ASN A 1 343 ? -10.845 -20.706 -9.705 1.00 76.25 343 ASN A C 1
ATOM 2792 O O . ASN A 1 343 ? -9.776 -21.314 -9.652 1.00 76.25 343 ASN A O 1
ATOM 2796 N N . GLU A 1 344 ? -11.048 -19.582 -9.014 1.00 70.38 344 GLU A N 1
ATOM 2797 C CA . GLU A 1 344 ? -10.006 -18.918 -8.210 1.00 70.38 344 GLU A CA 1
ATOM 2798 C C . GLU A 1 344 ? -9.362 -19.830 -7.147 1.00 70.38 344 GLU A C 1
ATOM 2800 O O . GLU A 1 344 ? -8.243 -19.588 -6.694 1.00 70.38 344 GLU A O 1
ATOM 2805 N N . LYS A 1 345 ? -10.056 -20.903 -6.741 1.00 69.62 345 LYS A N 1
ATOM 2806 C CA . LYS A 1 345 ? -9.583 -21.867 -5.737 1.00 69.62 345 LYS A CA 1
ATOM 2807 C C . LYS A 1 345 ? -8.738 -22.999 -6.323 1.00 69.62 345 LYS A C 1
ATOM 2809 O O . LYS A 1 345 ? -8.121 -23.732 -5.553 1.00 69.62 345 LYS A O 1
ATOM 2814 N N . ALA A 1 346 ? -8.690 -23.148 -7.645 1.00 74.88 346 ALA A N 1
ATOM 2815 C CA . ALA A 1 346 ? -7.935 -24.186 -8.347 1.00 74.88 346 ALA A CA 1
ATOM 2816 C C . ALA A 1 346 ? -6.549 -23.695 -8.802 1.00 74.88 346 ALA A C 1
ATOM 2818 O O . ALA A 1 346 ? -6.115 -23.972 -9.918 1.00 74.88 346 ALA A O 1
ATOM 2819 N N . LEU A 1 347 ? -5.840 -22.960 -7.938 1.00 81.00 347 LEU A N 1
ATOM 2820 C CA . LEU A 1 347 ? -4.477 -22.521 -8.230 1.00 81.00 347 LEU A CA 1
ATOM 2821 C C . LEU A 1 347 ? -3.513 -23.712 -8.126 1.00 81.00 347 LEU A C 1
ATOM 2823 O O . LEU A 1 347 ? -3.288 -24.250 -7.035 1.00 81.00 347 LEU A O 1
ATOM 2827 N N . LYS A 1 348 ? -2.922 -24.106 -9.255 1.00 82.31 348 LYS A N 1
ATOM 2828 C CA . LYS A 1 348 ? -1.927 -25.182 -9.309 1.00 82.31 348 LYS A CA 1
ATOM 2829 C C . LYS A 1 348 ? -0.598 -24.694 -8.728 1.00 82.31 348 LYS A C 1
ATOM 2831 O O . LYS A 1 348 ? -0.272 -23.520 -8.892 1.00 82.31 348 LYS A O 1
ATOM 2836 N N . PRO A 1 349 ? 0.172 -25.539 -8.031 1.00 83.12 349 PRO A N 1
ATOM 2837 C CA . PRO A 1 349 ? 1.542 -25.206 -7.663 1.00 83.12 349 PRO A CA 1
ATOM 2838 C C . PRO A 1 349 ? 2.407 -24.895 -8.887 1.00 83.12 349 PRO A C 1
ATOM 2840 O O . PRO A 1 349 ? 2.370 -25.636 -9.866 1.00 83.12 349 PRO A O 1
ATOM 2843 N N . MET A 1 350 ? 3.174 -23.807 -8.842 1.00 86.56 350 MET A N 1
ATOM 2844 C CA . MET A 1 350 ? 4.084 -23.419 -9.923 1.00 86.56 350 MET A CA 1
ATOM 2845 C C . MET A 1 350 ? 5.269 -22.624 -9.375 1.00 86.56 350 MET A C 1
ATOM 2847 O O . MET A 1 350 ? 5.087 -21.654 -8.633 1.00 86.56 350 MET A O 1
ATOM 2851 N N . ILE A 1 351 ? 6.486 -22.999 -9.775 1.00 89.06 351 ILE A N 1
ATOM 2852 C CA . ILE A 1 351 ? 7.718 -22.295 -9.398 1.00 89.06 351 ILE A CA 1
ATOM 2853 C C . ILE A 1 351 ? 8.291 -21.488 -10.568 1.00 89.06 351 ILE A C 1
ATOM 2855 O O . ILE A 1 351 ? 8.011 -21.736 -11.739 1.00 89.06 351 ILE A O 1
ATOM 2859 N N . LEU A 1 352 ? 9.143 -20.505 -10.254 1.00 88.94 352 LEU A N 1
ATOM 2860 C CA . LEU A 1 352 ? 9.788 -19.650 -11.264 1.00 88.94 352 LEU A CA 1
ATOM 2861 C C . LEU A 1 352 ? 10.607 -20.455 -12.284 1.00 88.94 352 LEU A C 1
ATOM 2863 O O . LEU A 1 352 ? 10.694 -20.057 -13.444 1.00 88.94 352 LEU A O 1
ATOM 2867 N N . LYS A 1 353 ? 11.198 -21.579 -11.851 1.00 88.56 353 LYS A N 1
ATOM 2868 C CA . LYS A 1 353 ? 11.980 -22.473 -12.712 1.00 88.56 353 LYS A CA 1
ATOM 2869 C C . LYS A 1 353 ? 11.129 -23.044 -13.843 1.00 88.56 353 LYS A C 1
ATOM 2871 O O . LYS A 1 353 ? 11.574 -23.039 -14.983 1.00 88.56 353 LYS A O 1
ATOM 2876 N N . ASP A 1 354 ? 9.901 -23.448 -13.539 1.00 88.06 354 ASP A N 1
ATOM 2877 C CA . ASP A 1 354 ? 9.019 -24.063 -14.521 1.00 88.06 354 ASP A CA 1
ATOM 2878 C C . ASP A 1 354 ? 8.733 -23.076 -15.665 1.00 88.06 354 ASP A C 1
ATOM 2880 O O . ASP A 1 354 ? 8.693 -23.455 -16.833 1.00 88.06 354 ASP A O 1
ATOM 2884 N N . ILE A 1 355 ? 8.485 -21.797 -15.353 1.00 89.88 355 ILE A N 1
ATOM 2885 C CA . ILE A 1 355 ? 8.208 -20.761 -16.368 1.00 89.88 355 ILE A CA 1
ATOM 2886 C C . ILE A 1 355 ? 9.477 -20.382 -17.139 1.00 89.88 355 ILE A C 1
ATOM 2888 O O . ILE A 1 355 ? 9.408 -20.117 -18.338 1.00 89.88 355 ILE A O 1
ATOM 2892 N N . ALA A 1 356 ? 10.633 -20.385 -16.475 1.00 90.25 356 ALA A N 1
ATOM 2893 C CA . ALA A 1 356 ? 11.924 -20.195 -17.132 1.00 90.25 356 ALA A CA 1
ATOM 2894 C C . ALA A 1 356 ? 12.185 -21.269 -18.205 1.00 90.25 356 ALA A C 1
ATOM 2896 O O . ALA A 1 356 ? 12.633 -20.928 -19.298 1.00 90.25 356 ALA A O 1
ATOM 2897 N N . GLU A 1 357 ? 11.848 -22.534 -17.931 1.00 89.38 357 GLU A N 1
ATOM 2898 C CA . GLU A 1 357 ? 11.969 -23.633 -18.900 1.00 89.38 357 GLU A CA 1
ATOM 2899 C C . GLU A 1 357 ? 11.002 -23.473 -20.087 1.00 89.38 357 GLU A C 1
ATOM 2901 O O . GLU A 1 357 ? 11.424 -23.621 -21.232 1.00 89.38 357 GLU A O 1
ATOM 2906 N N . ASP A 1 358 ? 9.744 -23.083 -19.846 1.00 87.94 358 ASP A N 1
ATOM 2907 C CA . ASP A 1 358 ? 8.745 -22.893 -20.915 1.00 87.94 358 ASP A CA 1
ATOM 2908 C C . ASP A 1 358 ? 9.102 -21.755 -21.883 1.00 87.94 358 ASP A C 1
ATOM 2910 O O . ASP A 1 358 ? 8.830 -21.835 -23.081 1.00 87.94 358 ASP A O 1
ATOM 2914 N N . VAL A 1 359 ? 9.672 -20.665 -21.361 1.00 88.00 359 VAL A N 1
ATOM 2915 C CA . VAL A 1 359 ? 10.011 -19.466 -22.148 1.00 88.00 359 VAL A CA 1
ATOM 2916 C C . VAL A 1 359 ? 11.475 -19.495 -22.622 1.00 88.00 359 VAL A C 1
ATOM 2918 O O . VAL A 1 359 ? 11.891 -18.615 -23.374 1.00 88.00 359 VAL A O 1
ATOM 2921 N N . ASN A 1 360 ? 12.245 -20.518 -22.231 1.00 89.12 360 ASN A N 1
ATOM 2922 C CA . ASN A 1 360 ? 13.682 -20.657 -22.481 1.00 89.12 360 ASN A CA 1
ATOM 2923 C C . ASN A 1 360 ? 14.481 -19.411 -22.044 1.00 89.12 360 ASN A C 1
ATOM 2925 O O . ASN A 1 360 ? 15.224 -18.810 -22.821 1.00 89.12 360 ASN A O 1
ATOM 2929 N N . MET A 1 361 ? 14.271 -18.987 -20.795 1.00 88.06 361 MET A N 1
ATOM 2930 C CA . MET A 1 361 ? 14.902 -17.809 -20.191 1.00 88.06 361 MET A CA 1
ATOM 2931 C C . MET A 1 361 ? 15.480 -18.123 -18.812 1.00 88.06 361 MET A C 1
ATOM 2933 O O . MET A 1 361 ? 15.035 -19.036 -18.122 1.00 88.06 361 MET A O 1
ATOM 2937 N N . ASP A 1 362 ? 16.432 -17.306 -18.362 1.00 88.25 362 ASP A N 1
ATOM 2938 C CA . ASP A 1 362 ? 16.981 -17.425 -17.014 1.00 88.25 362 ASP A CA 1
ATOM 2939 C C . ASP A 1 362 ? 15.930 -17.145 -15.931 1.00 88.25 362 ASP A C 1
ATOM 2941 O O . ASP A 1 362 ? 15.137 -16.203 -16.017 1.00 88.25 362 ASP A O 1
ATOM 2945 N N . ILE A 1 363 ? 16.012 -17.887 -14.823 1.00 88.19 363 ILE A N 1
ATOM 2946 C CA . ILE A 1 363 ? 15.155 -17.703 -13.637 1.00 88.19 363 ILE A CA 1
ATOM 2947 C C . ILE A 1 363 ? 15.227 -16.257 -13.124 1.00 88.19 363 ILE A C 1
ATOM 2949 O O . ILE A 1 363 ? 14.233 -15.689 -12.666 1.00 88.19 363 ILE A O 1
ATOM 2953 N N . SER A 1 364 ? 16.407 -15.636 -13.225 1.00 86.88 364 SER A N 1
ATOM 2954 C CA . SER A 1 364 ? 16.601 -14.243 -12.825 1.00 86.88 364 SER A CA 1
ATOM 2955 C C . SER A 1 364 ? 15.766 -13.277 -13.673 1.00 86.88 364 SER A C 1
ATOM 2957 O O . SER A 1 364 ? 15.206 -12.333 -13.122 1.00 86.88 364 SER A O 1
ATOM 2959 N N . THR A 1 365 ? 15.601 -13.541 -14.970 1.00 86.38 365 THR A N 1
ATOM 2960 C CA . THR A 1 365 ? 14.779 -12.741 -15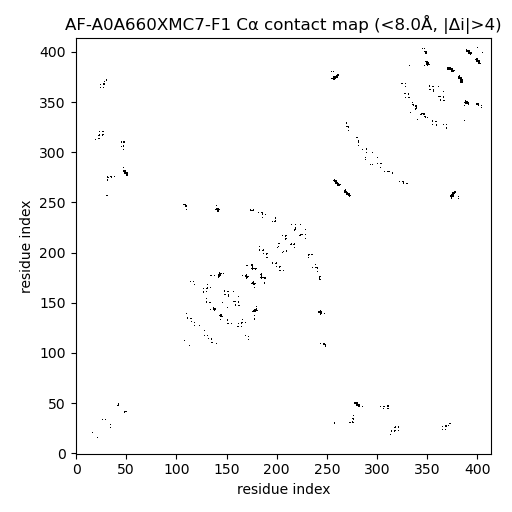.887 1.00 86.38 365 THR A CA 1
ATOM 2961 C C . THR A 1 365 ? 13.302 -12.852 -15.527 1.00 86.38 365 THR A C 1
ATOM 2963 O O . THR A 1 365 ? 12.627 -11.831 -15.410 1.00 86.38 365 THR A O 1
ATOM 2966 N N . ILE A 1 366 ? 12.811 -14.061 -15.235 1.00 89.06 366 ILE A N 1
ATOM 2967 C CA . ILE A 1 366 ? 11.419 -14.268 -14.802 1.00 89.06 366 ILE A CA 1
ATOM 2968 C C . ILE A 1 366 ? 11.152 -13.559 -13.471 1.00 89.06 366 ILE A C 1
ATOM 2970 O O . ILE A 1 366 ? 10.182 -12.814 -13.344 1.00 89.06 366 ILE A O 1
ATOM 2974 N N . SER A 1 367 ? 12.052 -13.706 -12.494 1.00 88.25 367 SER A N 1
ATOM 2975 C CA . SER A 1 367 ? 11.941 -13.019 -11.202 1.00 88.25 367 SER A CA 1
ATOM 2976 C C . SER A 1 367 ? 11.837 -11.496 -11.374 1.00 88.25 367 SER A C 1
ATOM 2978 O O . SER A 1 367 ? 10.950 -10.866 -10.801 1.00 88.25 367 SER A O 1
ATOM 2980 N N . ARG A 1 368 ? 12.663 -10.910 -12.254 1.00 86.62 368 ARG A N 1
ATOM 2981 C CA . ARG A 1 368 ? 12.639 -9.474 -12.590 1.00 86.62 368 ARG A CA 1
ATOM 2982 C C . ARG A 1 368 ? 11.333 -9.021 -13.239 1.00 86.62 368 ARG A C 1
ATOM 2984 O O . ARG A 1 368 ? 10.880 -7.915 -12.965 1.00 86.62 368 ARG A O 1
ATOM 2991 N N . VAL A 1 369 ? 10.740 -9.861 -14.083 1.00 87.38 369 VAL A N 1
ATOM 2992 C CA . VAL A 1 369 ? 9.469 -9.569 -14.758 1.00 87.38 369 VAL A CA 1
ATOM 2993 C C . VAL A 1 369 ? 8.281 -9.691 -13.800 1.00 87.38 369 VAL A C 1
ATOM 2995 O O . VAL A 1 369 ? 7.334 -8.926 -13.903 1.00 87.38 369 VAL A O 1
ATOM 2998 N N . THR A 1 370 ? 8.323 -10.622 -12.851 1.00 88.31 370 THR A N 1
ATOM 2999 C CA . THR A 1 370 ? 7.185 -10.885 -11.950 1.00 88.31 370 THR A CA 1
ATOM 3000 C C . THR A 1 370 ? 7.142 -9.991 -10.711 1.00 88.31 370 THR A C 1
ATOM 3002 O O . THR A 1 370 ? 6.074 -9.782 -10.141 1.00 88.31 370 THR A O 1
ATOM 3005 N N . ASN A 1 371 ? 8.290 -9.480 -10.263 1.00 87.12 371 ASN A N 1
ATOM 3006 C CA . ASN A 1 371 ? 8.389 -8.785 -8.986 1.00 87.12 371 ASN A CA 1
ATOM 3007 C C . ASN A 1 371 ? 7.855 -7.350 -9.074 1.00 87.12 371 ASN A C 1
ATOM 3009 O O . ASN A 1 371 ? 8.366 -6.550 -9.857 1.00 87.12 371 ASN A O 1
ATOM 3013 N N . GLY A 1 372 ? 6.864 -7.020 -8.239 1.00 83.25 372 GLY A N 1
ATOM 3014 C CA . GLY A 1 372 ? 6.286 -5.676 -8.181 1.00 83.25 372 GLY A CA 1
ATOM 3015 C C . GLY A 1 372 ? 5.481 -5.277 -9.419 1.00 83.25 372 GLY A C 1
ATOM 3016 O O . GLY A 1 372 ? 5.203 -4.091 -9.579 1.00 83.25 372 GLY A O 1
ATOM 3017 N N . LYS A 1 373 ? 5.123 -6.243 -10.278 1.00 89.56 373 LYS A N 1
ATOM 3018 C CA . LYS A 1 373 ? 4.243 -6.030 -11.431 1.00 89.56 373 LYS A CA 1
ATOM 3019 C C . LYS A 1 373 ? 2.872 -6.636 -11.196 1.00 89.56 373 LYS A C 1
ATOM 3021 O O . LYS A 1 373 ? 2.750 -7.717 -10.608 1.00 89.56 373 LYS A O 1
ATOM 3026 N N . TYR A 1 374 ? 1.857 -5.959 -11.710 1.00 91.25 374 TYR A N 1
ATOM 3027 C CA . TYR A 1 374 ? 0.466 -6.340 -11.513 1.00 91.25 374 TYR A CA 1
ATOM 3028 C C . TYR A 1 374 ? -0.221 -6.642 -12.837 1.00 91.25 374 TYR A C 1
ATOM 3030 O O . TYR A 1 374 ? 0.050 -6.013 -13.858 1.00 91.25 374 TYR A O 1
ATOM 3038 N N . VAL A 1 375 ? -1.131 -7.608 -12.803 1.00 91.75 375 VAL A N 1
ATOM 3039 C CA . VAL A 1 375 ? -2.008 -7.958 -13.911 1.00 91.75 375 VAL A CA 1
ATOM 3040 C C . VAL A 1 375 ? -3.458 -7.703 -13.527 1.00 91.75 375 VAL A C 1
ATOM 3042 O O . VAL A 1 375 ? -3.902 -8.082 -12.443 1.00 91.75 375 VAL A O 1
ATOM 3045 N N . GLN A 1 376 ? -4.194 -7.057 -14.421 1.00 91.06 376 GLN A N 1
ATOM 3046 C CA . GLN A 1 376 ? -5.635 -6.896 -14.328 1.00 91.06 376 GLN A CA 1
ATOM 3047 C C . GLN A 1 376 ? -6.327 -8.049 -15.051 1.00 91.06 376 GLN A C 1
ATOM 3049 O O . GLN A 1 376 ? -6.065 -8.304 -16.225 1.00 91.06 376 GLN A O 1
ATOM 3054 N N . LEU A 1 377 ? -7.215 -8.722 -14.326 1.00 87.38 377 LEU A N 1
ATOM 3055 C CA . LEU A 1 377 ? -8.130 -9.749 -14.811 1.00 87.38 377 LEU A CA 1
ATOM 3056 C C . LEU A 1 377 ? -9.570 -9.260 -14.638 1.00 87.38 377 LEU A C 1
ATOM 3058 O O . LEU A 1 377 ? -9.832 -8.340 -13.862 1.00 87.38 377 LEU A O 1
ATOM 3062 N N . ASN A 1 378 ? -10.525 -9.951 -15.260 1.00 81.81 378 ASN A N 1
ATOM 3063 C CA . ASN A 1 378 ? -11.955 -9.688 -15.049 1.00 81.81 378 ASN A CA 1
ATOM 3064 C C . ASN A 1 378 ? -12.387 -9.830 -13.574 1.00 81.81 378 ASN A C 1
ATOM 3066 O O . ASN A 1 378 ? -13.353 -9.197 -13.158 1.00 81.81 378 ASN A O 1
ATOM 3070 N N . SER A 1 379 ? -11.688 -10.651 -12.780 1.00 79.56 379 SER A N 1
ATOM 3071 C CA . SER A 1 379 ? -11.957 -10.846 -11.348 1.00 79.56 379 SER A CA 1
ATOM 3072 C C . SER A 1 379 ? -11.287 -9.812 -10.434 1.00 79.56 379 SER A C 1
ATOM 3074 O O . SER A 1 379 ? -11.659 -9.702 -9.267 1.00 79.56 379 SER A O 1
ATOM 3076 N N . GLY A 1 380 ? -10.315 -9.041 -10.932 1.00 85.12 380 GLY A N 1
ATOM 3077 C CA . GLY A 1 380 ? -9.582 -8.051 -10.143 1.00 85.12 380 GLY A CA 1
ATOM 3078 C C . GLY A 1 380 ? -8.110 -7.917 -10.532 1.00 85.12 380 GLY A C 1
ATOM 3079 O O . GLY A 1 380 ? -7.653 -8.462 -11.535 1.00 85.12 380 GLY A O 1
ATOM 3080 N N . ILE A 1 381 ? -7.357 -7.172 -9.720 1.00 88.75 381 ILE A N 1
ATOM 3081 C CA . ILE A 1 381 ? -5.927 -6.909 -9.929 1.00 88.75 381 ILE A CA 1
ATOM 3082 C C . ILE A 1 381 ? -5.103 -7.838 -9.032 1.00 88.75 381 ILE A C 1
ATOM 3084 O O . ILE A 1 381 ? -5.303 -7.877 -7.817 1.00 88.75 381 ILE A O 1
ATOM 3088 N N . TYR A 1 382 ? -4.147 -8.554 -9.623 1.00 89.44 382 TYR A N 1
ATOM 3089 C CA . TYR A 1 382 ? -3.274 -9.502 -8.931 1.00 89.44 382 TYR A CA 1
ATOM 3090 C C . TYR A 1 382 ? -1.806 -9.173 -9.194 1.00 89.44 382 TYR A C 1
ATOM 3092 O O . TYR A 1 382 ? -1.424 -8.831 -10.308 1.00 89.44 382 TYR A O 1
ATOM 3100 N N . GLU A 1 383 ? -0.953 -9.309 -8.182 1.00 91.00 383 GLU A N 1
ATOM 3101 C CA . GLU A 1 383 ? 0.499 -9.279 -8.393 1.00 91.00 383 GLU A CA 1
ATOM 3102 C C . GLU A 1 383 ? 0.917 -10.538 -9.164 1.00 91.00 383 GLU A C 1
ATOM 3104 O O . GLU A 1 383 ? 0.465 -11.629 -8.824 1.00 91.00 383 GLU A O 1
ATOM 3109 N N . LEU A 1 384 ? 1.818 -10.454 -10.147 1.00 90.00 384 LEU A N 1
ATOM 3110 C CA . LEU A 1 384 ? 2.268 -11.651 -10.879 1.00 90.00 384 LEU A CA 1
ATOM 3111 C C . LEU A 1 384 ? 2.882 -12.708 -9.951 1.00 90.00 384 LEU A C 1
ATOM 3113 O O . LEU A 1 384 ? 2.719 -13.908 -10.168 1.00 90.00 384 LEU A O 1
ATOM 3117 N N . LYS A 1 385 ? 3.535 -12.273 -8.868 1.00 87.25 385 LYS A N 1
ATOM 3118 C CA . LYS A 1 385 ? 4.077 -13.156 -7.829 1.00 87.25 385 LYS A CA 1
ATOM 3119 C C . LYS A 1 385 ? 3.006 -14.019 -7.147 1.00 87.25 385 LYS A C 1
ATOM 3121 O O . LYS A 1 385 ? 3.325 -15.095 -6.651 1.00 87.25 385 LYS A O 1
ATOM 3126 N N . TYR A 1 386 ? 1.744 -13.583 -7.148 1.00 85.75 386 TYR A N 1
ATOM 3127 C CA . TYR A 1 386 ? 0.615 -14.312 -6.566 1.00 85.75 386 TYR A CA 1
ATOM 3128 C C . TYR A 1 386 ? 0.472 -15.731 -7.135 1.00 85.75 386 TYR A C 1
ATOM 3130 O O . TYR A 1 386 ? 0.105 -16.644 -6.394 1.00 85.75 386 TYR A O 1
ATOM 3138 N N . PHE A 1 387 ? 0.768 -15.911 -8.427 1.00 87.00 387 PHE A N 1
ATOM 3139 C CA . PHE A 1 387 ? 0.635 -17.187 -9.138 1.00 87.00 387 PHE A CA 1
ATOM 3140 C C . PHE A 1 387 ? 1.770 -18.174 -8.848 1.00 87.00 387 PHE A C 1
ATOM 3142 O O . PHE A 1 387 ? 1.670 -19.334 -9.237 1.00 87.00 387 PHE A O 1
ATOM 3149 N N . PHE A 1 388 ? 2.836 -17.731 -8.176 1.00 86.12 388 PHE A N 1
ATOM 3150 C CA . PHE A 1 388 ? 3.970 -18.575 -7.816 1.00 86.12 388 PHE A CA 1
ATOM 3151 C C . PHE A 1 388 ? 3.836 -19.017 -6.365 1.00 86.12 388 PHE A C 1
ATOM 3153 O O . PHE A 1 388 ? 3.962 -18.234 -5.422 1.00 86.12 388 PHE A O 1
ATOM 3160 N N . ASN A 1 389 ? 3.560 -20.295 -6.188 1.00 80.50 389 ASN A N 1
ATOM 3161 C CA . ASN A 1 389 ? 3.244 -20.911 -4.915 1.00 80.50 389 ASN A CA 1
ATOM 3162 C C . ASN A 1 389 ? 3.963 -22.255 -4.800 1.00 80.50 389 ASN A C 1
ATOM 3164 O O . ASN A 1 389 ? 4.021 -23.048 -5.736 1.00 80.50 389 ASN A O 1
ATOM 3168 N N . GLU A 1 390 ? 4.479 -22.533 -3.609 1.00 72.62 390 GLU A N 1
ATOM 3169 C CA . GLU A 1 390 ? 5.063 -23.837 -3.322 1.00 72.62 390 GLU A CA 1
ATOM 3170 C C . GLU A 1 390 ? 3.949 -24.881 -3.169 1.00 72.62 390 GLU A C 1
ATOM 3172 O O . GLU A 1 390 ? 2.953 -24.669 -2.456 1.00 72.62 390 GLU A O 1
ATOM 3177 N N . GLY A 1 391 ? 4.121 -26.001 -3.869 1.00 66.44 391 GLY A N 1
ATOM 3178 C CA . GLY A 1 391 ? 3.272 -27.179 -3.759 1.00 66.44 391 GLY A CA 1
ATOM 3179 C C . GLY A 1 391 ? 3.764 -28.105 -2.660 1.00 66.44 391 GLY A C 1
ATOM 3180 O O . GLY A 1 391 ? 4.963 -28.334 -2.517 1.00 66.44 391 GLY A O 1
ATOM 3181 N N . MET A 1 392 ? 2.830 -28.663 -1.896 1.00 63.09 392 MET A N 1
ATOM 3182 C CA . MET A 1 392 ? 3.078 -29.839 -1.069 1.00 63.09 392 MET A CA 1
ATOM 3183 C C . MET A 1 392 ? 2.351 -31.026 -1.689 1.00 63.09 392 MET A C 1
ATOM 3185 O O . MET A 1 392 ? 1.210 -30.905 -2.133 1.00 63.09 392 MET A O 1
ATOM 3189 N N . LYS A 1 393 ? 3.015 -32.180 -1.716 1.00 63.88 393 LYS A N 1
ATOM 3190 C CA . LYS A 1 393 ? 2.378 -33.430 -2.130 1.00 63.88 393 LYS A CA 1
ATOM 3191 C C . LYS A 1 393 ? 1.511 -33.936 -0.989 1.00 63.88 393 LYS A C 1
ATOM 3193 O O . LYS A 1 393 ? 2.009 -34.108 0.122 1.00 63.88 393 LYS A O 1
ATOM 3198 N N . ASP A 1 394 ? 0.231 -34.150 -1.266 1.00 60.28 394 ASP A N 1
ATOM 3199 C CA . ASP A 1 394 ? -0.651 -34.866 -0.349 1.00 60.28 394 ASP A CA 1
ATOM 3200 C C . ASP A 1 394 ? -0.266 -36.359 -0.318 1.00 60.28 394 ASP A C 1
ATOM 3202 O O . ASP A 1 394 ? 0.417 -36.861 -1.216 1.00 60.28 394 ASP A O 1
ATOM 3206 N N . ASN A 1 395 ? -0.729 -37.101 0.688 1.00 59.22 395 ASN A N 1
ATOM 3207 C CA . ASN A 1 395 ? -0.483 -38.543 0.829 1.00 59.22 395 ASN A CA 1
ATOM 3208 C C . ASN A 1 395 ? -1.009 -39.367 -0.368 1.00 59.22 395 ASN A C 1
ATOM 3210 O O . ASN A 1 395 ? -0.564 -40.494 -0.574 1.00 59.22 395 ASN A O 1
ATOM 3214 N N . ASN A 1 396 ? -1.910 -38.794 -1.176 1.00 57.41 396 ASN A N 1
ATOM 3215 C CA . ASN A 1 396 ? -2.421 -39.370 -2.424 1.00 57.41 396 ASN A CA 1
ATOM 3216 C C . ASN A 1 396 ? -1.576 -39.035 -3.671 1.00 57.41 396 ASN A C 1
ATOM 3218 O O . ASN A 1 396 ? -1.924 -39.455 -4.771 1.00 57.41 396 ASN A O 1
ATOM 3222 N N . GLY A 1 397 ? -0.478 -38.286 -3.531 1.00 60.19 397 GLY A N 1
ATOM 3223 C CA . GLY A 1 397 ? 0.391 -37.894 -4.646 1.00 60.19 397 GLY A CA 1
ATOM 3224 C C . GLY A 1 397 ? -0.107 -36.701 -5.468 1.00 60.19 397 GLY A C 1
ATOM 3225 O O . GLY A 1 397 ? 0.588 -36.288 -6.395 1.00 60.19 397 GLY A O 1
ATOM 3226 N N . GLU A 1 398 ? -1.260 -36.120 -5.126 1.00 64.19 398 GLU A N 1
ATOM 3227 C CA . GLU A 1 398 ? -1.742 -34.870 -5.720 1.00 64.19 398 GLU A CA 1
ATOM 3228 C C . GLU A 1 398 ? -0.969 -33.670 -5.152 1.00 64.19 398 GLU A C 1
ATOM 3230 O O . GLU A 1 398 ? -0.752 -33.558 -3.941 1.00 64.19 398 GLU A O 1
ATOM 3235 N N . GLU A 1 399 ? -0.526 -32.769 -6.030 1.00 64.00 399 GLU A N 1
ATOM 3236 C CA . GLU A 1 399 ? 0.173 -31.545 -5.640 1.00 64.00 399 GLU A CA 1
ATOM 3237 C C . GLU A 1 399 ? -0.839 -30.471 -5.238 1.00 64.00 399 GLU A C 1
ATOM 3239 O O . GLU A 1 399 ? -1.531 -29.886 -6.071 1.00 64.00 399 GLU A O 1
ATOM 3244 N N . VAL A 1 400 ? -0.920 -30.203 -3.936 1.00 64.81 400 VAL A N 1
ATOM 3245 C CA . VAL A 1 400 ? -1.834 -29.215 -3.366 1.00 64.81 400 VAL A CA 1
ATOM 3246 C C . VAL A 1 400 ? -1.048 -27.965 -2.983 1.00 64.81 400 VAL A C 1
ATOM 3248 O O . VAL A 1 400 ? 0.006 -28.024 -2.346 1.00 64.81 400 VAL A O 1
ATOM 3251 N N . SER A 1 401 ? -1.568 -26.793 -3.349 1.00 66.81 401 SER A N 1
ATOM 3252 C CA . SER A 1 401 ? -0.962 -25.524 -2.948 1.00 66.81 401 SER A CA 1
ATOM 3253 C C . SER A 1 401 ? -1.095 -25.287 -1.442 1.00 66.81 401 SER A C 1
ATOM 3255 O O . SER A 1 401 ? -2.189 -25.371 -0.875 1.00 66.81 401 SER A O 1
ATOM 3257 N N . THR A 1 402 ? -0.003 -24.856 -0.804 1.00 68.94 402 THR A N 1
ATOM 3258 C CA . THR A 1 402 ? 0.020 -24.410 0.605 1.00 68.94 402 THR A CA 1
ATOM 3259 C C . THR A 1 402 ? -1.020 -23.325 0.919 1.00 68.94 402 THR A C 1
ATOM 3261 O O . THR A 1 402 ? -1.468 -23.191 2.062 1.00 68.94 402 THR A O 1
ATOM 3264 N N . ARG A 1 403 ? -1.452 -22.558 -0.088 1.00 68.62 403 ARG A N 1
ATOM 3265 C CA . ARG A 1 403 ? -2.449 -21.494 0.061 1.00 68.62 403 ARG A CA 1
ATOM 3266 C C . ARG A 1 403 ? -3.875 -22.027 0.198 1.00 68.62 403 ARG A C 1
ATOM 3268 O O . ARG A 1 403 ? -4.588 -21.578 1.088 1.00 68.62 403 ARG A O 1
ATOM 3275 N N . ILE A 1 404 ? -4.244 -23.043 -0.587 1.00 70.00 404 ILE A N 1
ATOM 3276 C CA . ILE A 1 404 ? -5.543 -23.730 -0.469 1.00 70.00 404 ILE A CA 1
ATOM 3277 C C . ILE A 1 404 ? -5.685 -24.331 0.935 1.00 70.00 404 ILE A C 1
ATOM 3279 O O . ILE A 1 404 ? -6.755 -24.265 1.537 1.00 70.00 404 ILE A O 1
ATOM 3283 N N . ILE A 1 405 ? -4.588 -24.859 1.490 1.00 70.12 405 ILE A N 1
ATOM 3284 C CA . ILE A 1 405 ? -4.548 -25.377 2.862 1.00 70.12 405 ILE A CA 1
ATOM 3285 C C . ILE A 1 405 ? -4.805 -24.251 3.874 1.00 70.12 405 ILE A C 1
ATOM 3287 O O . ILE A 1 405 ? -5.636 -24.415 4.764 1.00 70.12 405 ILE A O 1
ATOM 3291 N N . LYS A 1 406 ? -4.150 -23.089 3.731 1.00 74.06 406 LYS A N 1
ATOM 3292 C CA . LYS A 1 406 ? -4.380 -21.926 4.610 1.00 74.06 406 LYS A CA 1
ATOM 3293 C C . LYS A 1 406 ? -5.810 -21.397 4.530 1.00 74.06 406 LYS A C 1
ATOM 3295 O O . LYS A 1 406 ? -6.375 -21.061 5.568 1.00 74.06 406 LYS A O 1
ATOM 3300 N N . ASP A 1 407 ? -6.397 -21.336 3.339 1.00 74.50 407 ASP A N 1
ATOM 3301 C CA . ASP A 1 407 ? -7.771 -20.857 3.172 1.00 74.50 407 ASP A CA 1
ATOM 3302 C C . ASP A 1 407 ? -8.790 -21.858 3.730 1.00 74.50 407 ASP A C 1
ATOM 3304 O O . ASP A 1 407 ? -9.714 -21.452 4.435 1.00 74.50 407 ASP A O 1
ATOM 3308 N N . LYS A 1 408 ? -8.579 -23.169 3.538 1.00 75.25 408 LYS A N 1
ATOM 3309 C CA . LYS A 1 408 ? -9.378 -24.210 4.209 1.00 75.25 408 LYS A CA 1
ATOM 3310 C C . LYS A 1 408 ? -9.238 -24.148 5.733 1.00 75.25 408 LYS A C 1
ATOM 3312 O O . LYS A 1 408 ? -10.240 -24.235 6.432 1.00 75.25 408 LYS A O 1
ATOM 3317 N N . LEU A 1 409 ? -8.030 -23.942 6.264 1.00 76.62 409 LEU A N 1
ATOM 3318 C CA . LEU A 1 409 ? -7.816 -23.773 7.707 1.00 76.62 409 LEU A CA 1
ATOM 3319 C C . LEU A 1 409 ? -8.527 -22.530 8.249 1.00 76.62 409 LEU A C 1
ATOM 3321 O O . LEU A 1 409 ? -9.153 -22.607 9.301 1.00 76.62 409 LEU A O 1
ATOM 3325 N N . LYS A 1 410 ? -8.490 -21.405 7.525 1.00 79.62 410 LYS A N 1
ATOM 3326 C CA . LYS A 1 410 ? -9.260 -20.208 7.894 1.00 79.62 410 LYS A CA 1
ATOM 3327 C C . LYS A 1 410 ? -10.759 -20.487 7.940 1.00 79.62 410 LYS A C 1
ATOM 3329 O O . LYS A 1 410 ? -11.400 -20.023 8.868 1.00 79.62 410 LYS A O 1
ATOM 3334 N N . GLN A 1 411 ? -11.297 -21.249 6.988 1.00 76.94 411 GLN A N 1
ATOM 3335 C CA . GLN A 1 411 ? -12.714 -21.632 6.978 1.00 76.94 411 GLN A CA 1
ATOM 3336 C C . GLN A 1 411 ? -13.107 -22.585 8.113 1.00 76.94 411 GLN A C 1
ATOM 3338 O O . GLN A 1 411 ? -14.268 -22.611 8.485 1.00 76.94 411 GLN A O 1
ATOM 3343 N N . ILE A 1 412 ? -12.170 -23.386 8.628 1.00 78.75 412 ILE A N 1
ATOM 3344 C CA . ILE A 1 412 ? -12.416 -24.296 9.760 1.00 78.75 412 ILE A CA 1
ATOM 3345 C C . ILE A 1 412 ? -12.311 -23.557 11.105 1.00 78.75 412 ILE A C 1
ATOM 3347 O O . ILE A 1 412 ? -12.953 -23.951 12.075 1.00 78.75 412 ILE A O 1
ATOM 3351 N N . ILE A 1 413 ? -11.459 -22.529 11.183 1.00 78.12 413 ILE A N 1
ATOM 3352 C CA . ILE A 1 413 ? -11.221 -21.746 12.406 1.00 78.12 413 ILE A CA 1
ATOM 3353 C C . ILE A 1 413 ? -12.245 -20.610 12.570 1.00 78.12 413 ILE A C 1
ATOM 3355 O O . ILE A 1 413 ? -12.559 -20.259 13.709 1.00 78.12 413 ILE A O 1
ATOM 3359 N N . ALA A 1 414 ? -12.703 -20.014 11.464 1.00 52.53 414 ALA A N 1
ATOM 3360 C CA . ALA A 1 414 ? -13.783 -19.025 11.443 1.00 52.53 414 ALA A CA 1
ATOM 3361 C C . ALA A 1 414 ? -15.134 -19.690 11.717 1.00 52.53 414 ALA A C 1
ATOM 3363 O O . ALA A 1 414 ? -15.929 -19.073 12.463 1.00 52.53 414 ALA A O 1
#

Foldseek 3Di:
DDDDDDDDDDDDDDPDDDPLNVLLLVCLQDFLVRNLVVLVVLVVVFVQKDFDDPPDPDDDDDDDDDDDDDDDDDDPVVVVDPPDPPPPPDPDPPPVPPPVPPPDPDQQALLNLLVVVLVVDPDDPLLSQLLNVLSVQADLLQERPDDLVVSCVVSVHDSVSSVVSLVVSCPDPPHLGHHNDLLSSLLRVVVPDPPQPVLNCCSVPPVVCVVVVVVVVVCVVVVDDPVVVVVSVVVSVVDRSRRSNVRGPPVPPDDDAQWEWDDDPPDIDIFGPNVSPGQMDGDVVLVVCLDPPHPDDPVVNVVSVVSVVVSVSNNVSNVVSRVLLVLLVVLLCVVQVVCLVPNVLPQAADALVVSCVSSVHDSSSSCSNQPPHWYQHPVGIDRSCVSHFHWDQDPVRDTDGPVSVVVVVVVVVD

Solvent-accessible surface area (backbone atoms only — not comparable to full-atom values): 25087 Å² total; per-residue (Å²): 136,83,84,84,81,81,84,80,85,80,85,76,86,76,86,75,76,49,74,66,58,50,51,38,55,51,59,42,42,47,45,59,72,56,42,31,56,50,51,55,51,45,46,75,74,31,92,53,45,38,74,59,66,87,85,67,89,70,92,72,83,82,81,87,74,92,77,91,85,91,85,86,79,88,75,68,66,77,81,72,52,82,93,54,97,75,73,69,73,75,82,71,73,81,67,84,58,82,69,74,76,70,78,73,76,74,82,69,44,51,56,58,59,49,53,58,55,51,72,75,48,95,63,52,80,69,48,46,53,52,47,50,56,52,53,73,36,40,45,68,48,18,34,34,73,63,61,64,64,57,56,15,59,75,68,76,46,59,56,70,58,47,55,51,47,49,57,58,55,32,69,37,86,54,56,20,23,64,18,79,44,71,64,50,17,52,47,49,43,44,74,77,49,82,94,40,68,71,43,50,50,41,51,74,78,36,38,72,44,55,77,68,68,38,56,72,61,51,30,70,74,72,70,50,56,71,68,62,52,49,55,38,49,59,53,59,68,72,55,70,94,43,42,24,52,81,43,49,75,68,76,71,79,78,81,79,47,40,30,40,44,47,77,60,86,96,44,75,50,73,45,71,50,50,90,78,47,75,54,76,41,73,45,62,69,63,55,59,58,68,44,98,83,54,100,65,57,73,68,58,53,53,50,50,51,52,51,50,52,51,46,54,54,48,52,50,32,56,51,51,36,53,55,48,53,49,53,54,50,51,52,50,47,69,73,32,45,55,30,80,74,69,37,78,80,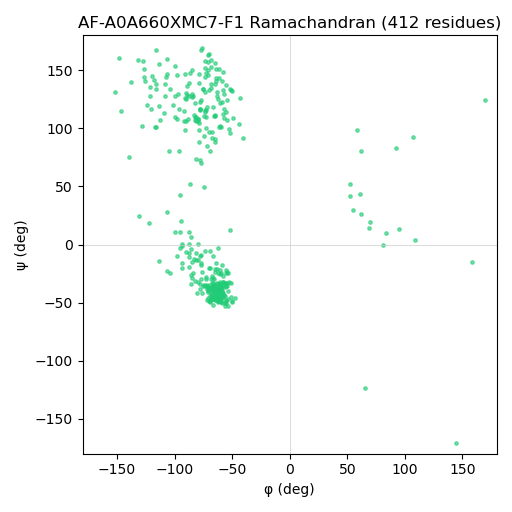52,58,55,48,34,55,63,61,62,51,15,63,76,70,72,48,58,48,68,58,50,51,36,57,29,53,91,30,30,33,34,42,95,92,47,77,42,49,51,53,72,64,52,39,66,56,43,70,44,99,84,70,50,66,42,26,58,60,57,54,53,52,52,49,48,66,72,73,105

Sequence (414 aa):
MQLNQSQVQKLTQELRLTPQQILQSTILQLTTLALEARVNQELEQNPVLEEEDTDTQDNQEIVETESDADDGQEIDWEDILPQNDDYKPKQEFDYSKETIKRVQPSPRGLVDYLLDQMKLLNLNDIEEKIALEIIWNIDDKGYLTLPIENIAYALNVTEAKAKSVLKQIQQFNPPGISARDLRECLLIQLEQMSNVDDAIEIIKNHFNDFANRRFQKIMKKLGWEKERIQAVHDVILKLNPKPGASLVNTDSGYVVPDLIVEKVGDNFIIEVNDTRVPDLRINSGYIQMMEKGSPITAETRTYLKKKIDMAKWFIQSVYQRRITMIRVMKAIINRQKDFFDGNEKALKPMILKDIAEDVNMDISTISRVTNGKYVQLNSGIYELKYFFNEGMKDNNGEEVSTRIIKDKLKQIIA

Radius of gyration: 34.15 Å; Cα contacts (8 Å, |Δi|>4): 394; chains: 1; bounding box: 97×74×96 Å

Nearest PDB structures (foldseek):
  8f1i-assembly1_M  TM=8.693E-01  e=1.480E-29  Escherichia coli
  8f1j-assembly1_M  TM=8.661E-01  e=1.026E-28  Escherichia coli
  7qv9-assembly1_M  TM=8.551E-01  e=9.862E-25  Klebsiella pneumoniae
  7qwp-assembly1_M  TM=8.143E-01  e=1.326E-23  Klebsiella pneumoniae
  7qxi-assembly1_M  TM=8.574E-01  e=2.546E-22  Klebsiella pneumoniae